Protein AF-A0A1I6U3W3-F1 (afdb_monomer_lite)

Radius of gyration: 56.44 Å; chains: 1; bounding box: 91×89×188 Å

Foldseek 3Di:
DKWKAKDADFADDPLDPHPDTHDQVVVFVSVVVVLVVCVVPVDKGKMKMFMADPPVRDGQDIDMDINRHDDPTPLCVQLPDPSHDPVVNVVSVCVVVVVDDDDDDDPVVLVVLVVVLVVLVVVLVVLVVVVVVLVVVLVVVVVVLVVVLVVLVVVLVVLVVVLVPDDDDDPVVSVVSVVVSVVSVVVSVVSVVVNVVVVVVSVVVVVVSVVVSVVSVVVSVVSVVVSVVSVVVVVVVVVVVVVVVVVVVVVVVVVVVVVVVVVVVVVVVVVVVVVPDDDDDDDDDDDDDDDDDDDDDPVVVVVVVVVVVVVVVVVVVVVVVVVVVVVVVVVVVVVVVVVVVVVVVVVVVVVVVVVVVVVVVVVVVVVVVVVVVVVVVVVVVVVVVVVVVVVVVVVVVVVVPDPVVVVVVVVVVVVVVVVVVCCVVPVDCVVVVVVVVVVVVVVVVVVVVVVVD

Structure (mmCIF, N/CA/C/O backbone):
data_AF-A0A1I6U3W3-F1
#
_entry.id   AF-A0A1I6U3W3-F1
#
loop_
_atom_site.group_PDB
_atom_site.id
_atom_site.type_symbol
_atom_site.label_atom_id
_atom_site.label_alt_id
_atom_site.label_comp_id
_atom_site.label_asym_id
_atom_site.label_entity_id
_atom_site.label_seq_id
_atom_site.pdbx_PDB_ins_code
_atom_site.Cartn_x
_atom_site.Cartn_y
_atom_site.Cartn_z
_atom_site.occupancy
_atom_site.B_iso_or_equiv
_atom_site.auth_seq_id
_atom_site.auth_comp_id
_atom_site.auth_asym_id
_atom_site.auth_atom_id
_atom_site.pdbx_PDB_model_num
ATOM 1 N N . MET A 1 1 ? -29.161 -13.184 13.418 1.00 79.06 1 MET A N 1
ATOM 2 C CA . MET A 1 1 ? -29.526 -12.428 14.650 1.00 79.06 1 MET A CA 1
ATOM 3 C C . MET A 1 1 ? -30.392 -11.239 14.255 1.00 79.06 1 MET A C 1
ATOM 5 O O . MET A 1 1 ? -30.210 -10.722 13.157 1.00 79.06 1 MET A O 1
ATOM 9 N N . TYR A 1 2 ? -31.331 -10.824 15.108 1.00 85.56 2 TYR A N 1
ATOM 10 C CA . TYR A 1 2 ? -32.221 -9.689 14.835 1.00 85.56 2 TYR A CA 1
ATOM 11 C C . TYR A 1 2 ? -31.829 -8.463 15.670 1.00 85.56 2 TYR A C 1
ATOM 13 O O . TYR A 1 2 ? -31.253 -8.591 16.747 1.00 85.56 2 TYR A O 1
ATOM 21 N N . LEU A 1 3 ? -32.153 -7.277 15.167 1.00 87.62 3 LEU A N 1
ATOM 22 C CA . LEU A 1 3 ? -31.914 -5.973 15.782 1.00 87.62 3 LEU A CA 1
ATOM 23 C C . LEU A 1 3 ? -33.202 -5.143 15.737 1.00 87.62 3 LEU A C 1
ATOM 25 O O . LEU A 1 3 ? -34.076 -5.379 14.901 1.00 87.62 3 LEU A O 1
ATOM 29 N N . ILE A 1 4 ? -33.314 -4.144 16.611 1.00 89.50 4 ILE A N 1
ATOM 30 C CA . ILE A 1 4 ? -34.471 -3.245 16.679 1.00 89.50 4 ILE A CA 1
ATOM 31 C C . ILE A 1 4 ? -34.055 -1.778 16.483 1.00 89.50 4 ILE A C 1
ATOM 33 O O . ILE A 1 4 ? -33.074 -1.313 17.058 1.00 89.50 4 ILE A O 1
ATOM 37 N N . GLU A 1 5 ? -34.798 -1.040 15.654 1.00 89.44 5 GLU A N 1
ATOM 38 C CA . GLU A 1 5 ? -34.593 0.393 15.376 1.00 89.44 5 GLU A CA 1
ATOM 39 C C . GLU A 1 5 ? -35.775 1.195 15.927 1.00 89.44 5 GLU A C 1
ATOM 41 O O . GLU A 1 5 ? -36.916 0.948 15.527 1.00 89.44 5 GLU A O 1
ATOM 46 N N . PHE A 1 6 ? -35.533 2.189 16.786 1.00 89.06 6 PHE A N 1
ATOM 47 C CA . PHE A 1 6 ? -36.582 3.127 17.196 1.00 89.06 6 PHE A CA 1
ATOM 48 C C . PHE A 1 6 ? -36.721 4.296 16.214 1.00 89.06 6 PHE A C 1
ATOM 50 O O . PHE A 1 6 ? -35.741 4.875 15.744 1.00 89.06 6 PHE A O 1
ATOM 57 N N . LYS A 1 7 ? -37.967 4.706 15.972 1.00 87.12 7 LYS A N 1
ATOM 58 C CA . LYS A 1 7 ? -38.357 5.852 15.144 1.00 87.12 7 LYS A CA 1
ATOM 59 C C . LYS A 1 7 ? -39.109 6.887 15.967 1.00 87.12 7 LYS A C 1
ATOM 61 O O . LYS A 1 7 ? -40.061 6.544 16.672 1.00 87.12 7 LYS A O 1
ATOM 66 N N . ASN A 1 8 ? -38.751 8.158 15.807 1.00 81.38 8 ASN A N 1
ATOM 67 C CA . ASN A 1 8 ? -39.549 9.233 16.378 1.00 81.38 8 ASN A CA 1
ATOM 68 C C . ASN A 1 8 ? -40.888 9.334 15.620 1.00 81.38 8 ASN A C 1
ATOM 70 O O . ASN A 1 8 ? -40.922 9.239 14.393 1.00 81.38 8 ASN A O 1
ATOM 74 N N . ILE A 1 9 ? -41.988 9.476 16.360 1.00 77.88 9 ILE A N 1
ATOM 75 C CA . ILE A 1 9 ? -43.322 9.752 15.810 1.00 77.88 9 ILE A CA 1
ATOM 76 C C . ILE A 1 9 ? -43.861 11.018 16.466 1.00 77.88 9 ILE A C 1
ATOM 78 O O . ILE A 1 9 ? -44.082 11.992 15.767 1.00 77.88 9 ILE A O 1
ATOM 82 N N . ASN A 1 10 ? -44.045 10.992 17.789 1.00 69.06 10 ASN A N 1
ATOM 83 C CA . ASN A 1 10 ? -44.398 12.142 18.630 1.00 69.06 10 ASN A CA 1
ATOM 84 C C . ASN A 1 10 ? -43.724 11.959 20.006 1.00 69.06 10 ASN A C 1
ATOM 86 O O . ASN A 1 10 ? -44.401 11.906 21.034 1.00 69.06 10 ASN A O 1
ATOM 90 N N . HIS A 1 11 ? -42.409 11.730 20.029 1.00 64.69 11 HIS A N 1
ATOM 91 C CA . HIS A 1 11 ? -41.653 11.547 21.267 1.00 64.69 11 HIS A CA 1
ATOM 92 C C . HIS A 1 11 ? -40.948 12.845 21.668 1.00 64.69 11 HIS A C 1
ATOM 94 O O . HIS A 1 11 ? -40.306 13.477 20.830 1.00 64.69 11 HIS A O 1
ATOM 100 N N . THR A 1 12 ? -41.064 13.228 22.942 1.00 60.44 12 THR A N 1
ATOM 101 C CA . THR A 1 12 ? -40.592 14.529 23.458 1.00 60.44 12 THR A CA 1
ATOM 102 C C . THR A 1 12 ? -39.410 14.453 24.427 1.00 60.44 12 THR A C 1
ATOM 104 O O . THR A 1 12 ? -38.987 15.490 24.925 1.00 60.44 12 THR A O 1
ATOM 107 N N . ASP A 1 13 ? -38.902 13.258 24.735 1.00 63.44 13 ASP A N 1
ATOM 108 C CA . ASP A 1 13 ? -37.745 13.048 25.621 1.00 63.44 13 ASP A CA 1
ATOM 109 C C . ASP A 1 13 ? -36.550 12.426 24.859 1.00 63.44 13 ASP A C 1
ATOM 111 O O . ASP A 1 13 ? -36.731 11.658 23.914 1.00 63.44 13 ASP A O 1
ATOM 115 N N . ASP A 1 14 ? -35.318 12.687 25.302 1.00 65.88 14 ASP A N 1
ATOM 116 C CA . ASP A 1 14 ? -34.085 12.284 24.587 1.00 65.88 14 ASP A CA 1
ATOM 117 C C . ASP A 1 14 ? -33.582 10.856 24.907 1.00 65.88 14 ASP A C 1
ATOM 119 O O . ASP A 1 14 ? -32.434 10.511 24.639 1.00 65.88 14 ASP A O 1
ATOM 123 N N . ILE A 1 15 ? -34.423 10.015 25.517 1.00 76.31 15 ILE A N 1
ATOM 124 C CA . ILE A 1 15 ? -34.043 8.681 26.031 1.00 76.31 15 ILE A CA 1
ATOM 125 C C . ILE A 1 15 ? -33.760 7.690 24.893 1.00 76.31 15 ILE A C 1
ATOM 127 O O . ILE A 1 15 ? -32.866 6.849 24.985 1.00 76.31 15 ILE A O 1
ATOM 131 N N . PHE A 1 16 ? -34.531 7.774 23.807 1.00 76.25 16 PHE A N 1
ATOM 132 C CA . PHE A 1 16 ? -34.422 6.838 22.694 1.00 76.25 16 PHE A CA 1
ATOM 133 C C . PHE A 1 16 ? -33.397 7.305 21.672 1.00 76.25 16 PHE A C 1
ATOM 135 O O . PHE A 1 16 ? -33.510 8.379 21.081 1.00 76.25 16 PHE A O 1
ATOM 142 N N . SER A 1 17 ? -32.447 6.425 21.372 1.00 72.81 17 SER A N 1
ATOM 143 C CA . SER A 1 17 ? -31.539 6.606 20.242 1.00 72.81 17 SER A CA 1
ATOM 144 C C . SER A 1 17 ? -32.235 6.278 18.911 1.00 72.81 17 SER A C 1
ATOM 146 O O . SER A 1 17 ? -32.142 5.172 18.382 1.00 72.81 17 SER A O 1
ATOM 148 N N . PHE A 1 18 ? -32.986 7.246 18.384 1.00 80.06 18 PHE A N 1
ATOM 149 C CA . PHE A 1 18 ? -33.693 7.106 17.110 1.00 80.06 18 PHE A CA 1
ATOM 150 C C . PHE A 1 18 ? -32.732 6.883 15.933 1.00 80.06 18 PHE A C 1
ATOM 152 O O . PHE A 1 18 ? -31.649 7.464 15.888 1.00 80.06 18 PHE A O 1
ATOM 159 N N . GLY A 1 19 ? -33.143 6.051 14.971 1.00 68.62 19 GLY A N 1
ATOM 160 C CA . GLY A 1 19 ? -32.358 5.747 13.767 1.00 68.62 19 GLY A CA 1
ATOM 161 C C . GLY A 1 19 ? -31.120 4.870 13.998 1.00 68.62 19 GLY A C 1
ATOM 162 O O . GLY A 1 19 ? -30.329 4.699 13.075 1.00 68.62 19 GLY A O 1
ATOM 163 N N . LYS A 1 20 ? -30.938 4.311 15.203 1.00 75.06 20 LYS A N 1
ATOM 164 C CA . LYS A 1 20 ? -29.863 3.358 15.519 1.00 75.06 20 LYS A CA 1
ATOM 165 C C . LYS A 1 20 ? -30.408 1.941 15.661 1.00 75.06 20 LYS A C 1
ATOM 167 O O . LYS A 1 20 ? -31.506 1.752 16.180 1.00 75.06 20 LYS A O 1
ATOM 172 N N . TYR A 1 21 ? -29.610 0.956 15.257 1.00 83.06 21 TYR A N 1
ATOM 173 C CA . TYR A 1 21 ? -29.881 -0.454 15.524 1.00 83.06 21 TYR A CA 1
ATOM 174 C C . TYR A 1 21 ? -29.419 -0.825 16.933 1.00 83.06 21 TYR A C 1
ATOM 176 O O . TYR A 1 21 ? -28.292 -0.525 17.329 1.00 83.06 21 TYR A O 1
ATOM 184 N N . LEU A 1 22 ? -30.304 -1.470 17.685 1.00 85.06 22 LEU A N 1
ATOM 185 C CA . LEU A 1 22 ? -30.104 -1.882 19.067 1.00 85.06 22 LEU A CA 1
ATOM 186 C C . LEU A 1 22 ? -30.333 -3.387 19.206 1.00 85.06 22 LEU A C 1
ATOM 188 O O . LEU A 1 22 ? -31.106 -3.983 18.457 1.00 85.06 22 LEU A O 1
ATOM 192 N N . THR A 1 23 ? -29.695 -3.979 20.209 1.00 87.88 23 THR A N 1
ATOM 193 C CA . THR A 1 23 ? -30.054 -5.304 20.723 1.00 87.88 23 THR A CA 1
ATOM 194 C C . THR A 1 23 ? -31.380 -5.215 21.491 1.00 87.88 23 THR A C 1
ATOM 196 O O . THR A 1 23 ? -31.722 -4.145 22.015 1.00 87.88 23 THR A O 1
ATOM 199 N N . PHE A 1 24 ? -32.156 -6.301 21.571 1.00 87.75 24 PHE A N 1
ATOM 200 C CA . PHE A 1 24 ? -33.472 -6.250 22.228 1.00 87.75 24 PHE A CA 1
ATOM 201 C C . PHE A 1 24 ? -33.354 -5.954 23.721 1.00 87.75 24 PHE A C 1
ATOM 203 O O . PHE A 1 24 ? -34.153 -5.184 24.252 1.00 87.75 24 PHE A O 1
ATOM 210 N N . THR A 1 25 ? -32.313 -6.473 24.372 1.00 86.06 25 THR A N 1
ATOM 211 C CA . THR A 1 25 ? -31.987 -6.179 25.773 1.00 86.06 25 THR A CA 1
ATOM 212 C C . THR A 1 25 ? -31.807 -4.674 25.989 1.00 86.06 25 THR A C 1
ATOM 214 O O . THR A 1 25 ? -32.471 -4.076 26.836 1.00 86.06 25 THR A O 1
ATOM 217 N N . ARG A 1 26 ? -30.984 -4.014 25.158 1.00 85.12 26 ARG A N 1
ATOM 218 C CA . ARG A 1 26 ? -30.705 -2.573 25.283 1.00 85.12 26 ARG A CA 1
ATOM 219 C C . ARG A 1 26 ? -31.915 -1.707 24.926 1.00 85.12 26 ARG A C 1
ATOM 221 O O . ARG A 1 26 ? -32.122 -0.653 25.525 1.00 85.12 26 ARG A O 1
ATOM 228 N N . ALA A 1 27 ? -32.727 -2.145 23.969 1.00 88.31 27 ALA A N 1
ATOM 229 C CA . ALA A 1 27 ? -33.972 -1.477 23.615 1.00 88.31 27 ALA A CA 1
ATOM 230 C C . ALA A 1 27 ? -35.054 -1.616 24.703 1.00 88.31 27 ALA A C 1
ATOM 232 O O . ALA A 1 27 ? -35.827 -0.680 24.916 1.00 88.31 27 ALA A O 1
ATOM 233 N N . ASN A 1 28 ? -35.086 -2.746 25.417 1.00 90.25 28 ASN A N 1
ATOM 234 C CA . ASN A 1 28 ? -35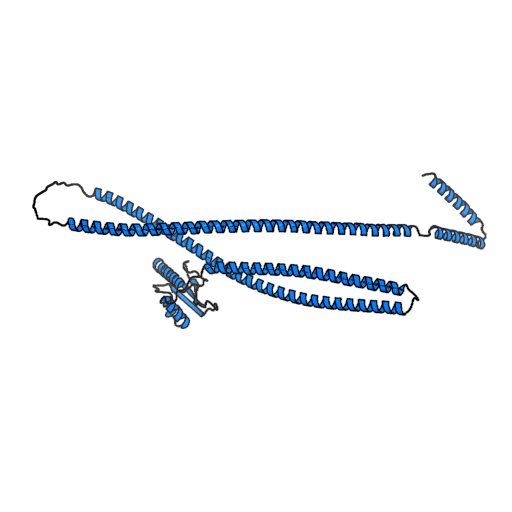.961 -2.961 26.566 1.00 90.25 28 ASN A CA 1
ATOM 235 C C . ASN A 1 28 ? -35.589 -2.027 27.731 1.00 90.25 28 ASN A C 1
ATOM 237 O O . ASN A 1 28 ? -36.466 -1.358 28.268 1.00 90.25 28 ASN A O 1
ATOM 241 N N . GLU A 1 29 ? -34.296 -1.898 28.053 1.00 87.25 29 GLU A N 1
ATOM 242 C CA . GLU A 1 29 ? -33.800 -0.930 29.047 1.00 87.25 29 GLU A CA 1
ATOM 243 C C . GLU A 1 29 ? -34.240 0.511 28.727 1.00 87.25 29 GLU A C 1
ATOM 245 O O . GLU A 1 29 ? -34.787 1.197 29.592 1.00 87.25 29 GLU A O 1
ATOM 250 N N . MET A 1 30 ? -34.060 0.963 27.476 1.00 87.56 30 MET A N 1
ATOM 251 C CA . MET A 1 30 ? -34.480 2.306 27.040 1.00 87.56 30 MET A CA 1
ATOM 252 C C . MET A 1 30 ? -35.996 2.513 27.162 1.00 87.56 30 MET A C 1
ATOM 254 O O . MET A 1 30 ? -36.443 3.589 27.566 1.00 87.56 30 MET A O 1
ATOM 258 N N . LEU A 1 31 ? -36.798 1.489 26.840 1.00 88.19 31 LEU A N 1
ATOM 259 C CA . LEU A 1 31 ? -38.249 1.565 26.998 1.00 88.19 31 LEU A CA 1
ATOM 260 C C . LEU A 1 31 ? -38.651 1.688 28.472 1.00 88.19 31 LEU A C 1
ATOM 262 O O . LEU A 1 31 ? -39.485 2.531 28.797 1.00 88.19 31 LEU A O 1
ATOM 266 N N . LEU A 1 32 ? -38.047 0.894 29.357 1.00 88.38 32 LEU A N 1
ATOM 267 C CA . LEU A 1 32 ? -38.319 0.941 30.795 1.00 88.38 32 LEU A CA 1
ATOM 268 C C . LEU A 1 32 ? -37.935 2.290 31.412 1.00 88.38 32 LEU A C 1
ATOM 270 O O . LEU A 1 32 ? -38.698 2.842 32.206 1.00 88.38 32 LEU A O 1
ATOM 274 N N . GLU A 1 33 ? -36.806 2.877 31.004 1.00 85.50 33 GLU A N 1
ATOM 275 C CA . GLU A 1 33 ? -36.430 4.224 31.442 1.00 85.50 33 GLU A CA 1
ATOM 276 C C . GLU A 1 33 ? -37.475 5.268 31.006 1.00 85.50 33 GLU A C 1
ATOM 278 O O . GLU A 1 33 ? -37.896 6.109 31.805 1.00 85.50 33 GLU A O 1
ATOM 283 N N . ALA A 1 34 ? -37.967 5.184 29.767 1.00 84.31 34 ALA A N 1
ATOM 284 C CA . ALA A 1 34 ? -39.004 6.082 29.265 1.00 84.31 34 ALA A CA 1
ATOM 285 C C . ALA A 1 34 ? -40.362 5.906 29.955 1.00 84.31 34 ALA A C 1
ATOM 287 O O . ALA A 1 34 ? -41.044 6.897 30.222 1.00 84.31 34 ALA A O 1
ATOM 288 N N . VAL A 1 35 ? -40.737 4.675 30.304 1.00 86.00 35 VAL A N 1
ATOM 289 C CA . VAL A 1 35 ? -41.927 4.387 31.120 1.00 86.00 35 VAL A CA 1
ATOM 290 C C . VAL A 1 35 ? -41.773 5.006 32.511 1.00 86.00 35 VAL A C 1
ATOM 292 O O . VAL A 1 35 ? -42.688 5.678 32.983 1.00 86.00 35 VAL A O 1
ATOM 295 N N . ASN A 1 36 ? -40.600 4.897 33.138 1.00 83.75 36 ASN A N 1
ATOM 296 C CA . ASN A 1 36 ? -40.333 5.542 34.426 1.00 83.75 36 ASN A CA 1
ATOM 297 C C . ASN A 1 36 ? -40.395 7.077 34.33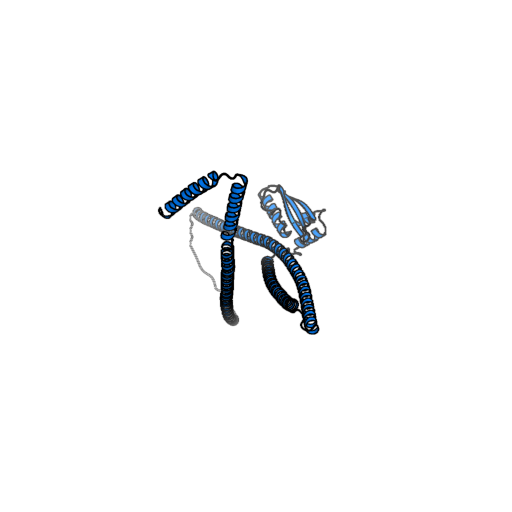2 1.00 83.75 36 ASN A C 1
ATOM 299 O O . ASN A 1 36 ? -41.022 7.717 35.179 1.00 83.75 36 ASN A O 1
ATOM 303 N N . ARG A 1 37 ? -39.848 7.693 33.272 1.00 80.81 37 ARG A N 1
ATOM 304 C CA . ARG A 1 37 ? -40.005 9.145 33.056 1.00 80.81 37 ARG A CA 1
ATOM 305 C C . ARG A 1 37 ? -41.456 9.543 32.765 1.00 80.81 37 ARG A C 1
ATOM 307 O O . ARG A 1 37 ? -41.867 10.619 33.198 1.00 80.81 37 ARG A O 1
ATOM 314 N N . TYR A 1 38 ? -42.250 8.689 32.112 1.00 82.00 38 TYR A N 1
ATOM 315 C CA . TYR A 1 38 ? -43.694 8.900 31.964 1.00 82.00 38 TYR A CA 1
ATOM 316 C C . TYR A 1 38 ? -44.410 8.908 33.320 1.00 82.00 38 TYR A C 1
ATOM 318 O O . TYR A 1 38 ? -45.173 9.839 33.571 1.00 82.00 38 TYR A O 1
ATOM 326 N N . LYS A 1 39 ? -44.122 7.952 34.218 1.00 82.62 39 LYS A N 1
ATOM 327 C CA . LYS A 1 39 ? -44.695 7.929 35.580 1.00 82.62 39 LYS A CA 1
ATOM 328 C C . LYS A 1 39 ? -44.395 9.216 36.362 1.00 82.62 39 LYS A C 1
ATOM 330 O O . LYS A 1 39 ? -45.256 9.694 37.089 1.00 82.62 39 LYS A O 1
ATOM 335 N N . ILE A 1 40 ? -43.206 9.800 36.175 1.00 80.75 40 ILE A N 1
ATOM 336 C CA . ILE A 1 40 ? -42.784 11.045 36.843 1.00 80.75 40 ILE A CA 1
ATOM 337 C C . ILE A 1 40 ? -43.411 12.298 36.198 1.00 80.75 40 ILE A C 1
ATOM 339 O O . ILE A 1 40 ? -43.828 13.210 36.906 1.00 80.75 40 ILE A O 1
ATOM 343 N N . LYS A 1 41 ? -43.460 12.381 34.858 1.00 81.44 41 LYS A N 1
ATOM 344 C CA . LYS A 1 41 ? -43.856 13.605 34.123 1.00 81.44 41 LYS A CA 1
ATOM 345 C C . LYS A 1 41 ? -45.312 13.634 33.634 1.00 81.44 41 LYS A C 1
ATOM 347 O O . LYS A 1 41 ? -45.769 14.685 33.192 1.00 81.44 41 LYS A O 1
ATOM 352 N N . GLY A 1 42 ? -46.004 12.496 33.583 1.00 77.44 42 GLY A N 1
ATOM 353 C CA . GLY A 1 42 ? -47.366 12.348 33.045 1.00 77.44 42 GLY A CA 1
ATOM 354 C C . GLY A 1 42 ? -47.528 12.561 31.526 1.00 77.44 42 GLY A C 1
ATOM 355 O O . GLY A 1 42 ? -48.650 12.549 31.016 1.00 77.44 42 GLY A O 1
ATOM 356 N N . LYS A 1 43 ? -46.440 12.769 30.767 1.00 78.12 43 LYS A N 1
ATOM 357 C CA . LYS A 1 43 ? -46.486 13.134 29.336 1.00 78.12 43 LYS A CA 1
ATOM 358 C C . LYS A 1 43 ? -46.541 11.916 28.409 1.00 78.12 43 LYS A C 1
ATOM 360 O O . LYS A 1 43 ? -45.520 11.283 28.151 1.00 78.12 43 LYS A O 1
ATOM 365 N N . LYS A 1 44 ? -47.730 11.611 27.880 1.00 81.25 44 LYS A N 1
ATOM 366 C CA . LYS A 1 44 ? -47.947 10.485 26.952 1.00 81.25 44 LYS A CA 1
ATOM 367 C C . LYS A 1 44 ? -47.075 10.623 25.702 1.00 81.25 44 LYS A C 1
ATOM 369 O O . LYS A 1 44 ? -47.057 11.683 25.082 1.00 81.25 44 LYS A O 1
ATOM 374 N N . SER A 1 45 ? -46.422 9.534 25.307 1.00 82.00 45 SER A N 1
ATOM 375 C CA . SER A 1 45 ? -45.446 9.507 24.211 1.00 82.00 45 SER A CA 1
ATOM 376 C C . SER A 1 45 ? -45.750 8.405 23.196 1.00 82.00 45 SER A C 1
ATOM 378 O O . SER A 1 45 ? -46.285 7.353 23.548 1.00 82.00 45 SER A O 1
ATOM 380 N N . LYS A 1 46 ? -45.409 8.624 21.918 1.00 86.25 46 LYS A N 1
ATOM 381 C CA . LYS A 1 46 ? -45.624 7.641 20.841 1.00 86.25 46 LYS A CA 1
ATOM 382 C C . LYS A 1 46 ? -44.373 7.457 19.992 1.00 86.25 46 LYS A C 1
ATOM 384 O O . LYS A 1 46 ? -43.820 8.426 19.473 1.00 86.25 46 LYS A O 1
ATOM 389 N N . ILE A 1 47 ? -43.973 6.200 19.831 1.00 88.12 47 ILE A N 1
ATOM 390 C CA . ILE A 1 47 ? -42.698 5.777 19.243 1.00 88.12 47 ILE A CA 1
ATOM 391 C C . ILE A 1 47 ? -42.981 4.720 18.178 1.00 88.12 47 ILE A C 1
ATOM 393 O O . ILE A 1 47 ? -43.864 3.883 18.355 1.00 88.12 47 ILE A O 1
ATOM 397 N N . GLY A 1 48 ? -42.259 4.749 17.063 1.00 88.50 48 GLY A N 1
ATOM 398 C CA . GLY A 1 48 ? -42.223 3.637 16.115 1.00 88.50 48 GLY A CA 1
ATOM 399 C C . GLY A 1 48 ? -41.072 2.693 16.445 1.00 88.50 48 GLY A C 1
ATOM 400 O O . GLY A 1 48 ? -40.047 3.140 16.949 1.00 88.50 48 GLY A O 1
ATOM 401 N N . TYR A 1 49 ? -41.201 1.412 16.125 1.00 91.56 49 TYR A N 1
ATOM 402 C CA . TYR A 1 49 ? -40.061 0.500 16.108 1.00 91.56 49 TYR A CA 1
ATOM 403 C C . TYR A 1 49 ? -40.101 -0.394 14.876 1.00 91.56 49 TYR A C 1
ATOM 405 O O . TYR A 1 49 ? -41.176 -0.743 14.389 1.00 91.56 49 TYR A O 1
ATOM 413 N N . LYS A 1 50 ? -38.925 -0.778 14.391 1.00 92.31 50 LYS A N 1
ATOM 414 C CA . LYS A 1 50 ? -38.746 -1.815 13.374 1.00 92.31 50 LYS A CA 1
ATOM 415 C C . LYS A 1 50 ? -37.928 -2.959 13.939 1.00 92.31 50 LYS A C 1
ATOM 417 O O . LYS A 1 50 ? -37.042 -2.701 14.745 1.00 92.31 50 LYS A O 1
ATOM 422 N N . ILE A 1 51 ? -38.157 -4.167 13.440 1.00 90.56 51 ILE A N 1
ATOM 423 C CA . ILE A 1 51 ? -37.243 -5.299 13.620 1.00 90.56 51 ILE A CA 1
ATOM 424 C C . ILE A 1 51 ? -36.562 -5.570 12.280 1.00 90.56 51 ILE A C 1
ATOM 426 O O . ILE A 1 51 ? -37.218 -5.543 11.237 1.00 90.56 51 ILE A O 1
ATOM 430 N N . ILE A 1 52 ? -35.247 -5.763 12.328 1.00 87.62 52 ILE A N 1
ATOM 431 C CA . ILE A 1 52 ? -34.349 -5.877 11.180 1.00 87.62 52 ILE A CA 1
ATOM 432 C C . ILE A 1 52 ? -33.439 -7.086 11.391 1.00 87.62 52 ILE A C 1
ATOM 434 O O . ILE A 1 52 ? -33.012 -7.359 12.512 1.00 87.62 52 ILE A O 1
ATOM 438 N N . GLU A 1 53 ? -33.126 -7.818 10.330 1.00 83.56 53 GLU A N 1
ATOM 439 C CA . GLU A 1 53 ? -32.142 -8.901 10.379 1.00 83.56 53 GLU A CA 1
ATOM 440 C C . GLU A 1 53 ? -30.716 -8.372 10.178 1.00 83.56 53 GLU A C 1
ATOM 442 O O . GLU A 1 53 ? -30.462 -7.533 9.320 1.00 83.56 53 GLU A O 1
ATOM 447 N N . GLN A 1 54 ? -29.766 -8.844 10.989 1.00 77.31 54 GLN A N 1
ATOM 448 C CA . GLN A 1 54 ? -28.399 -8.312 11.007 1.00 77.31 54 GLN A CA 1
ATOM 449 C C . GLN A 1 54 ? -27.619 -8.575 9.707 1.00 77.31 54 GLN A C 1
ATOM 451 O O . GLN A 1 54 ? -26.785 -7.753 9.329 1.00 77.31 54 GLN A O 1
ATOM 456 N N . GLU A 1 55 ? -27.863 -9.712 9.053 1.00 71.00 55 GLU A N 1
ATOM 457 C CA . GLU A 1 55 ? -27.093 -10.168 7.887 1.00 71.00 55 GLU A CA 1
ATOM 458 C C . GLU A 1 55 ? -27.606 -9.538 6.585 1.00 71.00 55 GLU A C 1
ATOM 460 O O . GLU A 1 55 ? -26.829 -8.932 5.849 1.00 71.00 55 GLU A O 1
ATOM 465 N N . SER A 1 56 ? -28.917 -9.610 6.337 1.00 71.19 56 SER A N 1
ATOM 466 C CA . SER A 1 56 ? -29.580 -9.023 5.161 1.00 71.19 56 SER A CA 1
ATOM 467 C C . SER A 1 56 ? -29.804 -7.509 5.271 1.00 71.19 56 SER A C 1
ATOM 469 O O . SER A 1 56 ? -29.843 -6.817 4.257 1.00 71.19 56 SER A O 1
ATOM 471 N N . LYS A 1 57 ? -29.930 -6.979 6.499 1.00 72.00 57 LYS A N 1
ATOM 472 C CA . LYS A 1 57 ? -30.439 -5.627 6.818 1.00 72.00 57 LYS A CA 1
ATOM 473 C C . LYS A 1 57 ? -31.896 -5.392 6.391 1.00 72.00 57 LYS A C 1
ATOM 475 O O . LYS A 1 57 ? -32.353 -4.245 6.400 1.00 72.00 57 LYS A O 1
ATOM 480 N N . ASP A 1 58 ? -32.644 -6.453 6.089 1.00 74.69 58 ASP A N 1
ATOM 481 C CA . ASP A 1 58 ? -34.046 -6.356 5.685 1.00 74.69 58 ASP A CA 1
ATOM 482 C C . ASP A 1 58 ? -34.973 -6.006 6.856 1.00 74.69 58 ASP A C 1
ATOM 484 O O . ASP A 1 58 ? -34.802 -6.452 7.994 1.00 74.69 58 ASP A O 1
ATOM 488 N N . ILE A 1 59 ? -35.987 -5.183 6.569 1.00 84.31 59 ILE A N 1
ATOM 489 C CA . ILE A 1 59 ? -36.973 -4.715 7.550 1.00 84.31 59 ILE A CA 1
ATOM 490 C C . ILE A 1 59 ? -38.096 -5.750 7.647 1.00 84.31 59 ILE A C 1
ATOM 492 O O . ILE A 1 59 ? -39.085 -5.676 6.919 1.00 84.31 59 ILE A O 1
ATOM 496 N N . LEU A 1 60 ? -37.955 -6.692 8.578 1.00 86.31 60 LEU A N 1
ATOM 497 C CA . LEU A 1 60 ? -38.907 -7.788 8.773 1.00 86.31 60 LEU A CA 1
ATOM 498 C C . LEU A 1 60 ? -40.215 -7.347 9.445 1.00 86.31 60 LEU A C 1
ATOM 500 O O . LEU A 1 60 ? -41.267 -7.941 9.220 1.00 86.31 60 LEU A O 1
ATOM 504 N N . PHE A 1 61 ? -40.178 -6.305 10.282 1.00 88.69 61 PHE A N 1
ATOM 505 C CA . PHE A 1 61 ? -41.376 -5.810 10.966 1.00 88.69 61 PHE A CA 1
ATOM 506 C C . PHE A 1 61 ? -41.313 -4.308 11.254 1.00 88.69 61 PHE A C 1
ATOM 508 O O . PHE A 1 61 ? -40.233 -3.741 11.412 1.00 88.69 61 PHE A O 1
ATOM 515 N N . ASN A 1 62 ? -42.473 -3.653 11.361 1.00 89.94 62 ASN A N 1
ATOM 516 C CA . ASN A 1 62 ? -42.601 -2.230 11.688 1.00 89.94 62 ASN A CA 1
ATOM 517 C C . ASN A 1 62 ? -43.916 -1.972 12.441 1.00 89.94 62 ASN A C 1
ATOM 519 O O . ASN A 1 62 ? -44.995 -2.299 11.951 1.00 89.94 62 ASN A O 1
ATOM 523 N N . SER A 1 63 ? -43.838 -1.372 13.627 1.00 89.19 63 SER A N 1
ATOM 524 C CA . SER A 1 63 ? -44.979 -1.155 14.520 1.00 89.19 63 SER A CA 1
ATOM 525 C C . SER A 1 63 ? -44.782 0.086 15.396 1.00 89.19 63 SER A C 1
ATOM 527 O O . SER A 1 63 ? -43.871 0.889 15.184 1.00 89.19 63 SER A O 1
ATOM 529 N N . ARG A 1 64 ? -45.700 0.324 16.336 1.00 89.31 64 ARG A N 1
ATOM 530 C CA . ARG A 1 64 ? -45.755 1.529 17.169 1.00 89.31 64 ARG A CA 1
ATOM 531 C C . ARG A 1 64 ? -46.052 1.174 18.623 1.00 89.31 64 ARG A C 1
ATOM 533 O O . ARG A 1 64 ? -46.951 0.386 18.892 1.00 89.31 64 ARG A O 1
ATOM 540 N N . ILE A 1 65 ? -45.335 1.813 19.540 1.00 87.62 65 ILE A N 1
ATOM 541 C CA . ILE A 1 65 ? -45.539 1.748 20.990 1.00 87.62 65 ILE A CA 1
ATOM 542 C C . ILE A 1 65 ? -46.173 3.067 21.434 1.00 87.62 65 ILE A C 1
ATOM 544 O O . ILE A 1 65 ? -45.800 4.145 20.960 1.00 87.62 65 ILE A O 1
ATOM 548 N N . ILE A 1 66 ? -47.151 2.979 22.331 1.00 86.50 66 ILE A N 1
ATOM 549 C CA . ILE A 1 66 ? -47.792 4.127 22.972 1.00 86.50 66 ILE A CA 1
ATOM 550 C C . ILE A 1 66 ? -47.484 4.023 24.463 1.00 86.50 66 ILE A C 1
ATOM 552 O O . ILE A 1 66 ? -47.950 3.100 25.119 1.00 86.50 66 ILE A O 1
ATOM 556 N N . ILE A 1 67 ? -46.699 4.963 24.984 1.00 84.12 67 ILE A N 1
ATOM 557 C CA . ILE A 1 67 ? -46.383 5.077 26.408 1.00 84.12 67 ILE A CA 1
ATOM 558 C C . ILE A 1 67 ? -47.461 5.964 27.036 1.00 84.12 67 ILE A C 1
ATOM 560 O O . ILE A 1 67 ? -47.454 7.186 26.870 1.00 84.12 67 ILE A O 1
ATOM 564 N N . ASN A 1 68 ? -48.438 5.332 27.685 1.00 80.25 68 ASN A N 1
ATOM 565 C CA . ASN A 1 68 ? -49.598 5.984 28.304 1.00 80.25 68 ASN A CA 1
ATOM 566 C C . ASN A 1 68 ? -50.001 5.390 29.669 1.00 80.25 68 ASN A C 1
ATOM 568 O O . ASN A 1 68 ? -51.007 5.819 30.238 1.00 80.25 68 ASN A O 1
ATOM 572 N N . GLY A 1 69 ? -49.231 4.439 30.191 1.00 78.19 69 GLY A N 1
ATOM 573 C CA . GLY A 1 69 ? -49.496 3.704 31.423 1.00 78.19 69 GLY A CA 1
ATOM 574 C C . GLY A 1 69 ? -48.303 2.823 31.785 1.00 78.19 69 GLY A C 1
ATOM 575 O O . GLY A 1 69 ? -47.205 3.011 31.255 1.00 78.19 69 GLY A O 1
ATOM 576 N N . ASP A 1 70 ? -48.541 1.852 32.658 1.00 75.62 70 ASP A N 1
ATOM 577 C CA . ASP A 1 70 ? -47.540 0.860 33.033 1.00 75.62 70 ASP A CA 1
ATOM 578 C C . ASP A 1 70 ? -47.326 -0.142 31.892 1.00 75.62 70 ASP A C 1
ATOM 580 O O . ASP A 1 70 ? -48.255 -0.808 31.438 1.00 75.62 70 ASP A O 1
ATOM 584 N N . ILE A 1 71 ? -46.083 -0.220 31.417 1.00 81.75 71 ILE A N 1
ATOM 585 C CA . ILE A 1 71 ? -45.618 -1.180 30.416 1.00 81.75 71 ILE A CA 1
ATOM 586 C C . ILE A 1 71 ? -44.543 -2.030 31.088 1.00 81.75 71 ILE A C 1
ATOM 588 O O . ILE A 1 71 ? -43.540 -1.493 31.553 1.00 81.75 71 ILE A O 1
ATOM 592 N N . GLU A 1 72 ? -44.756 -3.344 31.129 1.00 77.50 72 GLU A N 1
ATOM 593 C CA . GLU A 1 72 ? -43.872 -4.292 31.822 1.00 77.50 72 GLU A CA 1
ATOM 594 C C . GLU A 1 72 ? -42.544 -4.523 31.096 1.00 77.50 72 GLU A C 1
ATOM 596 O O . GLU A 1 72 ? -41.501 -4.584 31.737 1.00 77.50 72 GLU A O 1
ATOM 601 N N . SER A 1 73 ? -42.571 -4.686 29.768 1.00 88.69 73 SER A N 1
ATOM 602 C CA . SER A 1 73 ? -41.370 -4.886 28.951 1.00 88.69 73 SER A CA 1
ATOM 603 C C . SER A 1 73 ? -41.643 -4.701 27.453 1.00 88.69 73 SER A C 1
ATOM 605 O O . SER A 1 73 ? -42.766 -4.859 26.962 1.00 88.69 73 SER A O 1
ATOM 607 N N . LEU A 1 74 ? -40.581 -4.412 26.701 1.00 88.12 74 LEU A N 1
ATOM 608 C CA . LEU A 1 74 ? -40.561 -4.467 25.238 1.00 88.12 74 LEU A CA 1
ATOM 609 C C . LEU A 1 74 ? -40.763 -5.906 24.736 1.00 88.12 74 LEU A C 1
ATOM 611 O O . LEU A 1 74 ? -41.434 -6.115 23.724 1.00 88.12 74 LEU A O 1
ATOM 615 N N . PHE A 1 75 ? -40.228 -6.893 25.462 1.00 90.12 75 PHE A N 1
ATOM 616 C CA . PHE A 1 75 ? -40.386 -8.315 25.156 1.00 90.12 75 PHE A CA 1
ATOM 617 C C . PHE A 1 75 ? -41.872 -8.713 25.113 1.00 90.12 75 PHE A C 1
ATOM 619 O O . PHE A 1 75 ? -42.332 -9.255 24.108 1.00 90.12 75 PHE A O 1
ATOM 626 N N . ASN A 1 76 ? -42.659 -8.329 26.125 1.00 87.50 76 ASN A N 1
ATOM 627 C CA . ASN A 1 76 ? -44.096 -8.621 26.198 1.00 87.50 76 ASN A CA 1
ATOM 628 C C . ASN A 1 76 ? -44.876 -7.935 25.062 1.00 87.50 76 ASN A C 1
ATOM 630 O O . ASN A 1 76 ? -45.809 -8.522 24.514 1.00 87.50 76 ASN A O 1
ATOM 634 N N . ILE A 1 77 ? -44.481 -6.723 24.648 1.00 87.12 77 ILE A N 1
ATOM 635 C CA . ILE A 1 77 ? -45.083 -6.024 23.496 1.00 87.12 77 ILE A CA 1
ATOM 636 C C . ILE A 1 77 ? -44.852 -6.787 22.182 1.00 87.12 77 ILE A C 1
ATOM 638 O O . ILE A 1 77 ? -45.746 -6.835 21.334 1.00 87.12 77 ILE A O 1
ATOM 642 N N . ILE A 1 78 ? -43.662 -7.359 21.997 1.00 87.94 78 ILE A N 1
ATOM 643 C CA . ILE A 1 78 ? -43.279 -8.079 20.777 1.00 87.94 78 ILE A CA 1
ATOM 644 C C . ILE A 1 78 ? -43.931 -9.467 20.744 1.00 87.94 78 ILE A C 1
ATOM 646 O O . ILE A 1 78 ? -44.581 -9.819 19.759 1.00 87.94 78 ILE A O 1
ATOM 650 N N . LEU A 1 79 ? -43.837 -10.234 21.834 1.00 88.06 79 LEU A N 1
ATOM 651 C CA . LEU A 1 79 ? -44.389 -11.591 21.920 1.00 88.06 79 LEU A CA 1
ATOM 652 C C . LEU A 1 79 ? -45.914 -11.613 21.722 1.00 88.06 79 LEU A C 1
ATOM 654 O O . LEU A 1 79 ? -46.428 -12.449 20.976 1.00 88.06 79 LEU A O 1
ATOM 658 N N . ASN A 1 80 ? -46.630 -10.641 22.299 1.00 86.38 80 ASN A N 1
ATOM 659 C CA . ASN A 1 80 ? -48.086 -10.525 22.171 1.00 86.38 80 ASN A CA 1
ATOM 660 C C . ASN A 1 80 ? -48.560 -9.979 20.807 1.00 86.38 80 ASN A C 1
ATOM 662 O O . ASN A 1 80 ? -49.763 -9.961 20.531 1.00 86.38 80 ASN A O 1
ATOM 666 N N . ASN A 1 81 ? -47.658 -9.533 19.925 1.00 85.56 81 ASN A N 1
ATOM 667 C CA . ASN A 1 81 ? -48.049 -8.984 18.630 1.00 85.56 81 ASN A CA 1
ATOM 668 C C . ASN A 1 81 ? -48.362 -10.097 17.616 1.00 85.56 81 ASN A C 1
ATOM 670 O O . ASN A 1 81 ? -47.496 -10.885 17.239 1.00 85.56 81 ASN A O 1
ATOM 674 N N . LYS A 1 82 ? -49.603 -10.158 17.120 1.00 81.56 82 LYS A N 1
ATOM 675 C CA . LYS A 1 82 ? -50.034 -11.199 16.167 1.00 81.56 82 LYS A CA 1
ATOM 676 C C . LYS A 1 82 ? -49.362 -11.117 14.788 1.00 81.56 82 LYS A C 1
ATOM 678 O O . LYS A 1 82 ? -49.338 -12.129 14.104 1.00 81.56 82 LYS A O 1
ATOM 683 N N . GLY A 1 83 ? -48.824 -9.959 14.396 1.00 80.94 83 GLY A N 1
ATOM 684 C CA . GLY A 1 83 ? -48.214 -9.735 13.077 1.00 80.94 83 GLY A CA 1
ATOM 685 C C . GLY A 1 83 ? -46.700 -9.958 12.998 1.00 80.94 83 GLY A C 1
ATOM 686 O O . GLY A 1 83 ? -46.118 -9.655 11.964 1.00 80.94 83 GLY A O 1
ATOM 687 N N . ILE A 1 84 ? -46.060 -10.422 14.077 1.00 87.56 84 ILE A N 1
ATOM 688 C CA . ILE A 1 84 ? -44.621 -10.729 14.108 1.00 87.56 84 ILE A CA 1
ATOM 689 C C . ILE A 1 84 ? -44.410 -12.221 13.855 1.00 87.56 84 ILE A C 1
ATOM 691 O O . ILE A 1 84 ? -45.116 -13.048 14.444 1.00 87.56 84 ILE A O 1
ATOM 695 N N . ASP A 1 85 ? -43.421 -12.525 13.015 1.00 88.50 85 ASP A N 1
ATOM 696 C CA . ASP A 1 85 ? -43.028 -13.882 12.643 1.00 88.50 85 ASP A CA 1
ATOM 697 C C . ASP A 1 85 ? -42.617 -14.737 13.857 1.00 88.50 85 ASP A C 1
ATOM 699 O O . ASP A 1 85 ? -42.129 -14.237 14.877 1.00 88.50 85 ASP A O 1
ATOM 703 N N . ILE A 1 86 ? -42.829 -16.045 13.741 1.00 85.81 86 ILE A N 1
ATOM 704 C CA . ILE A 1 86 ? -42.583 -17.041 14.783 1.00 85.81 86 ILE A CA 1
ATOM 705 C C . ILE A 1 86 ? -41.089 -17.097 15.123 1.00 85.81 86 ILE A C 1
ATOM 707 O O . ILE A 1 86 ? -40.744 -17.133 16.303 1.00 85.81 86 ILE A O 1
ATOM 711 N N . ASP A 1 87 ? -40.204 -17.003 14.131 1.00 85.00 87 ASP A N 1
ATOM 712 C CA . ASP A 1 87 ? -38.752 -17.058 14.346 1.00 85.00 87 ASP A CA 1
ATOM 713 C C . ASP A 1 87 ? -38.229 -15.842 15.121 1.00 85.00 87 ASP A C 1
ATOM 715 O O . ASP A 1 87 ? -37.431 -15.980 16.054 1.00 85.00 87 ASP A O 1
ATOM 719 N N . ILE A 1 88 ? -38.769 -14.653 14.834 1.00 86.94 88 ILE A N 1
ATOM 720 C CA . ILE A 1 88 ? -38.483 -13.433 15.599 1.00 86.94 88 ILE A CA 1
ATOM 721 C C . ILE A 1 88 ? -38.996 -13.581 17.037 1.00 86.94 88 ILE A C 1
ATOM 723 O O . ILE A 1 88 ? -38.280 -13.246 17.979 1.00 86.94 88 ILE A O 1
ATOM 727 N N . LYS A 1 89 ? -40.209 -14.113 17.241 1.00 87.88 89 LYS A N 1
ATOM 728 C CA . LYS A 1 89 ? -40.749 -14.354 18.592 1.00 87.88 89 LYS A CA 1
ATOM 729 C C . LYS A 1 89 ? -39.917 -15.358 19.379 1.00 87.88 89 LYS A C 1
ATOM 731 O O . LYS A 1 89 ? -39.657 -15.117 20.553 1.00 87.88 89 LYS A O 1
ATOM 736 N N . 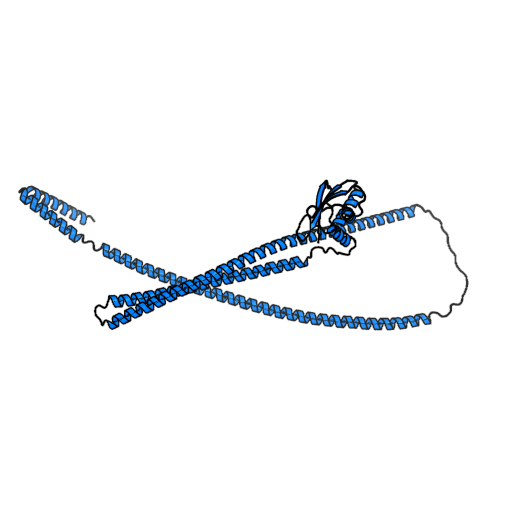ASN A 1 90 ? -39.479 -16.441 18.745 1.00 88.25 90 ASN A N 1
ATOM 737 C CA . ASN A 1 90 ? -38.623 -17.448 19.363 1.00 88.25 90 ASN A CA 1
ATOM 738 C C . ASN A 1 90 ? -37.275 -16.842 19.771 1.00 88.25 90 ASN A C 1
ATOM 740 O O . ASN A 1 90 ? -36.847 -17.025 20.908 1.00 88.25 90 ASN A O 1
ATOM 744 N N . TYR A 1 91 ? -36.642 -16.053 18.895 1.00 86.94 91 TYR A N 1
ATOM 745 C CA . TYR A 1 91 ? -35.412 -15.331 19.228 1.00 86.94 91 TYR A CA 1
ATOM 746 C C . TYR A 1 91 ? -35.609 -14.371 20.409 1.00 86.94 91 TYR A C 1
ATOM 748 O O . TYR A 1 91 ? -34.867 -14.431 21.386 1.00 86.94 91 TYR A O 1
ATOM 756 N N . VAL A 1 92 ? -36.641 -13.525 20.358 1.00 87.94 92 VAL A N 1
ATOM 757 C CA . VAL A 1 92 ? -36.924 -12.520 21.395 1.00 87.94 92 VAL A CA 1
ATOM 758 C C . VAL A 1 92 ? -37.293 -13.170 22.732 1.00 87.94 92 VAL A C 1
ATOM 760 O O . VAL A 1 92 ? -36.885 -12.672 23.779 1.00 87.94 92 VAL A O 1
ATOM 763 N N . LYS A 1 93 ? -37.990 -14.313 22.713 1.00 88.25 93 LYS A N 1
ATOM 764 C CA . LYS A 1 93 ? -38.230 -15.125 23.910 1.00 88.25 93 LYS A CA 1
ATOM 765 C C . LYS A 1 93 ? -36.918 -15.670 24.481 1.00 88.25 93 LYS A C 1
ATOM 767 O O . LYS A 1 93 ? -36.660 -15.485 25.660 1.00 88.25 93 LYS A O 1
ATOM 772 N N . ASN A 1 94 ? -36.062 -16.262 23.650 1.00 86.25 94 ASN A N 1
ATOM 773 C CA . ASN A 1 94 ? -34.781 -16.818 24.094 1.00 86.25 94 ASN A CA 1
ATOM 774 C C . ASN A 1 94 ? -33.808 -15.743 24.626 1.00 86.25 94 ASN A C 1
ATOM 776 O O . ASN A 1 94 ? -32.986 -16.047 25.484 1.00 86.25 94 ASN A O 1
ATOM 780 N N . VAL A 1 95 ? -33.899 -14.496 24.150 1.00 85.50 95 VAL A N 1
ATOM 781 C CA . VAL A 1 95 ? -33.191 -13.344 24.744 1.00 85.50 95 VAL A CA 1
ATOM 782 C C . VAL A 1 95 ? -33.814 -12.950 26.091 1.00 85.50 95 VAL A C 1
ATOM 784 O O . VAL A 1 95 ? -33.086 -12.717 27.051 1.00 85.50 95 VAL A O 1
ATOM 787 N N . SER A 1 96 ? -35.148 -12.917 26.193 1.00 85.00 96 SER A N 1
ATOM 788 C CA . SER A 1 96 ? -35.863 -12.612 27.445 1.00 85.00 96 SER A CA 1
ATOM 789 C C . SER A 1 96 ? -35.654 -13.665 28.543 1.00 85.00 96 SER A C 1
ATOM 791 O O . SER A 1 96 ? -35.663 -13.313 29.718 1.00 85.00 96 SER A O 1
ATOM 793 N N . ASP A 1 97 ? -35.471 -14.932 28.167 1.00 86.19 97 ASP A N 1
ATOM 794 C CA . ASP A 1 97 ? -35.204 -16.066 29.064 1.00 86.19 97 ASP A CA 1
ATOM 795 C C . ASP A 1 97 ? -33.687 -16.221 29.373 1.00 86.19 97 ASP A C 1
ATOM 797 O O . ASP A 1 97 ? -33.258 -17.261 29.868 1.00 86.19 97 ASP A O 1
ATOM 801 N N . GLU A 1 98 ? -32.856 -15.223 29.024 1.00 75.81 98 GLU A N 1
ATOM 802 C CA . GLU A 1 98 ? -31.378 -15.193 29.131 1.00 75.81 98 GLU A CA 1
ATOM 803 C C . GLU A 1 98 ? -30.622 -16.342 28.418 1.00 75.81 98 GLU A C 1
ATOM 805 O O . GLU A 1 98 ? -29.396 -16.451 28.508 1.00 75.81 98 GLU A O 1
ATOM 810 N N . ALA A 1 99 ? -31.315 -17.172 27.633 1.00 70.38 99 ALA A N 1
ATOM 811 C CA . ALA A 1 99 ? -30.727 -18.271 26.865 1.00 70.38 99 ALA A CA 1
ATOM 812 C C . ALA A 1 99 ? -29.834 -17.792 25.700 1.00 70.38 99 ALA A C 1
ATOM 814 O O . ALA A 1 99 ? -28.979 -18.545 25.226 1.00 70.38 99 ALA A O 1
ATOM 815 N N . ILE A 1 100 ? -30.010 -16.547 25.239 1.00 70.81 100 ILE A N 1
ATOM 816 C CA . ILE A 1 100 ? -29.151 -15.879 24.251 1.00 70.81 100 ILE A CA 1
ATOM 817 C C . ILE A 1 100 ? -28.608 -14.580 24.852 1.00 70.81 100 ILE A C 1
ATOM 819 O O . ILE A 1 100 ? -29.338 -13.604 25.009 1.00 70.81 100 ILE A O 1
ATOM 823 N N . ILE A 1 101 ? -27.300 -14.542 25.119 1.00 70.75 101 ILE A N 1
ATOM 824 C CA . ILE A 1 101 ? -26.604 -13.329 25.565 1.00 70.75 101 ILE A CA 1
ATOM 825 C C . ILE A 1 101 ? -26.222 -12.494 24.336 1.00 70.75 101 ILE A C 1
ATOM 827 O O . ILE A 1 101 ? -25.297 -12.836 23.599 1.00 70.75 101 ILE A O 1
ATOM 831 N N . GLU A 1 102 ? -26.918 -11.377 24.124 1.00 65.94 102 GLU A N 1
ATOM 832 C CA . GLU A 1 102 ? -26.618 -10.420 23.053 1.00 65.94 102 GLU A CA 1
ATOM 833 C C . GLU A 1 102 ? -25.316 -9.647 23.358 1.00 65.94 102 GLU A C 1
ATOM 835 O O . GLU A 1 102 ? -25.320 -8.624 24.048 1.00 65.94 102 GLU A O 1
ATOM 840 N N . THR A 1 103 ? -24.171 -10.120 22.854 1.00 57.84 103 THR A N 1
ATOM 841 C CA . THR A 1 103 ? -22.881 -9.434 23.041 1.00 57.84 103 THR A CA 1
ATOM 842 C C . THR A 1 103 ? -22.831 -8.095 22.308 1.00 57.84 103 THR A C 1
ATOM 844 O O . THR A 1 103 ? -22.987 -8.035 21.089 1.00 57.84 103 THR A O 1
ATOM 847 N N . SER A 1 104 ? -22.529 -7.023 23.044 1.00 53.88 104 SER A N 1
ATOM 848 C CA . SER A 1 104 ? -22.228 -5.709 22.471 1.00 53.88 104 SER A CA 1
ATOM 849 C C . SER A 1 104 ? -20.942 -5.732 21.630 1.00 53.88 104 SER A C 1
ATOM 851 O O . SER A 1 104 ? -19.998 -6.461 21.934 1.00 53.88 104 SER A O 1
ATOM 853 N N . ILE A 1 105 ? -20.932 -4.936 20.553 1.00 46.94 105 ILE A N 1
ATOM 854 C CA . ILE A 1 105 ? -19.925 -4.972 19.476 1.00 46.94 105 ILE A CA 1
ATOM 855 C C . ILE A 1 105 ? -18.492 -4.817 20.023 1.00 46.94 105 ILE A C 1
ATOM 857 O O . ILE A 1 105 ? -18.222 -4.043 20.947 1.00 46.94 105 ILE A O 1
ATOM 861 N N . ASN A 1 106 ? -17.567 -5.606 19.472 1.00 46.66 106 ASN A N 1
ATOM 862 C CA . ASN A 1 106 ? -16.369 -6.040 20.176 1.00 46.66 106 ASN A CA 1
ATOM 863 C C . ASN A 1 106 ? -15.140 -5.175 19.823 1.00 46.66 106 ASN A C 1
ATOM 865 O O . ASN A 1 106 ? -14.559 -5.278 18.746 1.00 46.66 106 ASN A O 1
ATOM 869 N N . ILE A 1 107 ? -14.658 -4.374 20.781 1.00 47.84 107 ILE A N 1
ATOM 870 C CA . ILE A 1 107 ? -13.467 -3.497 20.657 1.00 47.84 107 ILE A CA 1
ATOM 871 C C . ILE A 1 107 ? -12.200 -4.170 20.042 1.00 47.84 107 ILE A C 1
ATOM 873 O O . ILE A 1 107 ? -11.421 -3.469 19.387 1.00 47.84 107 ILE A O 1
ATOM 877 N N . PRO A 1 108 ? -11.928 -5.487 20.197 1.00 57.25 108 PRO A N 1
ATOM 878 C CA . PRO A 1 108 ? -10.836 -6.173 19.500 1.00 57.25 108 PRO A CA 1
ATOM 879 C C . PRO A 1 108 ? -10.917 -6.161 17.964 1.00 57.25 108 PRO A C 1
ATOM 881 O O . PRO A 1 108 ? -9.871 -6.284 17.327 1.00 57.25 108 PRO A O 1
ATOM 884 N N . GLU A 1 109 ? -12.100 -6.006 17.360 1.00 56.81 109 GLU A N 1
ATOM 885 C CA . GLU A 1 109 ? -12.258 -5.978 15.896 1.00 56.81 109 GLU A CA 1
ATOM 886 C C . GLU A 1 109 ? -11.672 -4.699 15.287 1.00 56.81 109 GLU A C 1
ATOM 888 O O . GLU A 1 109 ? -10.931 -4.792 14.312 1.00 56.81 109 GLU A O 1
ATOM 893 N N . ALA A 1 110 ? -11.825 -3.537 15.941 1.00 56.00 110 ALA A N 1
ATOM 894 C CA . ALA A 1 110 ? -11.213 -2.267 15.510 1.00 56.00 110 ALA A CA 1
ATOM 895 C C . ALA A 1 110 ? -9.704 -2.396 15.234 1.00 56.00 110 ALA A C 1
ATOM 897 O O . ALA A 1 110 ? -9.170 -1.838 14.275 1.00 56.00 110 ALA A O 1
ATOM 898 N N . LYS A 1 111 ? -8.996 -3.146 16.091 1.00 65.81 111 LYS A N 1
ATOM 899 C CA . LYS A 1 111 ? -7.551 -3.365 15.947 1.00 65.81 111 LYS A CA 1
ATOM 900 C C . LYS A 1 111 ? -7.224 -4.309 14.795 1.00 65.81 111 LYS A C 1
ATOM 902 O O . LYS A 1 111 ? -6.274 -4.027 14.076 1.00 65.81 111 LYS A O 1
ATOM 907 N N . LYS A 1 112 ? -8.020 -5.364 14.593 1.00 71.25 112 LYS A N 1
ATOM 908 C CA . LYS A 1 112 ? -7.847 -6.310 13.481 1.00 71.25 112 LYS A CA 1
ATOM 909 C C . LYS A 1 112 ? -8.135 -5.665 12.124 1.00 71.25 112 LYS A C 1
ATOM 911 O O . LYS A 1 112 ? -7.331 -5.831 11.213 1.00 71.25 112 LYS A O 1
ATOM 916 N N . GLN A 1 113 ? -9.211 -4.880 11.998 1.00 69.44 113 GLN A N 1
ATOM 917 C CA . GLN A 1 113 ? -9.485 -4.095 10.786 1.00 69.44 113 GLN A CA 1
ATOM 918 C C . GLN A 1 113 ? -8.316 -3.147 10.476 1.00 69.44 113 GLN A C 1
ATOM 920 O O . GLN A 1 113 ? -7.874 -3.061 9.335 1.00 69.44 113 GLN A O 1
ATOM 925 N N . LYS A 1 114 ? -7.761 -2.479 11.497 1.00 73.81 114 LYS A N 1
ATOM 926 C CA . LYS A 1 114 ? -6.631 -1.553 11.330 1.00 73.81 114 LYS A CA 1
ATOM 927 C C . LYS A 1 114 ? -5.327 -2.232 10.916 1.00 73.81 114 LYS A C 1
ATOM 929 O O . LYS A 1 114 ? -4.557 -1.641 10.167 1.00 73.81 114 LYS A O 1
ATOM 934 N N . GLU A 1 115 ? -5.084 -3.444 11.400 1.00 78.62 115 GLU A N 1
ATOM 935 C CA . GLU A 1 115 ? -3.957 -4.283 10.983 1.00 78.62 115 GLU A CA 1
ATOM 936 C C . GLU A 1 115 ? -4.136 -4.691 9.508 1.00 78.62 115 GLU A C 1
ATOM 938 O O . GLU A 1 115 ? -3.305 -4.330 8.681 1.00 78.62 115 GLU A O 1
ATOM 943 N N . LYS A 1 116 ? -5.312 -5.222 9.138 1.00 80.62 116 LYS A N 1
ATOM 944 C CA . LYS A 1 116 ? -5.679 -5.577 7.752 1.00 80.62 116 LYS A CA 1
ATOM 945 C C . LYS A 1 116 ? -5.553 -4.410 6.754 1.00 80.62 116 LYS A C 1
ATOM 947 O O . LYS A 1 116 ? -5.081 -4.610 5.638 1.00 80.62 116 LYS A O 1
ATOM 952 N N . VAL A 1 117 ? -5.958 -3.190 7.128 1.00 76.81 117 VAL A N 1
ATOM 953 C CA . VAL A 1 117 ? -5.808 -1.987 6.276 1.00 76.81 117 VAL A CA 1
ATOM 954 C C . VAL A 1 117 ? -4.334 -1.622 6.057 1.00 76.81 117 VAL A C 1
ATOM 956 O O . VAL A 1 117 ? -3.978 -1.163 4.971 1.00 76.81 117 VAL A O 1
ATOM 959 N N . ASN A 1 118 ? -3.470 -1.830 7.057 1.00 78.56 118 ASN A N 1
ATOM 960 C CA . ASN A 1 118 ? -2.031 -1.622 6.898 1.00 78.56 118 ASN A CA 1
ATOM 961 C C . ASN A 1 118 ? -1.406 -2.713 6.017 1.00 78.56 118 ASN A C 1
ATOM 963 O O . ASN A 1 118 ? -0.659 -2.369 5.106 1.00 78.56 118 ASN A O 1
ATOM 967 N N . ASP A 1 119 ? -1.763 -3.984 6.220 1.00 84.56 119 ASP A N 1
ATOM 968 C CA . ASP A 1 119 ? -1.255 -5.109 5.421 1.00 84.56 119 ASP A CA 1
ATOM 969 C C . ASP A 1 119 ? -1.565 -4.911 3.922 1.00 84.56 119 ASP A C 1
ATOM 971 O O . ASP A 1 119 ? -0.662 -4.936 3.084 1.00 84.56 119 ASP A O 1
ATOM 975 N N . LEU A 1 120 ? -2.823 -4.587 3.585 1.00 78.81 120 LEU A N 1
ATOM 976 C CA . LEU A 1 120 ? -3.256 -4.273 2.212 1.00 78.81 120 LEU A CA 1
ATOM 977 C C . LEU A 1 120 ? -2.526 -3.055 1.618 1.00 78.81 120 LEU A C 1
ATOM 979 O O . LEU A 1 120 ? -2.326 -2.960 0.405 1.00 78.81 120 LEU A O 1
ATOM 983 N N . ARG A 1 121 ? -2.132 -2.095 2.461 1.00 79.69 121 ARG A N 1
ATOM 984 C CA . ARG A 1 121 ? -1.371 -0.916 2.037 1.00 79.69 121 ARG A CA 1
ATOM 985 C C . ARG A 1 121 ? 0.088 -1.261 1.746 1.00 79.69 121 ARG A C 1
ATOM 987 O O . ARG A 1 121 ? 0.611 -0.786 0.739 1.00 79.69 121 ARG A O 1
ATOM 994 N N . GLU A 1 122 ? 0.724 -2.083 2.577 1.00 84.88 122 GLU A N 1
ATOM 995 C CA . GLU A 1 122 ? 2.087 -2.566 2.338 1.00 84.88 122 GLU A CA 1
ATOM 996 C C . GLU A 1 122 ? 2.151 -3.447 1.080 1.00 84.88 122 GLU A C 1
ATOM 998 O O . GLU A 1 122 ? 3.038 -3.253 0.248 1.00 84.88 122 GLU A O 1
ATOM 1003 N N . GLU A 1 123 ? 1.175 -4.338 0.871 1.00 81.50 123 GLU A N 1
ATOM 1004 C CA . GLU A 1 123 ? 1.070 -5.165 -0.341 1.00 81.50 123 GLU A CA 1
ATOM 1005 C C . GLU A 1 123 ? 0.896 -4.309 -1.611 1.00 81.50 123 GLU A C 1
ATOM 1007 O O . GLU A 1 123 ? 1.589 -4.516 -2.614 1.00 81.50 123 GLU A O 1
ATOM 1012 N N . LYS A 1 124 ? 0.049 -3.269 -1.553 1.00 78.88 124 LYS A N 1
ATOM 1013 C CA . LYS A 1 124 ? -0.095 -2.287 -2.640 1.00 78.88 124 LYS A CA 1
ATOM 1014 C C . LYS A 1 124 ? 1.217 -1.551 -2.931 1.00 78.88 124 LYS A C 1
ATOM 1016 O O . LYS A 1 124 ? 1.581 -1.393 -4.098 1.00 78.88 124 LYS A O 1
ATOM 1021 N N . GLU A 1 125 ? 1.926 -1.082 -1.903 1.00 83.75 125 GLU A N 1
ATOM 1022 C CA . GLU A 1 125 ? 3.201 -0.373 -2.079 1.00 83.75 125 GLU A CA 1
ATOM 1023 C C . GLU A 1 125 ? 4.271 -1.290 -2.707 1.00 83.75 125 GLU A C 1
ATOM 1025 O O . GLU A 1 125 ? 4.950 -0.861 -3.645 1.00 83.75 125 GLU A O 1
ATOM 1030 N N . GLN A 1 126 ? 4.341 -2.565 -2.302 1.00 86.44 126 GLN A N 1
ATOM 1031 C CA . GLN A 1 126 ? 5.230 -3.578 -2.894 1.00 86.44 126 GLN A CA 1
ATOM 1032 C C . GLN A 1 126 ? 4.917 -3.859 -4.377 1.00 86.44 126 GLN A C 1
ATOM 1034 O O . GLN A 1 126 ? 5.829 -3.886 -5.212 1.00 86.44 126 GLN A O 1
ATOM 1039 N N . LEU A 1 127 ? 3.637 -4.014 -4.738 1.00 75.75 127 LEU A N 1
ATOM 1040 C CA . LEU A 1 127 ? 3.209 -4.190 -6.134 1.00 75.75 127 LEU A CA 1
ATOM 1041 C C . LEU A 1 127 ? 3.555 -2.974 -7.007 1.00 75.75 127 LEU A C 1
ATOM 1043 O O . LEU A 1 127 ? 4.024 -3.135 -8.135 1.00 75.75 127 LEU A O 1
ATOM 1047 N N . VAL A 1 128 ? 3.390 -1.756 -6.482 1.00 78.69 128 VAL A N 1
ATOM 1048 C CA . VAL A 1 128 ? 3.762 -0.520 -7.192 1.00 78.69 128 VAL A CA 1
ATOM 1049 C C . VAL A 1 128 ? 5.279 -0.409 -7.386 1.00 78.69 128 VAL A C 1
ATOM 1051 O O . VAL A 1 128 ? 5.722 0.058 -8.439 1.00 78.69 128 VAL A O 1
ATOM 1054 N N . THR A 1 129 ? 6.100 -0.845 -6.423 1.00 82.25 129 THR A N 1
ATOM 1055 C CA . THR A 1 129 ? 7.560 -0.894 -6.622 1.00 82.25 129 THR A CA 1
ATOM 1056 C C . THR A 1 129 ? 7.964 -1.940 -7.658 1.00 82.25 129 THR A C 1
ATOM 1058 O O . THR A 1 129 ? 8.731 -1.605 -8.560 1.00 82.25 129 THR A O 1
ATOM 1061 N N . LEU A 1 130 ? 7.376 -3.142 -7.616 1.00 82.25 130 LEU A N 1
ATOM 1062 C CA . LEU A 1 130 ? 7.623 -4.206 -8.598 1.00 82.25 130 LEU A CA 1
ATOM 1063 C C . LEU A 1 130 ? 7.275 -3.768 -10.027 1.00 82.25 130 LEU A C 1
ATOM 1065 O O . LEU A 1 130 ? 8.061 -3.994 -10.946 1.00 82.25 130 LEU A O 1
ATOM 1069 N N . LEU A 1 131 ? 6.140 -3.090 -10.223 1.00 75.19 131 LEU A N 1
ATOM 1070 C CA . LEU A 1 131 ? 5.765 -2.540 -11.529 1.00 75.19 131 LEU A CA 1
ATOM 1071 C C . LEU A 1 131 ? 6.779 -1.509 -12.037 1.00 75.19 131 LEU A C 1
ATOM 1073 O O . LEU A 1 131 ? 7.222 -1.603 -13.178 1.00 75.19 131 LEU A O 1
ATOM 1077 N N . ARG A 1 132 ? 7.213 -0.569 -11.189 1.00 80.31 132 ARG A N 1
ATOM 1078 C CA . ARG A 1 132 ? 8.222 0.441 -11.563 1.00 80.31 132 ARG A CA 1
ATOM 1079 C C . ARG A 1 132 ? 9.590 -0.162 -11.880 1.00 80.31 132 ARG A C 1
ATOM 1081 O O . ARG A 1 132 ? 10.347 0.414 -12.662 1.00 80.31 132 ARG A O 1
ATOM 1088 N N . GLU A 1 133 ? 9.942 -1.280 -11.255 1.00 85.38 133 GLU A N 1
ATOM 1089 C CA . GLU A 1 133 ? 11.167 -2.023 -11.557 1.00 85.38 133 GLU A CA 1
ATOM 1090 C C . GLU A 1 133 ? 11.048 -2.769 -12.890 1.00 85.38 133 GLU A C 1
ATOM 1092 O O . GLU A 1 133 ? 11.924 -2.606 -13.740 1.00 85.38 133 GLU A O 1
ATOM 1097 N N . GLN A 1 134 ? 9.931 -3.465 -13.134 1.00 76.31 134 GLN A N 1
ATOM 1098 C CA . GLN A 1 134 ? 9.635 -4.087 -14.431 1.00 76.31 134 GLN A CA 1
ATOM 1099 C C . GLN A 1 134 ? 9.598 -3.060 -15.575 1.00 76.31 134 GLN A C 1
ATOM 1101 O O . GLN A 1 134 ? 10.125 -3.326 -16.652 1.00 76.31 134 GLN A O 1
ATOM 1106 N N . GLU A 1 135 ? 9.031 -1.869 -15.361 1.00 77.94 135 GLU A N 1
ATOM 1107 C CA . GLU A 1 135 ? 9.027 -0.791 -16.357 1.00 77.94 135 GLU A CA 1
ATOM 1108 C C . GLU A 1 135 ? 10.444 -0.338 -16.721 1.00 77.94 135 GLU A C 1
ATOM 1110 O O . GLU A 1 135 ? 10.785 -0.287 -17.905 1.00 77.94 135 GLU A O 1
ATOM 1115 N N . LYS A 1 136 ? 11.302 -0.076 -15.727 1.00 82.38 136 LYS A N 1
ATOM 1116 C CA . LYS A 1 136 ? 12.712 0.278 -15.968 1.00 82.38 136 LYS A CA 1
ATOM 1117 C C . LYS A 1 136 ? 13.465 -0.834 -16.687 1.00 82.38 136 LYS A C 1
ATOM 1119 O O . LYS A 1 136 ? 14.218 -0.554 -17.613 1.00 82.38 136 LYS A O 1
ATOM 1124 N N . GLU A 1 137 ? 13.267 -2.081 -16.271 1.00 81.12 137 GLU A N 1
ATOM 1125 C CA . GLU A 1 137 ? 13.942 -3.224 -16.878 1.00 81.12 137 GLU A CA 1
ATOM 1126 C C . GLU A 1 137 ? 13.481 -3.445 -18.329 1.00 81.12 137 GLU A C 1
ATOM 1128 O O . GLU A 1 137 ? 14.319 -3.661 -19.200 1.00 81.12 137 GLU A O 1
ATOM 1133 N N . SER A 1 138 ? 12.180 -3.309 -18.619 1.00 74.88 138 SER A N 1
ATOM 1134 C CA . SER A 1 138 ? 11.654 -3.366 -19.993 1.00 74.88 138 SER A CA 1
ATOM 1135 C C . SER A 1 138 ? 12.204 -2.239 -20.875 1.00 74.88 138 SER A C 1
ATOM 1137 O O . SER A 1 138 ? 12.646 -2.504 -21.989 1.00 74.88 138 SER A O 1
ATOM 1139 N N . SER A 1 139 ? 12.286 -1.007 -20.355 1.00 78.00 139 SER A N 1
ATOM 1140 C CA . SER A 1 139 ? 12.864 0.143 -21.066 1.00 78.00 139 SER A CA 1
ATOM 1141 C C . SER A 1 139 ? 14.354 -0.053 -21.375 1.00 78.00 139 SER A C 1
ATOM 1143 O O . SER A 1 139 ? 14.794 0.181 -22.500 1.00 78.00 139 SER A O 1
ATOM 1145 N N . ASN A 1 140 ? 15.132 -0.577 -20.421 1.00 81.62 140 ASN A N 1
ATOM 1146 C CA . ASN A 1 140 ? 16.538 -0.919 -20.648 1.00 81.62 140 ASN A CA 1
ATOM 1147 C C . ASN A 1 140 ? 16.692 -2.029 -21.703 1.00 81.62 140 ASN A C 1
ATOM 1149 O O . ASN A 1 140 ? 17.500 -1.891 -22.619 1.00 81.62 140 ASN A O 1
ATOM 1153 N N . ARG A 1 141 ? 15.882 -3.095 -21.625 1.00 74.88 141 ARG A N 1
ATOM 1154 C CA . ARG A 1 141 ? 15.881 -4.192 -22.611 1.00 74.88 141 ARG A CA 1
ATOM 1155 C C . ARG A 1 141 ? 15.487 -3.715 -24.014 1.00 74.88 141 ARG A C 1
ATOM 1157 O O . ARG A 1 141 ? 16.026 -4.207 -25.003 1.00 74.88 141 ARG A O 1
ATOM 1164 N N . GLU A 1 142 ? 14.584 -2.743 -24.115 1.00 76.75 142 GLU A N 1
ATOM 1165 C CA . GLU A 1 142 ? 14.180 -2.134 -25.385 1.00 76.75 142 GLU A CA 1
ATOM 1166 C C . GLU A 1 142 ? 15.278 -1.234 -25.981 1.00 76.75 142 GLU A C 1
ATOM 1168 O O . GLU A 1 142 ? 15.512 -1.281 -27.190 1.00 76.75 142 GLU A O 1
ATOM 1173 N N . LEU A 1 143 ? 16.018 -0.489 -25.149 1.00 81.19 143 LEU A N 1
ATOM 1174 C CA . LEU A 1 143 ? 17.207 0.264 -25.573 1.00 81.19 143 LEU A CA 1
ATOM 1175 C C . LEU A 1 143 ? 18.334 -0.662 -26.059 1.00 81.19 143 LEU A C 1
ATOM 1177 O O . LEU A 1 143 ? 18.881 -0.442 -27.140 1.00 81.19 143 LEU A O 1
ATOM 1181 N N . GLU A 1 144 ? 18.643 -1.731 -25.317 1.00 83.50 144 GLU A N 1
ATOM 1182 C CA . GLU A 1 144 ? 19.637 -2.738 -25.719 1.00 83.50 144 GLU A CA 1
ATOM 1183 C C . GLU A 1 144 ? 19.276 -3.402 -27.058 1.00 83.50 144 GLU A C 1
ATOM 1185 O O . GLU A 1 144 ? 20.144 -3.609 -27.912 1.00 83.50 144 GLU A O 1
ATOM 1190 N N . HIS A 1 145 ? 17.992 -3.699 -27.281 1.00 79.12 145 HIS A N 1
ATOM 1191 C CA . HIS A 1 145 ? 17.510 -4.262 -28.544 1.00 79.12 145 HIS A CA 1
ATOM 1192 C C . HIS A 1 145 ? 17.625 -3.267 -29.707 1.00 79.12 145 HIS A C 1
ATOM 1194 O O . HIS A 1 145 ? 18.118 -3.630 -30.778 1.00 79.12 145 HIS A O 1
ATOM 1200 N N . GLN A 1 146 ? 17.272 -1.994 -29.494 1.00 77.44 146 GLN A N 1
ATOM 1201 C CA . GLN A 1 146 ? 17.480 -0.941 -30.496 1.00 77.44 146 GLN A CA 1
ATOM 1202 C C . GLN A 1 146 ? 18.964 -0.750 -30.837 1.00 77.44 146 GLN A C 1
ATOM 1204 O O . GLN A 1 146 ? 19.300 -0.572 -32.009 1.00 77.44 146 GLN A O 1
ATOM 1209 N N . GLU A 1 147 ? 19.872 -0.823 -29.859 1.00 87.38 147 GLU A N 1
ATOM 1210 C CA . GLU A 1 147 ? 21.312 -0.813 -30.130 1.00 87.38 147 GLU A CA 1
ATOM 1211 C C . GLU A 1 147 ? 21.746 -1.998 -31.001 1.00 87.38 147 GLU A C 1
ATOM 1213 O O . GLU A 1 147 ? 22.495 -1.800 -31.959 1.00 87.38 147 GLU A O 1
ATOM 1218 N N . GLN A 1 148 ? 21.270 -3.214 -30.717 1.00 82.06 148 GLN A N 1
ATOM 1219 C CA . GLN A 1 148 ? 21.582 -4.402 -31.521 1.00 82.06 148 GLN A CA 1
ATOM 1220 C C . GLN A 1 148 ? 21.067 -4.271 -32.961 1.00 82.06 148 GLN A C 1
ATOM 1222 O O . GLN A 1 148 ? 21.821 -4.520 -33.904 1.00 82.06 148 GLN A O 1
ATOM 1227 N N . LEU A 1 149 ? 19.826 -3.808 -33.150 1.00 80.56 149 LEU A N 1
ATOM 1228 C CA . LEU A 1 149 ? 19.259 -3.540 -34.477 1.00 80.56 149 LEU A CA 1
ATOM 1229 C C . LEU A 1 149 ? 20.057 -2.472 -35.241 1.00 80.56 149 LEU A C 1
ATOM 1231 O O . LEU A 1 149 ? 20.304 -2.628 -36.437 1.00 80.56 149 LEU A O 1
ATOM 1235 N N . ASN A 1 150 ? 20.498 -1.410 -34.561 1.00 86.81 150 ASN A N 1
ATOM 1236 C CA . ASN A 1 150 ? 21.313 -0.357 -35.168 1.00 86.81 150 ASN A CA 1
ATOM 1237 C C . ASN A 1 150 ? 22.715 -0.852 -35.560 1.00 86.81 150 ASN A C 1
ATOM 1239 O O . ASN A 1 150 ? 23.199 -0.477 -36.627 1.00 86.81 150 ASN A O 1
ATOM 1243 N N . ARG A 1 151 ? 23.350 -1.715 -34.753 1.00 87.56 151 ARG A N 1
ATOM 1244 C CA . ARG A 1 151 ? 24.640 -2.350 -35.091 1.00 87.56 151 ARG A CA 1
ATOM 1245 C C . ARG A 1 151 ? 24.506 -3.265 -36.310 1.00 87.56 151 ARG A C 1
ATOM 1247 O O . ARG A 1 151 ? 25.236 -3.074 -37.275 1.00 87.56 151 ARG A O 1
ATOM 1254 N N . LEU A 1 152 ? 23.513 -4.160 -36.321 1.00 81.69 152 LEU A N 1
ATOM 1255 C CA . LEU A 1 152 ? 23.228 -5.027 -37.474 1.00 81.69 152 LEU A CA 1
ATOM 1256 C C . LEU A 1 152 ? 22.943 -4.217 -38.744 1.00 81.69 152 LEU A C 1
ATOM 1258 O O . LEU A 1 152 ? 23.420 -4.565 -39.820 1.00 81.69 152 LEU A O 1
ATOM 1262 N N . LYS A 1 153 ? 22.204 -3.107 -38.631 1.00 85.00 153 LYS A N 1
ATOM 1263 C CA . LYS A 1 153 ? 21.963 -2.209 -39.765 1.00 85.00 153 LYS A CA 1
ATOM 1264 C C . LYS A 1 153 ? 23.257 -1.560 -40.269 1.00 85.00 153 LYS A C 1
ATOM 1266 O O . LYS A 1 153 ? 23.475 -1.536 -41.472 1.00 85.00 153 LYS A O 1
ATOM 1271 N N . GLN A 1 154 ? 24.127 -1.085 -39.375 1.00 88.31 154 GLN A N 1
ATOM 1272 C CA . GLN A 1 154 ? 25.430 -0.525 -39.754 1.00 88.31 154 GLN A CA 1
ATOM 1273 C C . GLN A 1 154 ? 26.344 -1.564 -40.417 1.00 88.31 154 GLN A C 1
ATOM 1275 O O . GLN A 1 154 ? 27.012 -1.229 -41.389 1.00 88.31 154 GLN A O 1
ATOM 1280 N N . GLU A 1 155 ? 26.356 -2.811 -39.941 1.00 83.94 155 GLU A N 1
ATOM 1281 C CA . GLU A 1 155 ? 27.089 -3.917 -40.576 1.00 83.94 155 GLU A CA 1
ATOM 1282 C C . GLU A 1 155 ? 26.542 -4.216 -41.981 1.00 83.94 155 GLU A C 1
ATOM 1284 O O . GLU A 1 155 ? 27.310 -4.290 -42.939 1.00 83.94 155 GLU A O 1
ATOM 1289 N N . ILE A 1 156 ? 25.216 -4.304 -42.137 1.00 81.62 156 ILE A N 1
ATOM 1290 C CA . ILE A 1 156 ? 24.558 -4.490 -43.440 1.00 81.62 156 ILE A CA 1
ATOM 1291 C C . ILE A 1 156 ? 24.886 -3.334 -44.399 1.00 81.62 156 ILE A C 1
ATOM 1293 O O . ILE A 1 156 ? 25.242 -3.587 -45.550 1.00 81.62 156 ILE A O 1
ATOM 1297 N N . ASP A 1 157 ? 24.802 -2.082 -43.941 1.00 85.19 157 ASP A N 1
ATOM 1298 C CA . ASP A 1 157 ? 25.080 -0.894 -44.758 1.00 85.19 157 ASP A CA 1
ATOM 1299 C C . ASP A 1 157 ? 26.573 -0.820 -45.155 1.00 85.19 157 ASP A C 1
ATOM 1301 O O . ASP A 1 157 ? 26.888 -0.483 -46.297 1.00 85.19 157 ASP A O 1
ATOM 1305 N N . GLN A 1 158 ? 27.499 -1.211 -44.267 1.00 85.19 158 GLN A N 1
ATOM 1306 C CA . GLN A 1 158 ? 28.933 -1.321 -44.576 1.00 85.19 158 GLN A CA 1
ATOM 1307 C C . GLN A 1 158 ? 29.221 -2.405 -45.622 1.00 85.19 158 GLN A C 1
ATOM 1309 O O . GLN A 1 158 ? 29.959 -2.152 -46.575 1.00 85.19 158 GLN A O 1
ATOM 1314 N N . ILE A 1 159 ? 28.634 -3.600 -45.483 1.00 78.56 159 ILE A N 1
ATOM 1315 C CA . ILE A 1 159 ? 28.834 -4.691 -46.450 1.00 78.56 159 ILE A CA 1
ATOM 1316 C C . ILE A 1 159 ? 28.233 -4.304 -47.810 1.00 78.56 159 ILE A C 1
ATOM 1318 O O . ILE A 1 159 ? 28.893 -4.500 -48.829 1.00 78.56 159 ILE A O 1
ATOM 1322 N N . LYS A 1 160 ? 27.043 -3.681 -47.838 1.00 80.25 160 LYS A N 1
ATOM 1323 C CA . LYS A 1 160 ? 26.428 -3.147 -49.070 1.00 80.25 160 LYS A CA 1
ATOM 1324 C C . LYS A 1 160 ? 27.334 -2.115 -49.745 1.00 80.25 160 LYS A C 1
ATOM 1326 O O . LYS A 1 160 ? 27.654 -2.276 -50.916 1.00 80.25 160 LYS A O 1
ATOM 1331 N N . GLN A 1 161 ? 27.876 -1.153 -48.997 1.00 81.50 161 GLN A N 1
ATOM 1332 C CA . GLN A 1 161 ? 28.802 -0.155 -49.546 1.00 81.50 161 GLN A CA 1
ATOM 1333 C C . GLN A 1 161 ? 30.103 -0.772 -50.107 1.00 81.50 161 GLN A C 1
ATOM 1335 O O . GLN A 1 161 ? 30.656 -0.261 -51.082 1.00 81.50 161 GLN A O 1
ATOM 1340 N N . VAL A 1 162 ? 30.597 -1.876 -49.532 1.00 76.44 162 VAL A N 1
ATOM 1341 C CA . VAL A 1 162 ? 31.764 -2.632 -50.041 1.00 76.44 162 VAL A CA 1
ATOM 1342 C C . VAL A 1 162 ? 31.430 -3.468 -51.286 1.00 76.44 162 VAL A C 1
ATOM 1344 O O . VAL A 1 162 ? 32.310 -3.681 -52.120 1.00 76.44 162 VAL A O 1
ATOM 1347 N N . VAL A 1 163 ? 30.185 -3.929 -51.436 1.00 71.62 163 VAL A N 1
ATOM 1348 C CA . VAL A 1 163 ? 29.692 -4.564 -52.671 1.00 71.62 163 VAL A CA 1
ATOM 1349 C C . VAL A 1 163 ? 29.554 -3.511 -53.776 1.00 71.62 163 VAL A C 1
ATOM 1351 O O . VAL A 1 163 ? 30.210 -3.631 -54.806 1.00 71.62 163 VAL A O 1
ATOM 1354 N N . ASP A 1 164 ? 28.831 -2.417 -53.520 1.00 69.69 164 ASP A N 1
ATOM 1355 C CA . ASP A 1 164 ? 28.559 -1.351 -54.499 1.00 69.69 164 ASP A CA 1
ATOM 1356 C C . ASP A 1 164 ? 29.830 -0.645 -55.017 1.00 69.69 164 ASP A C 1
ATOM 1358 O O . ASP A 1 164 ? 29.840 -0.095 -56.119 1.00 69.69 164 ASP A O 1
ATOM 1362 N N . SER A 1 165 ? 30.915 -0.632 -54.231 1.00 68.44 165 SER A N 1
ATOM 1363 C CA . SER A 1 165 ? 32.179 0.033 -54.591 1.00 68.44 165 SER A CA 1
ATOM 1364 C C . SER A 1 165 ? 33.220 -0.869 -55.269 1.00 68.44 165 SER A C 1
ATOM 1366 O O . SER A 1 165 ? 34.233 -0.352 -55.744 1.00 68.44 165 SER A O 1
ATOM 1368 N N . LYS A 1 166 ? 32.993 -2.189 -55.361 1.00 62.06 166 LYS A N 1
ATOM 1369 C CA . LYS A 1 166 ? 33.912 -3.140 -56.012 1.00 62.06 166 LYS A CA 1
ATOM 1370 C C . LYS A 1 166 ? 33.328 -3.726 -57.297 1.00 62.06 166 LYS A C 1
ATOM 1372 O O . LYS A 1 166 ? 32.909 -4.878 -57.342 1.00 62.06 166 LYS A O 1
ATOM 1377 N N . GLY A 1 167 ? 33.397 -2.954 -58.380 1.00 53.03 167 GLY A N 1
ATOM 1378 C CA . GLY A 1 167 ? 33.172 -3.489 -59.723 1.00 53.03 167 GLY A CA 1
ATOM 1379 C C . GLY A 1 167 ? 34.292 -4.450 -60.146 1.00 53.03 167 GLY A C 1
ATOM 1380 O O . GLY A 1 167 ? 35.424 -4.012 -60.342 1.00 53.03 167 GLY A O 1
ATOM 1381 N N . ASN A 1 168 ? 33.945 -5.723 -60.364 1.00 54.12 168 ASN A N 1
ATOM 1382 C CA . ASN A 1 168 ? 34.763 -6.773 -60.997 1.00 54.12 168 ASN A CA 1
ATOM 1383 C C . ASN A 1 168 ? 35.931 -7.379 -60.176 1.00 54.12 168 ASN A C 1
ATOM 1385 O O . ASN A 1 168 ? 37.037 -7.527 -60.693 1.00 54.12 168 ASN A O 1
ATOM 1389 N N . GLU A 1 169 ? 35.674 -7.850 -58.951 1.00 54.34 169 GLU A N 1
ATOM 1390 C CA . GLU A 1 169 ? 36.520 -8.865 -58.289 1.00 54.34 169 GLU A CA 1
ATOM 1391 C C . GLU A 1 169 ? 35.696 -10.127 -57.965 1.00 54.34 169 GLU A C 1
ATOM 1393 O O . GLU A 1 169 ? 34.785 -10.069 -57.148 1.00 54.34 169 GLU A O 1
ATOM 1398 N N . GLU A 1 170 ? 36.036 -11.249 -58.614 1.00 60.53 170 GLU A N 1
ATOM 1399 C CA . GLU A 1 170 ? 35.554 -12.632 -58.403 1.00 60.53 170 GLU A CA 1
ATOM 1400 C C . GLU A 1 170 ? 34.118 -12.840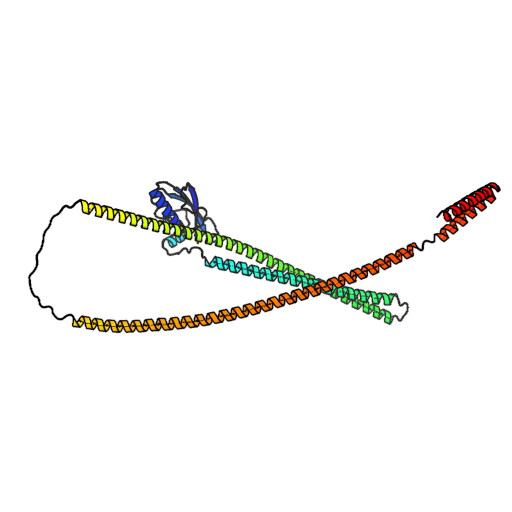 -57.862 1.00 60.53 170 GLU A C 1
ATOM 1402 O O . GLU A 1 170 ? 33.862 -12.799 -56.659 1.00 60.53 170 GLU A O 1
ATOM 1407 N N . GLN A 1 171 ? 33.207 -13.275 -58.746 1.00 63.47 171 GLN A N 1
ATOM 1408 C CA . GLN A 1 171 ? 31.790 -13.584 -58.458 1.00 63.47 171 GLN A CA 1
ATOM 1409 C C . GLN A 1 171 ? 31.532 -14.458 -57.209 1.00 63.47 171 GLN A C 1
ATOM 1411 O O . GLN A 1 171 ? 30.473 -14.349 -56.595 1.00 63.47 171 GLN A O 1
ATOM 1416 N N . LYS A 1 172 ? 32.477 -15.322 -56.808 1.00 62.41 172 LYS A N 1
ATOM 1417 C CA . LYS A 1 172 ? 32.373 -16.125 -55.573 1.00 62.41 172 LYS A CA 1
ATOM 1418 C C . LYS A 1 172 ? 32.442 -15.261 -54.310 1.00 62.41 172 LYS A C 1
ATOM 1420 O O . LYS A 1 172 ? 31.632 -15.427 -53.406 1.00 62.41 172 LYS A O 1
ATOM 1425 N N . LEU A 1 173 ? 33.367 -14.305 -54.280 1.00 67.38 173 LEU A N 1
ATOM 1426 C CA . LEU A 1 173 ? 33.575 -13.369 -53.172 1.00 67.38 173 LEU A CA 1
ATOM 1427 C C . LEU A 1 173 ? 32.395 -12.393 -53.035 1.00 67.38 173 LEU A C 1
ATOM 1429 O O . LEU A 1 173 ? 32.060 -11.955 -51.934 1.00 67.38 173 LEU A O 1
ATOM 1433 N N . GLU A 1 174 ? 31.736 -12.088 -54.152 1.00 67.38 174 GLU A N 1
ATOM 1434 C CA . GLU A 1 174 ? 30.489 -11.326 -54.203 1.00 67.38 174 GLU A CA 1
ATOM 1435 C C . GLU A 1 174 ? 29.290 -12.150 -53.690 1.00 67.38 174 GLU A C 1
ATOM 1437 O O . GLU A 1 174 ? 28.540 -11.675 -52.833 1.00 67.38 174 GLU A O 1
ATOM 1442 N N . GLN A 1 175 ? 29.154 -13.416 -54.114 1.00 75.12 175 GLN A N 1
ATOM 1443 C CA . GLN A 1 175 ? 28.136 -14.342 -53.593 1.00 75.12 175 GLN A CA 1
ATOM 1444 C C . GLN A 1 175 ? 28.270 -14.584 -52.082 1.00 75.12 175 GLN A C 1
ATOM 1446 O O . GLN A 1 175 ? 27.258 -14.564 -51.379 1.00 75.12 175 GLN A O 1
ATOM 1451 N N . ASP A 1 176 ? 29.487 -14.749 -51.560 1.00 78.25 176 ASP A N 1
ATOM 1452 C CA . ASP A 1 176 ? 29.722 -14.941 -50.123 1.00 78.25 176 ASP A CA 1
ATOM 1453 C C . ASP A 1 176 ? 29.281 -13.721 -49.298 1.00 78.25 176 ASP A C 1
ATOM 1455 O O . ASP A 1 176 ? 28.621 -13.878 -48.267 1.00 78.25 176 ASP A O 1
ATOM 1459 N N . ARG A 1 177 ? 29.547 -12.494 -49.773 1.00 74.38 177 ARG A N 1
ATOM 1460 C CA . ARG A 1 177 ? 29.041 -11.258 -49.138 1.00 74.38 177 ARG A CA 1
ATOM 1461 C C . ARG A 1 177 ? 27.515 -11.169 -49.187 1.00 74.38 177 ARG A C 1
ATOM 1463 O O . ARG A 1 177 ? 26.890 -10.760 -48.211 1.00 74.38 177 ARG A O 1
ATOM 1470 N N . LEU A 1 178 ? 26.902 -11.578 -50.296 1.00 80.00 178 LEU A N 1
ATOM 1471 C CA . LEU A 1 178 ? 25.447 -11.547 -50.472 1.00 80.00 178 LEU A CA 1
ATOM 1472 C C . LEU A 1 178 ? 24.747 -12.585 -49.570 1.00 80.00 178 LEU A C 1
ATOM 1474 O O . LEU A 1 178 ? 23.702 -12.301 -48.982 1.00 80.00 178 LEU A O 1
ATOM 1478 N N . ASN A 1 179 ? 25.368 -13.750 -49.368 1.00 84.06 179 ASN A N 1
ATOM 1479 C CA . ASN A 1 179 ? 24.938 -14.750 -48.389 1.00 84.06 179 ASN A CA 1
ATOM 1480 C C . ASN A 1 179 ? 25.112 -14.255 -46.939 1.00 84.06 179 ASN A C 1
ATOM 1482 O O . ASN A 1 179 ? 24.232 -14.488 -46.110 1.00 84.06 179 ASN A O 1
ATOM 1486 N N . GLN A 1 180 ? 26.186 -13.515 -46.633 1.00 84.81 180 GLN A N 1
ATOM 1487 C CA . GLN A 1 180 ? 26.359 -12.862 -45.327 1.00 84.81 180 GLN A CA 1
ATOM 1488 C C . GLN A 1 180 ? 25.274 -11.809 -45.053 1.00 84.81 180 GLN A C 1
ATOM 1490 O O . GLN A 1 180 ? 24.712 -11.809 -43.959 1.00 84.81 180 GLN A O 1
ATOM 1495 N N . ILE A 1 181 ? 24.916 -10.967 -46.035 1.00 79.88 181 ILE A N 1
ATOM 1496 C CA . ILE A 1 181 ? 23.804 -10.007 -45.898 1.00 79.88 181 ILE A CA 1
ATOM 1497 C C . ILE A 1 181 ? 22.499 -10.741 -45.565 1.00 79.88 181 ILE A C 1
ATOM 1499 O O . ILE A 1 181 ? 21.841 -10.376 -44.593 1.00 79.88 181 ILE A O 1
ATOM 1503 N N . LYS A 1 182 ? 22.152 -11.805 -46.303 1.00 87.25 182 LYS A N 1
ATOM 1504 C CA . LYS A 1 182 ? 20.939 -12.602 -46.036 1.00 87.25 182 LYS A CA 1
ATOM 1505 C C . LYS A 1 182 ? 20.928 -13.184 -44.621 1.00 87.25 182 LYS A C 1
ATOM 1507 O O . LYS A 1 182 ? 19.942 -13.025 -43.909 1.00 87.25 182 LYS A O 1
ATOM 1512 N N . ALA A 1 183 ? 22.038 -13.772 -44.174 1.00 87.75 183 ALA A N 1
ATOM 1513 C CA . ALA A 1 183 ? 22.151 -14.326 -42.824 1.00 87.75 183 ALA A CA 1
ATOM 1514 C C . ALA A 1 183 ? 22.052 -13.254 -41.714 1.00 87.75 183 ALA A C 1
ATOM 1516 O O . ALA A 1 183 ? 21.586 -13.549 -40.611 1.00 87.75 183 ALA A O 1
ATOM 1517 N N . LEU A 1 184 ? 22.479 -12.012 -41.976 1.00 79.56 184 LEU A N 1
ATOM 1518 C CA . LEU A 1 184 ? 22.300 -10.882 -41.055 1.00 79.56 184 LEU A CA 1
ATOM 1519 C C . LEU A 1 184 ? 20.861 -10.341 -41.072 1.00 79.56 184 LEU A C 1
ATOM 1521 O O . LEU A 1 184 ? 20.323 -10.019 -40.012 1.00 79.56 184 LEU A O 1
ATOM 1525 N N . GLU A 1 185 ? 20.213 -10.286 -42.238 1.00 80.88 185 GLU A N 1
ATOM 1526 C CA . GLU A 1 185 ? 18.809 -9.878 -42.381 1.00 80.88 185 GLU A CA 1
ATOM 1527 C C . GLU A 1 185 ? 17.853 -10.898 -41.724 1.00 80.88 185 GLU A C 1
ATOM 1529 O O . GLU A 1 185 ? 16.948 -10.496 -40.989 1.00 80.88 185 GLU A O 1
ATOM 1534 N N . GLU A 1 186 ? 18.109 -12.205 -41.855 1.00 88.31 186 GLU A N 1
ATOM 1535 C CA . GLU A 1 186 ? 17.377 -13.268 -41.142 1.00 88.31 186 GLU A CA 1
ATOM 1536 C C . GLU A 1 186 ? 17.543 -13.172 -39.617 1.00 88.31 186 GLU A C 1
ATOM 1538 O O . GLU A 1 186 ? 16.553 -13.211 -38.883 1.00 88.31 186 GLU A O 1
ATOM 1543 N N . LYS A 1 187 ? 18.775 -12.974 -39.119 1.00 83.44 187 LYS A N 1
ATOM 1544 C CA . LYS A 1 187 ? 19.030 -12.751 -37.682 1.00 83.44 187 LYS A CA 1
ATOM 1545 C C . LYS A 1 187 ? 18.318 -11.507 -37.159 1.00 83.44 187 LYS A C 1
ATOM 1547 O O . LYS A 1 187 ? 17.752 -11.542 -36.067 1.00 83.44 187 LYS A O 1
ATOM 1552 N N . ARG A 1 188 ? 18.318 -10.417 -37.934 1.00 83.81 188 ARG A N 1
ATOM 1553 C CA . ARG A 1 188 ? 17.593 -9.190 -37.587 1.00 83.81 188 ARG A CA 1
ATOM 1554 C C . ARG A 1 188 ? 16.093 -9.471 -37.456 1.00 83.81 188 ARG A C 1
ATOM 1556 O O . ARG A 1 188 ? 15.504 -9.081 -36.454 1.00 83.81 188 ARG A O 1
ATOM 1563 N N . TYR A 1 189 ? 15.500 -10.178 -38.418 1.00 84.06 189 TYR A N 1
ATOM 1564 C CA . TYR A 1 189 ? 14.076 -10.525 -38.406 1.00 84.06 189 TYR A CA 1
ATOM 1565 C C . TYR A 1 189 ? 13.695 -11.421 -37.213 1.00 84.06 189 TYR A C 1
ATOM 1567 O O . TYR A 1 189 ? 12.709 -11.149 -36.528 1.00 84.06 189 TYR A O 1
ATOM 1575 N N . GLN A 1 190 ? 14.511 -12.433 -36.894 1.00 87.06 190 GLN A N 1
ATOM 1576 C CA . GLN A 1 190 ? 14.310 -13.288 -35.714 1.00 87.06 190 GLN A CA 1
ATOM 1577 C C . GLN A 1 190 ? 14.367 -12.492 -34.399 1.00 87.06 190 GLN A C 1
ATOM 1579 O O . GLN A 1 190 ? 13.522 -12.685 -33.522 1.00 87.06 190 GLN A O 1
ATOM 1584 N N . LEU A 1 191 ? 15.318 -11.561 -34.261 1.00 79.00 191 LEU A N 1
ATOM 1585 C CA . LEU A 1 191 ? 15.397 -10.668 -33.098 1.00 79.00 191 LEU A CA 1
ATOM 1586 C C . LEU A 1 191 ? 14.181 -9.734 -32.999 1.00 79.00 191 LEU A C 1
ATOM 1588 O O . LEU A 1 191 ? 13.728 -9.442 -31.892 1.00 79.00 191 LEU A O 1
ATOM 1592 N N . GLU A 1 192 ? 13.653 -9.260 -34.128 1.00 80.38 192 GLU A N 1
ATOM 1593 C CA . GLU A 1 192 ? 12.471 -8.390 -34.201 1.00 80.38 192 GLU A CA 1
ATOM 1594 C C . GLU A 1 192 ? 11.198 -9.153 -33.771 1.00 80.38 192 GLU A C 1
ATOM 1596 O O . GLU A 1 192 ? 10.422 -8.640 -32.961 1.00 80.38 192 GLU A O 1
ATOM 1601 N N . GLN A 1 193 ? 11.040 -10.417 -34.194 1.00 84.81 193 GLN A N 1
ATOM 1602 C CA . GLN A 1 193 ? 9.971 -11.310 -33.720 1.00 84.81 193 GLN A CA 1
ATOM 1603 C C . GLN A 1 193 ? 10.063 -11.589 -32.209 1.00 84.81 193 GLN A C 1
ATOM 1605 O O . GLN A 1 193 ? 9.086 -11.375 -31.490 1.00 84.81 193 GLN A O 1
ATOM 1610 N N . GLN A 1 194 ? 11.238 -11.982 -31.700 1.00 80.06 194 GLN A N 1
ATOM 1611 C CA . GLN A 1 194 ? 11.432 -12.270 -30.269 1.00 80.06 194 GLN A CA 1
ATOM 1612 C C . GLN A 1 194 ? 11.168 -11.052 -29.368 1.00 80.06 194 GLN A C 1
ATOM 1614 O O . GLN A 1 194 ? 10.665 -11.197 -28.251 1.00 80.06 194 GLN A O 1
ATOM 1619 N N . ALA A 1 195 ? 11.493 -9.838 -29.827 1.00 78.19 195 ALA A N 1
ATOM 1620 C CA . ALA A 1 195 ? 11.148 -8.615 -29.103 1.00 78.19 195 ALA A CA 1
ATOM 1621 C C . ALA A 1 195 ? 9.633 -8.371 -29.083 1.00 78.19 195 ALA A C 1
ATOM 1623 O O . ALA A 1 195 ? 9.085 -7.987 -28.049 1.00 78.19 195 ALA A O 1
ATOM 1624 N N . GLN A 1 196 ? 8.939 -8.638 -30.191 1.00 81.06 196 GLN A N 1
ATOM 1625 C CA . GLN A 1 196 ? 7.490 -8.483 -30.276 1.00 81.06 196 GLN A CA 1
ATOM 1626 C C . GLN A 1 196 ? 6.742 -9.485 -29.378 1.00 81.06 196 GLN A C 1
ATOM 1628 O O . GLN A 1 196 ? 5.772 -9.113 -28.715 1.00 81.06 196 GLN A O 1
ATOM 1633 N N . GLU A 1 197 ? 7.218 -10.729 -29.283 1.00 83.12 197 GLU A N 1
ATOM 1634 C CA . GLU A 1 197 ? 6.701 -11.727 -28.337 1.00 83.12 197 GLU A CA 1
ATOM 1635 C C . GLU A 1 197 ? 6.895 -11.281 -26.881 1.00 83.12 197 GLU A C 1
ATOM 1637 O O . GLU A 1 197 ? 5.928 -11.250 -26.115 1.00 83.12 197 GLU A O 1
ATOM 1642 N N . LYS A 1 198 ? 8.103 -10.829 -26.512 1.00 81.38 198 LYS A N 1
ATOM 1643 C CA . LYS A 1 198 ? 8.395 -10.315 -25.161 1.00 81.38 198 LYS A CA 1
ATOM 1644 C C . LYS A 1 198 ? 7.536 -9.102 -24.791 1.00 81.38 198 LYS A C 1
ATOM 1646 O O . LYS A 1 198 ? 6.971 -9.084 -23.700 1.00 81.38 198 LYS A O 1
ATOM 1651 N N . ARG A 1 199 ? 7.348 -8.137 -25.703 1.00 75.75 199 ARG A N 1
ATOM 1652 C CA . ARG A 1 199 ? 6.424 -6.999 -25.503 1.00 75.75 199 ARG A CA 1
ATOM 1653 C C . ARG A 1 199 ? 4.990 -7.464 -25.227 1.00 75.75 199 ARG A C 1
ATOM 1655 O O . ARG A 1 199 ? 4.324 -6.920 -24.347 1.00 75.75 199 ARG A O 1
ATOM 1662 N N . ASN A 1 200 ? 4.512 -8.482 -25.945 1.00 84.25 200 ASN A N 1
ATOM 1663 C CA . ASN A 1 200 ? 3.172 -9.040 -25.744 1.00 84.25 200 ASN A CA 1
ATOM 1664 C C . ASN A 1 200 ? 3.035 -9.768 -24.394 1.00 84.25 200 ASN A C 1
ATOM 1666 O O . ASN A 1 200 ? 2.001 -9.645 -23.734 1.00 84.25 200 ASN A O 1
ATOM 1670 N N . GLU A 1 201 ? 4.062 -10.499 -23.950 1.00 81.19 201 GLU A N 1
ATOM 1671 C CA . GLU A 1 201 ? 4.085 -11.098 -22.610 1.00 81.19 201 GLU A CA 1
ATOM 1672 C C . GLU A 1 201 ? 4.118 -10.051 -21.495 1.00 81.19 201 GLU A C 1
ATOM 1674 O O . GLU A 1 201 ? 3.392 -10.179 -20.509 1.00 81.19 201 GLU A O 1
ATOM 1679 N N . GLU A 1 202 ? 4.939 -9.012 -21.639 1.00 75.25 202 GLU A N 1
ATOM 1680 C CA . GLU A 1 202 ? 5.030 -7.919 -20.672 1.00 75.25 202 GLU A CA 1
ATOM 1681 C C . GLU A 1 202 ? 3.718 -7.154 -20.567 1.00 75.25 202 GLU A C 1
ATOM 1683 O O . GLU A 1 202 ? 3.249 -6.915 -19.455 1.00 75.25 202 GLU A O 1
ATOM 1688 N N . LYS A 1 203 ? 3.060 -6.862 -21.695 1.00 83.62 203 LYS A N 1
ATOM 1689 C CA . LYS A 1 203 ? 1.722 -6.261 -21.695 1.00 83.62 203 LYS A CA 1
ATOM 1690 C C . LYS A 1 203 ? 0.716 -7.128 -20.927 1.00 83.62 203 LYS A C 1
ATOM 1692 O O . LYS A 1 203 ? 0.033 -6.622 -20.042 1.00 83.62 203 LYS A O 1
ATOM 1697 N N . ARG A 1 204 ? 0.691 -8.445 -21.172 1.00 83.94 204 ARG A N 1
ATOM 1698 C CA . ARG A 1 204 ? -0.163 -9.395 -20.428 1.00 83.94 204 ARG A CA 1
ATOM 1699 C C . ARG A 1 204 ? 0.169 -9.463 -18.931 1.00 83.94 204 ARG A C 1
ATOM 1701 O O . ARG A 1 204 ? -0.731 -9.701 -18.130 1.00 83.94 204 ARG A O 1
ATOM 1708 N N . LYS A 1 205 ? 1.437 -9.289 -18.537 1.00 80.75 205 LYS A N 1
ATOM 1709 C CA . LYS A 1 205 ? 1.850 -9.218 -17.121 1.00 80.75 205 LYS A CA 1
ATOM 1710 C C . LYS A 1 205 ? 1.382 -7.911 -16.474 1.00 80.75 205 LYS A C 1
ATOM 1712 O O . LYS A 1 205 ? 0.773 -7.972 -15.410 1.00 80.75 205 LYS A O 1
ATOM 1717 N N . ARG A 1 206 ? 1.563 -6.763 -17.139 1.00 75.00 206 ARG A N 1
ATOM 1718 C CA . ARG A 1 206 ? 1.059 -5.455 -16.676 1.00 75.00 206 ARG A CA 1
ATOM 1719 C C . ARG A 1 206 ? -0.461 -5.466 -16.494 1.00 75.00 206 ARG A C 1
ATOM 1721 O O . ARG A 1 206 ? -0.923 -5.183 -15.398 1.00 75.00 206 ARG A O 1
ATOM 1728 N N . GLU A 1 207 ? -1.220 -5.931 -17.489 1.00 82.75 207 GLU A N 1
ATOM 1729 C CA . GLU A 1 207 ? -2.690 -6.049 -17.411 1.00 82.75 207 GLU A CA 1
ATOM 1730 C C . GLU A 1 207 ? -3.174 -6.947 -16.252 1.00 82.75 207 GLU A C 1
ATOM 1732 O O . GLU A 1 207 ? -4.263 -6.740 -15.717 1.00 82.75 207 GLU A O 1
ATOM 1737 N N . ARG A 1 208 ? -2.393 -7.961 -15.848 1.00 82.06 208 ARG A N 1
ATOM 1738 C CA . ARG A 1 208 ? -2.691 -8.775 -14.653 1.00 82.06 208 ARG A CA 1
ATOM 1739 C C . ARG A 1 208 ? -2.411 -8.002 -13.367 1.00 82.06 208 ARG A C 1
ATOM 1741 O O . ARG A 1 208 ? -3.260 -7.999 -12.482 1.00 82.06 208 ARG A O 1
ATOM 1748 N N . HIS A 1 209 ? -1.258 -7.341 -13.282 1.00 76.81 209 HIS A N 1
ATOM 1749 C CA . HIS A 1 209 ? -0.867 -6.554 -12.112 1.00 76.81 209 HIS A CA 1
ATOM 1750 C C . HIS A 1 209 ? -1.792 -5.343 -11.875 1.00 76.81 209 HIS A C 1
ATOM 1752 O O . HIS A 1 209 ? -2.148 -5.064 -10.731 1.00 76.81 209 HIS A O 1
ATOM 1758 N N . GLU A 1 210 ? -2.253 -4.676 -12.936 1.00 77.50 210 GLU A N 1
ATOM 1759 C CA . GLU A 1 210 ? -3.259 -3.605 -12.868 1.00 77.50 210 GLU A CA 1
ATOM 1760 C C . GLU A 1 210 ? -4.599 -4.111 -12.317 1.00 77.50 210 GLU A C 1
ATOM 1762 O O . GLU A 1 210 ? -5.183 -3.473 -11.442 1.00 77.50 210 GLU A O 1
ATOM 1767 N N . LYS A 1 211 ? -5.066 -5.291 -12.754 1.00 86.31 211 LYS A N 1
ATOM 1768 C CA . LYS A 1 211 ? -6.289 -5.909 -12.211 1.00 86.31 211 LYS A CA 1
ATOM 1769 C C . LYS A 1 211 ? -6.152 -6.240 -10.727 1.00 86.31 211 LYS A C 1
ATOM 1771 O O . LYS A 1 211 ? -7.037 -5.881 -9.957 1.00 86.31 211 LYS A O 1
ATOM 1776 N N . THR A 1 212 ? -5.033 -6.839 -10.310 1.00 78.00 212 THR A N 1
ATOM 1777 C CA . THR A 1 212 ? -4.791 -7.123 -8.885 1.00 78.00 212 THR A CA 1
ATOM 1778 C C . THR A 1 212 ? -4.693 -5.848 -8.046 1.00 78.00 212 THR A C 1
ATOM 1780 O O . THR A 1 212 ? -5.186 -5.825 -6.924 1.00 78.00 212 THR A O 1
ATOM 1783 N N . LEU A 1 213 ? -4.129 -4.758 -8.586 1.00 75.94 213 LEU A N 1
ATOM 1784 C CA . LEU A 1 213 ? -4.114 -3.463 -7.899 1.00 75.94 213 LEU A CA 1
ATOM 1785 C C . LEU A 1 213 ? -5.525 -2.888 -7.727 1.00 75.94 213 LEU A C 1
ATOM 1787 O O . LEU A 1 213 ? -5.854 -2.449 -6.631 1.00 75.94 213 LEU A O 1
ATOM 1791 N N . ALA A 1 214 ? -6.368 -2.939 -8.761 1.00 83.44 214 ALA A N 1
ATOM 1792 C CA . ALA A 1 214 ? -7.751 -2.465 -8.682 1.00 83.44 214 ALA A CA 1
ATOM 1793 C C . ALA A 1 214 ? -8.615 -3.299 -7.711 1.00 83.44 214 ALA A C 1
ATOM 1795 O O . ALA A 1 214 ? -9.519 -2.770 -7.063 1.00 83.44 214 ALA A O 1
ATOM 1796 N N . GLU A 1 215 ? -8.347 -4.602 -7.584 1.00 84.50 215 GLU A N 1
ATOM 1797 C CA . GLU A 1 215 ? -8.992 -5.469 -6.589 1.00 84.50 215 GLU A CA 1
ATOM 1798 C C . GLU A 1 215 ? -8.522 -5.149 -5.160 1.00 84.50 215 GLU A C 1
ATOM 1800 O O . GLU A 1 215 ? -9.360 -5.006 -4.268 1.00 84.50 215 GLU A O 1
ATOM 1805 N N . LEU A 1 216 ? -7.215 -4.958 -4.946 1.00 79.56 216 LEU A N 1
ATOM 1806 C CA . LEU A 1 216 ? -6.657 -4.542 -3.652 1.00 79.56 216 LEU A CA 1
ATOM 1807 C C . LEU A 1 216 ? -7.125 -3.142 -3.231 1.00 79.56 216 LEU A C 1
ATOM 1809 O O . LEU A 1 216 ? -7.399 -2.921 -2.054 1.00 79.56 216 LEU A O 1
ATOM 1813 N N . GLU A 1 217 ? -7.263 -2.200 -4.170 1.00 76.19 217 GLU A N 1
ATOM 1814 C CA . GLU A 1 217 ? -7.820 -0.869 -3.900 1.00 76.19 217 GLU A CA 1
ATOM 1815 C C . GLU A 1 217 ? -9.258 -0.957 -3.383 1.00 76.19 217 GLU A C 1
ATOM 1817 O O . GLU A 1 217 ? -9.538 -0.424 -2.312 1.00 76.19 217 GLU A O 1
ATOM 1822 N N . LYS A 1 218 ? -10.132 -1.720 -4.052 1.00 85.00 218 LYS A N 1
ATOM 1823 C CA . LYS A 1 218 ? -11.511 -1.947 -3.584 1.00 85.00 218 LYS A CA 1
ATOM 1824 C C . LYS A 1 218 ? -11.570 -2.628 -2.217 1.00 85.00 218 LYS A C 1
ATOM 1826 O O . LYS A 1 218 ? -12.377 -2.248 -1.375 1.00 85.00 218 LYS A O 1
ATOM 1831 N N . GLN A 1 219 ? -10.722 -3.631 -1.974 1.00 78.00 219 GLN A N 1
ATOM 1832 C CA . GLN A 1 219 ? -10.659 -4.296 -0.667 1.00 78.00 219 GLN A CA 1
ATOM 1833 C C . GLN A 1 219 ? -10.173 -3.353 0.440 1.00 78.00 219 GLN A C 1
ATOM 1835 O O . GLN A 1 219 ? -10.662 -3.434 1.568 1.00 78.00 219 GLN A O 1
ATOM 1840 N N . LYS A 1 220 ? -9.239 -2.448 0.123 1.00 79.62 220 LYS A N 1
ATOM 1841 C CA . LYS A 1 220 ? -8.757 -1.419 1.044 1.00 79.62 220 LYS A CA 1
ATOM 1842 C C . LYS A 1 220 ? -9.840 -0.384 1.350 1.00 79.62 220 LYS A C 1
ATOM 1844 O O . LYS A 1 220 ? -10.019 -0.071 2.520 1.00 79.62 220 LYS A O 1
ATOM 1849 N N . GLU A 1 221 ? -10.559 0.112 0.343 1.00 78.25 221 GLU A N 1
ATOM 1850 C CA . GLU A 1 221 ? -11.664 1.070 0.523 1.00 78.25 221 GLU A CA 1
ATOM 1851 C C . GLU A 1 221 ? -12.754 0.492 1.436 1.00 78.25 221 GLU A C 1
ATOM 1853 O O . GLU A 1 221 ? -13.084 1.102 2.450 1.00 78.25 221 GLU A O 1
ATOM 1858 N N . LEU A 1 222 ? -13.214 -0.737 1.165 1.00 81.75 222 LEU A N 1
ATOM 1859 C CA . LEU A 1 222 ? -14.182 -1.438 2.020 1.00 81.75 222 LEU A CA 1
ATOM 1860 C C . LEU A 1 222 ? -13.677 -1.601 3.465 1.00 81.75 222 LEU A C 1
ATOM 1862 O O . LEU A 1 222 ? -14.421 -1.375 4.417 1.00 81.75 222 LEU A O 1
ATOM 1866 N N . ALA A 1 223 ? -12.402 -1.959 3.651 1.00 73.69 223 ALA A N 1
ATOM 1867 C CA . ALA A 1 223 ? -11.816 -2.111 4.982 1.00 73.69 223 ALA A CA 1
ATOM 1868 C C . ALA A 1 223 ? -11.610 -0.764 5.712 1.00 73.69 223 ALA A C 1
ATOM 1870 O O . ALA A 1 223 ? -11.657 -0.726 6.943 1.00 73.69 223 ALA A O 1
ATOM 1871 N N . GLU A 1 224 ? -11.399 0.340 4.987 1.00 72.75 224 GLU A N 1
ATOM 1872 C CA . GLU A 1 224 ? -11.343 1.696 5.546 1.00 72.75 224 GLU A CA 1
ATOM 1873 C C . GLU A 1 224 ? -12.735 2.210 5.949 1.00 72.75 224 GLU A C 1
ATOM 1875 O O . GLU A 1 224 ? -12.861 2.805 7.021 1.00 72.75 224 GLU A O 1
ATOM 1880 N N . GLU A 1 225 ? -13.786 1.918 5.172 1.00 74.31 225 GLU A N 1
ATOM 1881 C CA . GLU A 1 225 ? -15.181 2.194 5.552 1.00 74.31 225 GLU A CA 1
ATOM 1882 C C . GLU A 1 225 ? -15.589 1.412 6.811 1.00 74.31 225 GLU A C 1
ATOM 1884 O O . GLU A 1 225 ? -16.060 2.006 7.787 1.00 74.31 225 GLU A O 1
ATOM 1889 N N . GLU A 1 226 ? -15.340 0.096 6.842 1.00 73.81 226 GLU A N 1
ATOM 1890 C CA . GLU A 1 226 ? -15.564 -0.747 8.025 1.00 73.81 226 GLU A CA 1
ATOM 1891 C C . GLU A 1 226 ? -14.861 -0.159 9.258 1.00 73.81 226 GLU A C 1
ATOM 1893 O O . GLU A 1 226 ? -15.481 0.016 10.309 1.00 73.81 226 GLU A O 1
ATOM 1898 N N . LEU A 1 227 ? -13.587 0.218 9.121 1.00 70.00 227 LEU A N 1
ATOM 1899 C CA . LEU A 1 227 ? -12.790 0.811 10.193 1.00 70.00 227 LEU A CA 1
ATOM 1900 C C . LEU A 1 227 ? -13.335 2.171 10.657 1.00 70.00 227 LEU A C 1
ATOM 1902 O O . LEU A 1 227 ? -13.322 2.432 11.863 1.00 70.00 227 LEU A O 1
ATOM 1906 N N . SER A 1 228 ? -13.829 3.021 9.748 1.00 70.25 228 SER A N 1
ATOM 1907 C CA . SER A 1 228 ? -14.461 4.300 10.108 1.00 70.25 228 SER A CA 1
ATOM 1908 C C . SER A 1 228 ? -15.697 4.069 10.974 1.00 70.25 228 SER A C 1
ATOM 1910 O O . SER A 1 228 ? -15.774 4.597 12.084 1.00 70.25 228 SER A O 1
ATOM 1912 N N . THR A 1 229 ? -16.609 3.191 10.536 1.00 72.81 229 THR A N 1
ATOM 1913 C CA . THR A 1 229 ? -17.838 2.901 11.299 1.00 72.81 229 THR A CA 1
ATOM 1914 C C . THR A 1 229 ? -17.541 2.292 12.674 1.00 72.81 229 THR A C 1
ATOM 1916 O O . THR A 1 229 ? -18.240 2.582 13.646 1.00 72.81 229 THR A O 1
ATOM 1919 N N . LEU A 1 230 ? -16.479 1.487 12.794 1.00 67.56 230 LEU A N 1
ATOM 1920 C CA . LEU A 1 230 ? -16.066 0.877 14.061 1.00 67.56 230 LEU A CA 1
ATOM 1921 C C . LEU A 1 230 ? -15.371 1.889 14.991 1.00 67.56 230 LEU A C 1
ATOM 1923 O O . LEU A 1 230 ? -15.590 1.850 16.202 1.00 67.56 230 LEU A O 1
ATOM 1927 N N . ASN A 1 231 ? -14.602 2.844 14.455 1.00 64.31 231 ASN A N 1
ATOM 1928 C CA . ASN A 1 231 ? -14.068 3.963 15.240 1.00 64.31 231 ASN A CA 1
ATOM 1929 C C . ASN A 1 231 ? -15.185 4.874 15.763 1.00 64.31 231 ASN A C 1
ATOM 1931 O O . ASN A 1 231 ? -15.176 5.200 16.946 1.00 64.31 231 ASN A O 1
ATOM 1935 N N . GLU A 1 232 ? -16.169 5.232 14.933 1.00 67.00 232 GLU A N 1
ATOM 1936 C CA . GLU A 1 232 ? -17.331 6.034 15.350 1.00 67.00 232 GLU A CA 1
ATOM 1937 C C . GLU A 1 232 ? -18.101 5.356 16.496 1.00 67.00 232 GLU A C 1
ATOM 1939 O O . GLU A 1 232 ? -18.456 5.995 17.489 1.00 67.00 232 GLU A O 1
ATOM 1944 N N . GLN A 1 233 ? -18.297 4.034 16.419 1.00 65.00 233 GLN A N 1
ATOM 1945 C CA . GLN A 1 233 ? -18.889 3.249 17.507 1.00 65.00 233 GLN A CA 1
ATOM 1946 C C . GLN A 1 233 ? -18.037 3.285 18.788 1.00 65.00 233 GLN A C 1
ATOM 1948 O O . GLN A 1 233 ? -18.582 3.438 19.886 1.00 65.00 233 GLN A O 1
ATOM 1953 N N . VAL A 1 234 ? -16.708 3.178 18.671 1.00 66.19 234 VAL A N 1
ATOM 1954 C CA . VAL A 1 234 ? -15.789 3.272 19.817 1.00 66.19 234 VAL A CA 1
ATOM 1955 C C . VAL A 1 234 ? -15.830 4.666 20.445 1.00 66.19 234 VAL A C 1
ATOM 1957 O O . VAL A 1 234 ? -16.019 4.751 21.660 1.00 66.19 234 VAL A O 1
ATOM 1960 N N . GLU A 1 235 ? -15.734 5.743 19.663 1.00 62.84 235 GLU A N 1
ATOM 1961 C CA . GLU A 1 235 ? -15.800 7.125 20.160 1.00 62.84 235 GLU A CA 1
ATOM 1962 C C . GLU A 1 235 ? -17.124 7.404 20.876 1.00 62.84 235 GLU A C 1
ATOM 1964 O O . GLU A 1 235 ? -17.125 7.914 22.001 1.00 62.84 235 GLU A O 1
ATOM 1969 N N . MET A 1 236 ? -18.252 6.979 20.298 1.00 57.72 236 MET A N 1
ATOM 1970 C CA . MET A 1 236 ? -19.558 7.080 20.951 1.00 57.72 236 MET A CA 1
ATOM 1971 C C . MET A 1 236 ? -19.603 6.291 22.268 1.00 57.72 236 MET A C 1
ATOM 1973 O O . MET A 1 236 ? -20.093 6.812 23.273 1.00 57.72 236 MET A O 1
ATOM 1977 N N . SER A 1 237 ? -19.023 5.085 22.317 1.00 62.44 237 SER A N 1
ATOM 1978 C CA . SER A 1 237 ? -18.926 4.304 23.560 1.00 62.44 237 SER A CA 1
ATOM 1979 C C . SER A 1 237 ? -18.051 4.986 24.627 1.00 62.44 237 SER A C 1
ATOM 1981 O O . SER A 1 237 ? -18.337 4.891 25.823 1.00 62.44 237 SER A O 1
ATOM 1983 N N . GLU A 1 238 ? -17.001 5.709 24.226 1.00 59.38 238 GLU A N 1
ATOM 1984 C CA . GLU A 1 238 ? -16.159 6.482 25.141 1.00 59.38 238 GLU A CA 1
ATOM 1985 C C . GLU A 1 238 ? -16.862 7.741 25.655 1.00 59.38 238 GLU A C 1
ATOM 1987 O O . GLU A 1 238 ? -16.734 8.065 26.837 1.00 59.38 238 GLU A O 1
ATOM 1992 N N . VAL A 1 239 ? -17.634 8.428 24.809 1.00 64.38 239 VAL A N 1
ATOM 1993 C CA . VAL A 1 239 ? -18.481 9.559 25.215 1.00 64.38 239 VAL A CA 1
ATOM 1994 C C . VAL A 1 239 ? -19.557 9.102 26.203 1.00 64.38 239 VAL A C 1
ATOM 1996 O O . VAL A 1 239 ? -19.729 9.739 27.242 1.00 64.38 239 VAL A O 1
ATOM 1999 N N . GLU A 1 240 ? -20.223 7.970 25.960 1.00 62.78 240 GLU A N 1
ATOM 2000 C CA . GLU A 1 240 ? -21.183 7.393 26.913 1.00 62.78 240 GLU A CA 1
ATOM 2001 C C . GLU A 1 240 ? -20.520 7.005 28.243 1.00 62.78 240 GLU A C 1
ATOM 2003 O O . GLU A 1 240 ? -21.046 7.318 29.311 1.00 62.78 240 GLU A O 1
ATOM 2008 N N . ARG A 1 241 ? -19.327 6.393 28.212 1.00 58.28 241 ARG A N 1
ATOM 2009 C CA . ARG A 1 241 ? -18.550 6.091 29.430 1.00 58.28 241 ARG A CA 1
ATOM 2010 C C . ARG A 1 241 ? -18.137 7.353 30.193 1.00 58.28 241 ARG A C 1
ATOM 2012 O O . ARG A 1 241 ? -18.107 7.319 31.421 1.00 58.28 241 ARG A O 1
ATOM 2019 N N . LYS A 1 242 ? -17.822 8.454 29.499 1.00 70.75 242 LYS A N 1
ATOM 2020 C CA . LYS A 1 242 ? -17.531 9.759 30.122 1.00 70.75 242 LYS A CA 1
ATOM 2021 C C . LYS A 1 242 ? -18.783 10.356 30.772 1.00 70.75 242 LYS A C 1
ATOM 2023 O O . LYS A 1 242 ? -18.694 10.768 31.922 1.00 70.75 242 LYS A O 1
ATOM 2028 N N . LYS A 1 243 ? -19.943 10.324 30.101 1.00 75.19 243 LYS A N 1
ATOM 2029 C CA . LYS A 1 243 ? -21.226 10.775 30.677 1.00 75.19 243 LYS A CA 1
ATOM 2030 C C . LYS A 1 243 ? -21.600 9.993 31.938 1.00 75.19 243 LYS A C 1
ATOM 2032 O O . LYS A 1 243 ? -21.756 10.606 32.985 1.00 75.19 243 LYS A O 1
ATOM 2037 N N . ARG A 1 244 ? -21.584 8.654 31.889 1.00 66.44 244 ARG A N 1
ATOM 2038 C CA . ARG A 1 244 ? -21.862 7.809 33.070 1.00 66.44 244 ARG A CA 1
ATOM 2039 C C . ARG A 1 244 ? -20.906 8.064 34.239 1.00 66.44 244 ARG A C 1
ATOM 2041 O O . ARG A 1 244 ? -21.296 7.913 35.389 1.00 66.44 244 ARG A O 1
ATOM 2048 N N . ARG A 1 245 ? -19.645 8.433 33.975 1.00 69.00 245 ARG A N 1
ATOM 2049 C CA . ARG A 1 245 ? -18.701 8.830 35.036 1.00 69.00 245 ARG A CA 1
ATOM 2050 C C . ARG A 1 245 ? -19.080 10.159 35.682 1.00 69.00 245 ARG A C 1
ATOM 2052 O O . ARG A 1 245 ? -19.008 10.243 36.898 1.00 69.00 245 ARG A O 1
ATOM 2059 N N . LEU A 1 246 ? -19.487 11.151 34.889 1.00 76.19 246 LEU A N 1
ATOM 2060 C CA . LEU A 1 246 ? -19.946 12.447 35.398 1.00 76.19 246 LEU A CA 1
ATOM 2061 C C . LEU A 1 246 ? -21.240 12.298 36.211 1.00 76.19 246 LEU A C 1
ATOM 2063 O O . LEU A 1 246 ? -21.316 12.828 37.310 1.00 76.19 246 LEU A O 1
ATOM 2067 N N . GLU A 1 247 ? -22.199 11.501 35.732 1.00 80.38 247 GLU A N 1
ATOM 2068 C CA . GLU A 1 247 ? -23.445 11.187 36.455 1.00 80.38 247 GLU A CA 1
ATOM 2069 C C . GLU A 1 247 ? -23.167 10.517 37.815 1.00 80.38 247 GLU A C 1
ATOM 2071 O O . GLU A 1 247 ? -23.749 10.899 38.829 1.00 80.38 247 GLU A O 1
ATOM 2076 N N . LEU A 1 248 ? -22.236 9.555 37.868 1.00 76.62 248 LEU A N 1
ATOM 2077 C CA . LEU A 1 248 ? -21.811 8.922 39.124 1.00 76.62 248 LEU A CA 1
ATOM 2078 C C . LEU A 1 248 ? -21.075 9.896 40.061 1.00 76.62 248 LEU A C 1
ATOM 2080 O O . LEU A 1 248 ? -21.203 9.782 41.278 1.00 76.62 248 LEU A O 1
ATOM 2084 N N . GLU A 1 249 ? -20.311 10.845 39.516 1.00 80.50 249 GLU A N 1
ATOM 2085 C CA . GLU A 1 249 ? -19.624 11.879 40.296 1.00 80.50 249 GLU A CA 1
ATOM 2086 C C . GLU A 1 249 ? -20.618 12.904 40.873 1.00 80.50 249 GLU A C 1
ATOM 2088 O O . GLU A 1 249 ? -20.494 13.301 42.030 1.00 80.50 249 GLU A O 1
ATOM 2093 N N . GLU A 1 250 ? -21.653 13.287 40.119 1.00 81.38 250 GLU A N 1
ATOM 2094 C CA . GLU A 1 250 ? -22.742 14.136 40.617 1.00 81.38 250 GLU A CA 1
ATOM 2095 C C . GLU A 1 250 ? -23.557 13.432 41.707 1.00 81.38 250 GLU A C 1
ATOM 2097 O O . GLU A 1 250 ? -23.754 14.017 42.771 1.00 81.38 250 GLU A O 1
ATOM 2102 N N . GLN A 1 251 ? -23.922 12.158 41.523 1.00 78.00 251 GLN A N 1
ATOM 2103 C CA . GLN A 1 251 ? -24.590 11.359 42.562 1.00 78.00 251 GLN A CA 1
ATOM 2104 C C . GLN A 1 251 ? -23.758 11.245 43.850 1.00 78.00 251 GLN A C 1
ATOM 2106 O O . GLN A 1 251 ? -24.312 11.274 44.950 1.00 78.00 251 GLN A O 1
ATOM 2111 N N . GLN A 1 252 ? -22.427 11.146 43.742 1.00 83.88 252 GLN A N 1
ATOM 2112 C CA . GLN A 1 252 ? -21.538 11.168 44.908 1.00 83.88 252 GLN A CA 1
ATOM 2113 C C . GLN A 1 252 ? -21.578 12.523 45.626 1.00 83.88 252 GLN A C 1
ATOM 2115 O O . GLN A 1 252 ? -21.772 12.545 46.841 1.00 83.88 252 GLN A O 1
ATOM 2120 N N . ARG A 1 253 ? -21.497 13.643 44.895 1.00 81.94 253 ARG A N 1
ATOM 2121 C CA . ARG A 1 253 ? -21.611 14.993 45.482 1.00 81.94 253 ARG A CA 1
ATOM 2122 C C . ARG A 1 253 ? -22.988 15.256 46.100 1.00 81.94 253 ARG A C 1
ATOM 2124 O O . ARG A 1 253 ? -23.080 15.947 47.109 1.00 81.94 253 ARG A O 1
ATOM 2131 N N . GLU A 1 254 ? -24.067 14.736 45.518 1.00 80.94 254 GLU A N 1
ATOM 2132 C CA . GLU A 1 254 ? -25.416 14.849 46.088 1.00 80.94 254 GLU A CA 1
ATOM 2133 C C . GLU A 1 254 ? -25.557 14.045 47.386 1.00 80.94 254 GLU A C 1
ATOM 2135 O O . GLU A 1 254 ? -26.102 14.564 48.361 1.00 80.94 254 GLU A O 1
ATOM 2140 N N . LEU A 1 255 ? -24.987 12.836 47.445 1.00 78.06 255 LEU A N 1
ATOM 2141 C CA . LEU A 1 255 ? -24.893 12.045 48.678 1.00 78.06 255 LEU A CA 1
ATOM 2142 C C . LEU A 1 255 ? -24.016 12.709 49.751 1.00 78.06 255 LEU A C 1
ATOM 2144 O O . LEU A 1 255 ? -24.297 12.581 50.942 1.00 78.06 255 LEU A O 1
ATOM 2148 N N . GLU A 1 256 ? -22.947 13.405 49.365 1.00 77.25 256 GLU A N 1
ATOM 2149 C CA . GLU A 1 256 ? -22.126 14.195 50.292 1.00 77.25 256 GLU A CA 1
ATOM 2150 C C . GLU A 1 256 ? -22.921 15.379 50.859 1.00 77.25 256 GLU A C 1
ATOM 2152 O O . GLU A 1 256 ? -23.031 15.500 52.080 1.00 77.25 256 GLU A O 1
ATOM 2157 N N . ARG A 1 257 ? -23.596 16.163 50.008 1.00 78.19 257 ARG A N 1
ATOM 2158 C CA . ARG A 1 257 ? -24.492 17.250 50.449 1.00 78.19 257 ARG A CA 1
ATOM 2159 C C . ARG A 1 257 ? -25.621 16.750 51.349 1.00 78.19 257 ARG A C 1
ATOM 2161 O O . ARG A 1 257 ? -25.945 17.406 52.335 1.00 78.19 257 ARG A O 1
ATOM 2168 N N . SER A 1 258 ? -26.231 15.598 51.047 1.00 77.19 258 SER A N 1
ATOM 2169 C CA . SER A 1 258 ? -27.290 15.048 51.901 1.00 77.19 258 SER A CA 1
ATOM 2170 C C . SER A 1 258 ? -26.755 14.645 53.276 1.00 77.19 258 SER A C 1
ATOM 2172 O O . SER A 1 258 ? -27.435 14.870 54.273 1.00 77.19 258 SER A O 1
ATOM 2174 N N . LYS A 1 259 ? -25.526 14.108 53.350 1.00 77.56 259 LYS A N 1
ATOM 2175 C CA . LYS A 1 259 ? -24.860 13.793 54.624 1.00 77.56 259 LYS A CA 1
ATOM 2176 C C . LYS A 1 259 ? -24.568 15.051 55.438 1.00 77.56 259 LYS A C 1
ATOM 2178 O O . LYS A 1 259 ? -24.868 15.064 56.629 1.00 77.56 259 LYS A O 1
ATOM 2183 N N . GLU A 1 260 ? -24.049 16.108 54.810 1.00 75.44 260 GLU A N 1
ATOM 2184 C CA . GLU A 1 260 ? -23.840 17.410 55.462 1.00 75.44 260 GLU A CA 1
ATOM 2185 C C . GLU A 1 260 ? -25.155 17.997 55.997 1.00 75.44 260 GLU A C 1
ATOM 2187 O O . GLU A 1 260 ? -25.205 18.462 57.133 1.00 75.44 260 GLU A O 1
ATOM 2192 N N . LEU A 1 261 ? -26.245 17.916 55.225 1.00 73.25 261 LEU A N 1
ATOM 2193 C CA . LEU A 1 261 ? -27.570 18.354 55.674 1.00 73.25 261 LEU A CA 1
ATOM 2194 C C . LEU A 1 261 ? -28.074 17.542 56.875 1.00 73.25 261 LEU A C 1
ATOM 2196 O O . LEU A 1 261 ? -28.540 18.143 57.840 1.00 73.25 261 LEU A O 1
ATOM 2200 N N . THR A 1 262 ? -27.937 16.211 56.868 1.00 72.31 262 THR A N 1
ATOM 2201 C CA . THR A 1 262 ? -28.320 15.382 58.027 1.00 72.31 262 THR A CA 1
ATOM 2202 C C . THR A 1 262 ? -27.447 15.643 59.254 1.00 72.31 262 THR A C 1
ATOM 2204 O O . THR A 1 262 ? -27.966 15.672 60.365 1.00 72.31 262 THR A O 1
ATOM 2207 N N . LEU A 1 263 ? -26.147 15.904 59.071 1.00 73.69 263 LEU A N 1
ATOM 2208 C CA . LEU A 1 263 ? -25.238 16.258 60.164 1.00 73.69 263 LEU A CA 1
ATOM 2209 C C . LEU A 1 263 ? -25.643 17.598 60.800 1.00 73.69 263 LEU A C 1
ATO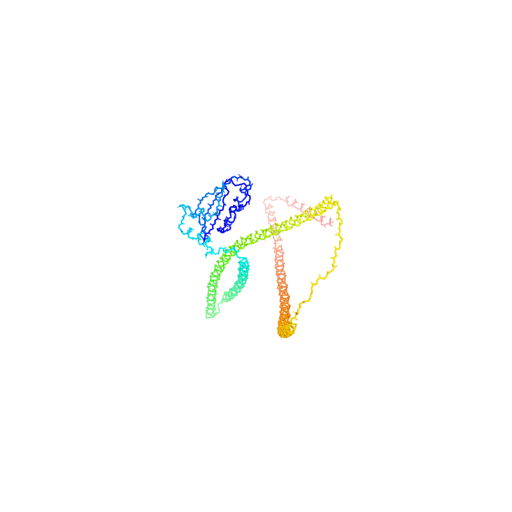M 2211 O O . LEU A 1 263 ? -25.713 17.707 62.019 1.00 73.69 263 LEU A O 1
ATOM 2215 N N . ASN A 1 264 ? -25.980 18.593 59.973 1.00 69.19 264 ASN A N 1
ATOM 2216 C CA . ASN A 1 264 ? -26.458 19.901 60.427 1.00 69.19 264 ASN A CA 1
ATOM 2217 C C . ASN A 1 264 ? -27.858 19.843 61.065 1.00 69.19 264 ASN A C 1
ATOM 2219 O O . ASN A 1 264 ? -28.176 20.665 61.919 1.00 69.19 264 ASN A O 1
ATOM 2223 N N . GLN A 1 265 ? -28.707 18.889 60.669 1.00 69.56 265 GLN A N 1
ATOM 2224 C CA . GLN A 1 265 ? -29.984 18.637 61.344 1.00 69.56 265 GLN A CA 1
ATOM 2225 C C . GLN A 1 265 ? -29.774 17.994 62.717 1.00 69.56 265 GLN A C 1
ATOM 2227 O O . GLN A 1 265 ? -30.378 18.453 63.680 1.00 69.56 265 GLN A O 1
ATOM 2232 N N . MET A 1 266 ? -28.872 17.013 62.832 1.00 63.41 266 MET A N 1
ATOM 2233 C CA . MET A 1 266 ? -28.535 16.390 64.116 1.00 63.41 266 MET A CA 1
ATOM 2234 C C . MET A 1 266 ? -27.956 17.400 65.114 1.00 63.41 266 MET A C 1
ATOM 2236 O O . MET A 1 266 ? -28.419 17.443 66.248 1.00 63.41 266 MET A O 1
ATOM 2240 N N . THR A 1 267 ? -27.043 18.286 64.701 1.00 62.50 267 THR A N 1
ATOM 2241 C CA . THR A 1 267 ? -26.515 19.331 65.603 1.00 62.50 267 THR A CA 1
ATOM 2242 C C . THR A 1 267 ? -27.567 20.379 65.994 1.00 62.50 267 THR A C 1
ATOM 2244 O O . THR A 1 267 ? -27.517 20.920 67.097 1.00 62.50 267 THR A O 1
ATOM 2247 N N . LEU A 1 268 ? -28.559 20.644 65.133 1.00 59.69 268 LEU A N 1
ATOM 2248 C CA . LEU A 1 268 ? -29.725 21.477 65.462 1.00 59.69 268 LEU A CA 1
ATOM 2249 C C . LEU A 1 268 ? -30.738 20.778 66.382 1.00 59.69 268 LEU A C 1
ATOM 2251 O O . LEU A 1 268 ? -31.478 21.466 67.083 1.00 59.69 268 LEU A O 1
ATOM 2255 N N . GLU A 1 269 ? -30.812 19.447 66.369 1.00 58.66 269 GLU A N 1
ATOM 2256 C CA . GLU A 1 269 ? -31.652 18.667 67.283 1.00 58.66 269 GLU A CA 1
ATOM 2257 C C . GLU A 1 269 ? -30.979 18.471 68.643 1.00 58.66 269 GLU A C 1
ATOM 2259 O O . GLU A 1 269 ? -31.638 18.685 69.655 1.00 58.66 269 GLU A O 1
ATOM 2264 N N . GLU A 1 270 ? -29.669 18.210 68.700 1.00 55.84 270 GLU A N 1
ATOM 2265 C CA . GLU A 1 270 ? -28.891 18.233 69.951 1.00 55.84 270 GLU A CA 1
ATOM 2266 C C . GLU A 1 270 ? -29.042 19.592 70.663 1.00 55.84 270 GLU A C 1
ATOM 2268 O O . GLU A 1 270 ? -29.415 19.642 71.835 1.00 55.84 270 GLU A O 1
ATOM 2273 N N . ALA A 1 271 ? -28.926 20.703 69.923 1.00 53.84 271 ALA A N 1
ATOM 2274 C CA . ALA A 1 271 ? -29.152 22.054 70.450 1.00 53.84 271 ALA A CA 1
ATOM 2275 C C . ALA A 1 271 ? -30.604 22.348 70.901 1.00 53.84 271 ALA A C 1
ATOM 2277 O O . ALA A 1 271 ? -30.837 23.349 71.581 1.00 53.84 271 ALA A O 1
ATOM 2278 N N . LYS A 1 272 ? -31.588 21.516 70.528 1.00 53.94 272 LYS A N 1
ATOM 2279 C CA . LYS A 1 272 ? -32.977 21.591 71.025 1.00 53.94 272 LYS A CA 1
ATOM 2280 C C . LYS A 1 272 ? -33.222 20.663 72.210 1.00 53.94 272 LYS A C 1
ATOM 2282 O O . LYS A 1 272 ? -33.961 21.037 73.115 1.00 53.94 272 LYS A O 1
ATOM 2287 N N . VAL A 1 273 ? -32.602 19.484 72.230 1.00 50.78 273 VAL A N 1
ATOM 2288 C CA . VAL A 1 273 ? -32.683 18.542 73.358 1.00 50.78 273 VAL A CA 1
ATOM 2289 C C . VAL A 1 273 ? -32.090 19.172 74.624 1.00 50.78 273 VAL A C 1
ATOM 2291 O O . VAL A 1 273 ? -32.689 19.056 75.694 1.00 50.78 273 VAL A O 1
ATOM 2294 N N . ASP A 1 274 ? -31.014 19.953 74.490 1.00 49.03 274 ASP A N 1
ATOM 2295 C CA . ASP A 1 274 ? -30.442 20.755 75.583 1.00 49.03 274 ASP A CA 1
ATOM 2296 C C . ASP A 1 274 ? -31.343 21.927 76.050 1.00 49.03 274 ASP A C 1
ATOM 2298 O O . ASP A 1 274 ? -31.056 22.557 77.069 1.00 49.03 274 ASP A O 1
ATOM 2302 N N . ALA A 1 275 ? -32.445 22.227 75.347 1.00 50.38 275 ALA A N 1
ATOM 2303 C CA . ALA A 1 275 ? -33.363 23.323 75.674 1.00 50.38 275 ALA A CA 1
ATOM 2304 C C . ALA A 1 275 ? -34.661 22.887 76.391 1.00 50.38 275 ALA A C 1
ATOM 2306 O O . ALA A 1 275 ? -35.343 23.745 76.953 1.00 50.38 275 ALA A O 1
ATOM 2307 N N . GLU A 1 276 ? -35.013 21.592 76.408 1.00 42.03 276 GLU A N 1
ATOM 2308 C CA . GLU A 1 276 ? -36.311 21.107 76.928 1.00 42.03 276 GLU A CA 1
ATOM 2309 C C . GLU A 1 276 ? -36.260 20.361 78.282 1.00 42.03 276 GLU A C 1
ATOM 2311 O O . GLU A 1 276 ? -37.305 19.946 78.783 1.00 42.03 276 GLU A O 1
ATOM 2316 N N . PHE A 1 277 ? -35.099 20.253 78.946 1.00 39.16 277 PHE A N 1
ATOM 2317 C CA . PHE A 1 277 ? -34.994 19.630 80.280 1.00 39.16 277 PHE A CA 1
ATOM 2318 C C . PHE A 1 277 ? -34.294 20.496 81.346 1.00 39.16 277 PHE A C 1
ATOM 2320 O O . PHE A 1 277 ? -33.065 20.506 81.440 1.00 39.16 277 PHE A O 1
ATOM 2327 N N . PRO A 1 278 ? -35.048 21.132 82.264 1.00 41.78 278 PRO A N 1
ATOM 2328 C CA . PRO A 1 278 ? -34.504 21.609 83.527 1.00 41.78 278 PRO A CA 1
ATOM 2329 C C . PRO A 1 278 ? -34.493 20.487 84.586 1.00 41.78 278 PRO A C 1
ATOM 2331 O O . PRO A 1 278 ? -35.540 19.990 84.986 1.00 41.78 278 PRO A O 1
ATOM 2334 N N . LEU A 1 279 ? -33.292 20.149 85.073 1.00 40.94 279 LEU A N 1
ATOM 2335 C CA . LEU A 1 279 ? -32.970 19.615 86.414 1.00 40.94 279 LEU A CA 1
ATOM 2336 C C . LEU A 1 279 ? -33.972 18.660 87.116 1.00 40.94 279 LEU A C 1
ATOM 2338 O O . LEU A 1 279 ? -34.968 19.119 87.672 1.00 40.94 279 LEU A O 1
ATOM 2342 N N . ASN A 1 280 ? -33.521 17.435 87.447 1.00 31.19 280 ASN A N 1
ATOM 2343 C CA . ASN A 1 280 ? -33.182 17.189 88.862 1.00 31.19 280 ASN A CA 1
ATOM 2344 C C . ASN A 1 280 ? -32.254 15.999 89.180 1.00 31.19 280 ASN A C 1
ATOM 2346 O O . ASN A 1 280 ? -32.048 15.080 88.397 1.00 31.19 280 ASN A O 1
ATOM 2350 N N . ASN A 1 281 ? -31.695 16.071 90.390 1.00 35.84 281 ASN A N 1
ATOM 2351 C CA . ASN A 1 281 ? -30.651 15.227 90.970 1.00 35.84 281 ASN A CA 1
ATOM 2352 C C . ASN A 1 281 ? -31.171 13.940 91.646 1.00 35.84 281 ASN A C 1
ATOM 2354 O O . ASN A 1 281 ? -32.214 13.970 92.294 1.00 35.84 281 ASN A O 1
ATOM 2358 N N . SER A 1 282 ? -30.345 12.884 91.687 1.00 30.69 282 SER A N 1
ATOM 2359 C CA . SER A 1 282 ? -29.919 12.150 92.916 1.00 30.69 282 SER A CA 1
ATOM 2360 C C . SER A 1 282 ? -29.066 10.919 92.532 1.00 30.69 282 SER A C 1
ATOM 2362 O O . SER A 1 282 ? -29.419 10.177 91.629 1.00 30.69 282 SER A O 1
ATOM 2364 N N . LYS A 1 283 ? -27.797 10.791 92.953 1.00 31.86 283 LYS A N 1
ATOM 2365 C CA . LYS A 1 283 ? -27.233 10.403 94.274 1.00 31.86 283 LYS A CA 1
ATOM 2366 C C . LYS A 1 283 ? -27.452 8.932 94.698 1.00 31.86 283 LYS A C 1
ATOM 2368 O O . LYS A 1 283 ? -28.425 8.660 95.383 1.00 31.86 283 LYS A O 1
ATOM 2373 N N . LYS A 1 284 ? -26.391 8.123 94.485 1.00 37.00 284 LYS A N 1
ATOM 2374 C CA . LYS A 1 284 ? -25.928 6.945 95.274 1.00 37.00 284 LYS A CA 1
ATOM 2375 C C . LYS A 1 284 ? -26.942 5.764 95.423 1.00 37.00 284 LYS A C 1
ATOM 2377 O O . LYS A 1 284 ? -28.084 5.912 95.035 1.00 37.00 284 LYS A O 1
ATOM 2382 N N . GLU A 1 285 ? -26.640 4.537 95.877 1.00 28.52 285 GLU A N 1
ATOM 2383 C CA . GLU A 1 285 ? -25.535 3.914 96.645 1.00 28.52 285 GLU A CA 1
ATOM 2384 C C . GLU A 1 285 ? -25.195 2.487 96.123 1.00 28.52 285 GLU A C 1
ATOM 2386 O O . GLU A 1 285 ? -25.841 1.966 95.220 1.00 28.52 285 GLU A O 1
ATOM 2391 N N . ALA A 1 286 ? -24.179 1.851 96.715 1.00 37.81 286 ALA A N 1
ATOM 2392 C CA . ALA A 1 286 ? -23.854 0.411 96.655 1.00 37.81 286 ALA A CA 1
ATOM 2393 C C . ALA A 1 286 ? -23.581 -0.063 98.114 1.00 37.81 286 ALA A C 1
ATOM 2395 O O . ALA A 1 286 ? -23.608 0.814 98.984 1.00 37.81 286 ALA A O 1
ATOM 2396 N N . PRO A 1 287 ? -23.191 -1.321 98.459 1.00 62.06 287 PRO A N 1
ATOM 2397 C CA . PRO A 1 287 ? -23.121 -2.605 97.728 1.00 62.06 287 PRO A CA 1
ATOM 2398 C C . PRO A 1 287 ? -23.768 -3.798 98.530 1.00 62.06 287 PRO A C 1
ATOM 2400 O O . PRO A 1 287 ? -24.765 -3.591 99.208 1.00 62.06 287 PRO A O 1
ATOM 2403 N N . LEU A 1 288 ? -23.144 -5.005 98.514 1.00 29.77 288 LEU A N 1
ATOM 2404 C CA . LEU A 1 288 ? -23.535 -6.324 99.103 1.00 29.77 288 LEU A CA 1
ATOM 2405 C C . LEU A 1 288 ? -24.673 -7.044 98.332 1.00 29.77 288 LEU A C 1
ATOM 2407 O O . LEU A 1 288 ? -25.608 -6.399 97.888 1.00 29.77 288 LEU A O 1
ATOM 2411 N N . THR A 1 289 ? -24.704 -8.364 98.080 1.00 31.27 289 THR A N 1
ATOM 2412 C CA . THR A 1 289 ? -23.859 -9.549 98.415 1.00 31.27 289 THR A CA 1
ATOM 2413 C C . THR A 1 289 ? -24.078 -10.617 97.294 1.00 31.27 289 THR A C 1
ATOM 2415 O O . THR A 1 289 ? -24.877 -10.354 96.403 1.00 31.27 289 THR A O 1
ATOM 2418 N N . GLN A 1 290 ? -23.475 -11.816 97.180 1.00 31.16 290 GLN A N 1
ATOM 2419 C CA . GLN A 1 290 ? -22.624 -12.667 98.042 1.00 31.16 290 GLN A CA 1
ATOM 2420 C C . GLN A 1 290 ? -21.639 -13.513 97.173 1.00 31.16 290 GLN A C 1
ATOM 2422 O O . GLN A 1 290 ? -21.318 -13.104 96.062 1.00 31.16 290 GLN A O 1
ATOM 2427 N N . ALA A 1 291 ? -21.136 -14.665 97.652 1.00 42.53 291 ALA A N 1
ATOM 2428 C CA . ALA A 1 291 ? -20.216 -15.556 96.922 1.00 42.53 291 ALA A CA 1
ATOM 2429 C C . ALA A 1 291 ? -20.917 -16.756 96.246 1.00 42.53 291 ALA A C 1
ATOM 2431 O O . ALA A 1 291 ? -21.786 -17.379 96.851 1.00 42.53 291 ALA A O 1
ATOM 2432 N N . VAL A 1 292 ? -20.455 -17.147 95.050 1.00 33.06 292 VAL A N 1
ATOM 2433 C CA . VAL A 1 292 ? -20.679 -18.477 94.446 1.00 33.06 292 VAL A CA 1
ATOM 2434 C C . VAL A 1 292 ? -19.359 -18.972 93.848 1.00 33.06 292 VAL A C 1
ATOM 2436 O O . VAL A 1 292 ? -18.606 -18.201 93.257 1.00 33.06 292 VAL A O 1
ATOM 2439 N N . SER A 1 293 ? -19.063 -20.257 94.032 1.00 47.38 293 SER A N 1
ATOM 2440 C CA . SER A 1 293 ? -17.844 -20.922 93.564 1.00 47.38 293 SER A CA 1
ATOM 2441 C C . SER A 1 293 ? -17.730 -20.949 92.036 1.00 47.38 293 SER A C 1
ATOM 2443 O O . SER A 1 293 ? -18.607 -21.498 91.368 1.00 47.38 293 SER A O 1
ATOM 2445 N N . VAL A 1 294 ? -16.613 -20.455 91.497 1.00 41.44 294 VAL A N 1
ATOM 2446 C CA . VAL A 1 294 ? -16.244 -20.614 90.082 1.00 41.44 294 VAL A CA 1
ATOM 2447 C C . VAL A 1 294 ? -15.340 -21.848 89.933 1.00 41.44 294 VAL A C 1
ATOM 2449 O O . VAL A 1 294 ? -14.286 -21.888 90.571 1.00 41.44 294 VAL A O 1
ATOM 2452 N N . PRO A 1 295 ? -15.711 -22.864 89.130 1.00 44.25 295 PRO A N 1
ATOM 2453 C CA . PRO A 1 295 ? -14.815 -23.967 88.799 1.00 44.25 295 PRO A CA 1
ATOM 2454 C C . PRO A 1 295 ? -13.762 -23.544 87.760 1.00 44.25 295 PRO A C 1
ATOM 2456 O O . PRO A 1 295 ? -13.995 -22.669 86.929 1.00 44.25 295 PRO A O 1
ATOM 2459 N N . ASN A 1 296 ? -12.600 -24.195 87.816 1.00 50.47 296 ASN A N 1
ATOM 2460 C CA . ASN A 1 296 ? -11.411 -23.925 87.004 1.00 50.47 296 ASN A CA 1
ATOM 2461 C C . ASN A 1 296 ? -11.683 -24.061 85.484 1.00 50.47 296 ASN A C 1
ATOM 2463 O O . ASN A 1 296 ? -11.875 -25.175 84.998 1.00 50.47 296 ASN A O 1
ATOM 2467 N N . ILE A 1 297 ? -11.697 -22.945 84.740 1.00 50.81 297 ILE A N 1
ATOM 2468 C CA . ILE A 1 297 ? -11.925 -22.903 83.273 1.00 50.81 297 ILE A CA 1
ATOM 2469 C C . ILE A 1 297 ? -10.684 -22.399 82.498 1.00 50.81 297 ILE A C 1
ATOM 2471 O O . ILE A 1 297 ? -10.522 -22.706 81.316 1.00 50.81 297 ILE A O 1
ATOM 2475 N N . GLU A 1 298 ? -9.764 -21.673 83.144 1.00 54.66 298 GLU A N 1
ATOM 2476 C CA . GLU A 1 298 ? -8.699 -20.925 82.450 1.00 54.66 298 GLU A CA 1
ATOM 2477 C C . GLU A 1 298 ? -7.615 -21.812 81.796 1.00 54.66 298 GLU A C 1
ATOM 2479 O O . GLU A 1 298 ? -7.033 -21.428 80.777 1.00 54.66 298 GLU A O 1
ATOM 2484 N N . GLU A 1 299 ? -7.358 -23.021 82.309 1.00 52.34 299 GLU A N 1
ATOM 2485 C CA . GLU A 1 299 ? -6.288 -23.900 81.794 1.00 52.34 299 GLU A CA 1
ATOM 2486 C C . GLU A 1 299 ? -6.620 -24.582 80.449 1.00 52.34 299 GLU A C 1
ATOM 2488 O O . GLU A 1 299 ? -5.716 -24.887 79.658 1.00 52.34 299 GLU A O 1
ATOM 2493 N N . GLU A 1 300 ? -7.902 -24.803 80.134 1.00 54.88 300 GLU A N 1
ATOM 2494 C CA . GLU A 1 300 ? -8.298 -25.390 78.846 1.00 54.88 300 GLU A CA 1
ATOM 2495 C C . GLU A 1 300 ? -8.196 -24.392 77.685 1.00 54.88 300 GLU A C 1
ATOM 2497 O O . GLU A 1 300 ? -7.812 -24.764 76.568 1.00 54.88 300 GLU A O 1
ATOM 2502 N N . GLU A 1 301 ? -8.546 -23.126 77.922 1.00 55.50 301 GLU A N 1
ATOM 2503 C CA . GLU A 1 301 ? -8.534 -22.100 76.878 1.00 55.50 301 GLU A CA 1
ATOM 2504 C C . GLU A 1 301 ? -7.106 -21.695 76.497 1.00 55.50 301 GLU A C 1
ATOM 2506 O O . GLU A 1 301 ? -6.793 -21.602 75.304 1.00 55.50 301 GLU A O 1
ATOM 2511 N N . GLN A 1 302 ? -6.201 -21.571 77.476 1.00 57.94 302 GLN A N 1
ATOM 2512 C CA . GLN A 1 302 ? -4.785 -21.295 77.212 1.00 57.94 302 GLN A CA 1
ATOM 2513 C C . GLN A 1 302 ? -4.139 -22.385 76.340 1.00 57.94 302 GLN A C 1
ATOM 2515 O O . GLN A 1 302 ? -3.457 -22.077 75.355 1.00 57.94 302 GLN A O 1
ATOM 2520 N N . ASN A 1 303 ? -4.407 -23.665 76.623 1.00 61.41 303 ASN A N 1
ATOM 2521 C CA . ASN A 1 303 ? -3.883 -24.772 75.819 1.00 61.41 303 ASN A CA 1
ATOM 2522 C C . ASN A 1 303 ? -4.425 -24.769 74.376 1.00 61.41 303 ASN A C 1
ATOM 2524 O O . ASN A 1 303 ? -3.659 -24.975 73.425 1.00 61.41 303 ASN A O 1
ATOM 2528 N N . LYS A 1 304 ? -5.714 -24.455 74.173 1.00 61.34 304 LYS A N 1
ATOM 2529 C CA . LYS A 1 304 ? -6.302 -24.277 72.829 1.00 61.34 304 LYS A CA 1
ATOM 2530 C C . LYS A 1 304 ? -5.614 -23.129 72.065 1.00 61.34 304 LYS A C 1
ATOM 2532 O O . LYS A 1 304 ? -5.282 -23.291 70.884 1.00 61.34 304 LYS A O 1
ATOM 2537 N N . TRP A 1 305 ? -5.300 -22.017 72.735 1.00 66.31 305 TRP A N 1
ATOM 2538 C CA . TRP A 1 305 ? -4.615 -20.853 72.145 1.00 66.31 305 TRP A CA 1
ATOM 2539 C C . TRP A 1 305 ? -3.161 -21.144 71.718 1.00 66.31 305 TRP A C 1
ATOM 2541 O O . TRP A 1 305 ? -2.714 -20.737 70.636 1.00 66.31 305 TRP A O 1
ATOM 2551 N N . ILE A 1 306 ? -2.419 -21.914 72.519 1.00 66.38 306 ILE A N 1
ATOM 2552 C CA . ILE A 1 306 ? -1.038 -22.339 72.213 1.00 66.38 306 ILE A CA 1
ATOM 2553 C C . ILE A 1 306 ? -0.999 -23.277 70.989 1.00 66.38 306 ILE A C 1
ATOM 2555 O O . ILE A 1 306 ? -0.104 -23.183 70.140 1.00 66.38 306 ILE A O 1
ATOM 2559 N N . ILE A 1 307 ? -1.995 -24.156 70.838 1.00 67.19 307 ILE A N 1
ATOM 2560 C CA . ILE A 1 307 ? -2.111 -25.048 69.672 1.00 67.19 307 ILE A CA 1
ATOM 2561 C C . ILE A 1 307 ? -2.481 -24.255 68.406 1.00 67.19 307 ILE A C 1
ATOM 2563 O O . ILE A 1 307 ? -1.899 -24.486 67.337 1.00 67.19 307 ILE A O 1
ATOM 2567 N N . PHE A 1 308 ? -3.407 -23.297 68.514 1.00 69.25 308 PHE A N 1
ATOM 2568 C CA . PHE A 1 308 ? -3.824 -22.449 67.394 1.00 69.25 308 PHE A CA 1
ATOM 2569 C C . PHE A 1 308 ? -2.670 -21.580 66.869 1.00 69.25 308 PHE A C 1
ATOM 2571 O O . PHE A 1 308 ? -2.378 -21.594 65.670 1.00 69.25 308 PHE A O 1
ATOM 2578 N N . SER A 1 309 ? -1.947 -20.898 67.761 1.00 67.81 309 SER A N 1
ATOM 2579 C CA . SER A 1 309 ? -0.807 -20.040 67.403 1.00 67.81 309 SER A CA 1
ATOM 2580 C C . SER A 1 309 ? 0.337 -20.811 66.723 1.00 67.81 309 SER A C 1
ATOM 2582 O O . SER A 1 309 ? 0.878 -20.343 65.715 1.00 67.81 309 SER A O 1
ATOM 2584 N N . ARG A 1 310 ? 0.652 -22.043 67.162 1.00 68.69 310 ARG A N 1
ATOM 2585 C CA . ARG A 1 310 ? 1.614 -22.924 66.461 1.00 68.69 310 ARG A CA 1
ATOM 2586 C C . ARG A 1 310 ? 1.163 -23.292 65.041 1.00 68.69 310 ARG A C 1
ATOM 2588 O O . ARG A 1 310 ? 1.983 -23.247 64.118 1.00 68.69 310 ARG A O 1
ATOM 2595 N N . LYS A 1 311 ? -0.121 -23.616 64.830 1.00 70.31 311 LYS A N 1
ATOM 2596 C CA . LYS A 1 311 ? -0.676 -23.872 63.483 1.00 70.31 311 LYS A CA 1
ATOM 2597 C C . LYS A 1 311 ? -0.620 -22.618 62.601 1.00 70.31 311 LYS A C 1
ATOM 2599 O O . LYS A 1 311 ? -0.149 -22.703 61.464 1.00 70.31 311 LYS A O 1
ATOM 2604 N N . ALA A 1 312 ? -1.016 -21.460 63.131 1.00 69.31 312 ALA A N 1
ATOM 2605 C CA . ALA A 1 312 ? -0.972 -20.178 62.427 1.00 69.31 312 ALA A CA 1
ATOM 2606 C C . ALA A 1 312 ? 0.457 -19.807 61.982 1.00 69.31 312 ALA A C 1
ATOM 2608 O O . ALA A 1 312 ? 0.671 -19.456 60.818 1.00 69.31 312 ALA A O 1
ATOM 2609 N N . TRP A 1 313 ? 1.463 -19.991 62.847 1.00 73.06 313 TRP A N 1
ATOM 2610 C CA . TRP A 1 313 ? 2.873 -19.759 62.497 1.00 73.06 313 TRP A CA 1
ATOM 2611 C C . TRP A 1 313 ? 3.346 -20.674 61.355 1.00 73.06 313 TRP A C 1
ATOM 2613 O O . TRP A 1 313 ? 4.051 -20.235 60.438 1.00 73.06 313 TRP A O 1
ATOM 2623 N N . GLY A 1 314 ? 2.940 -21.949 61.367 1.00 75.69 314 GLY A N 1
ATOM 2624 C CA . GLY A 1 314 ? 3.236 -22.900 60.291 1.00 75.69 314 GLY A CA 1
ATOM 2625 C C . GLY A 1 314 ? 2.674 -22.462 58.932 1.00 75.69 314 GLY A C 1
ATOM 2626 O O . GLY A 1 314 ? 3.357 -22.582 57.910 1.00 75.69 314 GLY A O 1
ATOM 2627 N N . ILE A 1 315 ? 1.464 -21.899 58.922 1.00 74.38 315 ILE A N 1
ATOM 2628 C CA . ILE A 1 315 ? 0.815 -21.345 57.724 1.00 74.38 315 ILE A CA 1
ATOM 2629 C C . ILE A 1 315 ? 1.543 -20.072 57.260 1.00 74.38 315 ILE A C 1
ATOM 2631 O O . ILE A 1 315 ? 1.930 -19.982 56.092 1.00 74.38 315 ILE A O 1
ATOM 2635 N N . ALA A 1 316 ? 1.847 -19.142 58.171 1.00 73.38 316 ALA A N 1
ATOM 2636 C CA . ALA A 1 316 ? 2.589 -17.917 57.863 1.00 73.38 316 ALA A CA 1
ATOM 2637 C C . ALA A 1 316 ? 3.981 -18.199 57.254 1.00 73.38 316 ALA A C 1
ATOM 2639 O O . ALA A 1 316 ? 4.368 -17.573 56.260 1.00 73.38 316 ALA A O 1
ATOM 2640 N N . LYS A 1 317 ? 4.718 -19.199 57.767 1.00 78.88 317 LYS A N 1
ATOM 2641 C CA . LYS A 1 317 ? 6.000 -19.662 57.185 1.00 78.88 317 LYS A CA 1
ATOM 2642 C C . LYS A 1 317 ? 5.857 -20.239 55.768 1.00 78.88 317 LYS A C 1
ATOM 2644 O O . LYS A 1 317 ? 6.774 -20.086 54.959 1.00 78.88 317 LYS A O 1
ATOM 2649 N N . LYS A 1 318 ? 4.737 -20.897 55.439 1.00 77.94 318 LYS A N 1
ATOM 2650 C CA . LYS A 1 318 ? 4.469 -21.391 54.073 1.00 77.94 318 LYS A CA 1
ATOM 2651 C C . LYS A 1 318 ? 4.148 -20.239 53.113 1.00 77.94 318 LYS A C 1
ATOM 2653 O O . LYS A 1 318 ? 4.740 -20.177 52.036 1.00 77.94 318 LYS A O 1
ATOM 2658 N N . ILE A 1 319 ? 3.289 -19.304 53.524 1.00 74.19 319 ILE A N 1
ATOM 2659 C CA . ILE A 1 319 ? 2.894 -18.132 52.721 1.00 74.19 319 ILE A CA 1
ATOM 2660 C C . ILE A 1 319 ? 4.111 -17.245 52.409 1.00 74.19 319 ILE A C 1
ATOM 2662 O O . ILE A 1 319 ? 4.361 -16.920 51.248 1.00 74.19 319 ILE A O 1
ATOM 2666 N N . THR A 1 320 ? 4.932 -16.925 53.411 1.00 71.88 320 THR A N 1
ATOM 2667 C CA . THR A 1 320 ? 6.155 -16.119 53.224 1.00 71.88 320 THR A CA 1
ATOM 2668 C C . THR A 1 320 ? 7.173 -16.785 52.291 1.00 71.88 320 THR A C 1
ATOM 2670 O O . THR A 1 320 ? 7.704 -16.118 51.398 1.00 71.88 320 THR A O 1
ATOM 2673 N N . ARG A 1 321 ? 7.396 -18.107 52.398 1.00 80.06 321 ARG A N 1
ATOM 2674 C CA . ARG A 1 321 ? 8.219 -18.857 51.424 1.00 80.06 321 ARG A CA 1
ATOM 2675 C C . ARG A 1 321 ? 7.655 -18.777 50.005 1.00 80.06 321 ARG A C 1
ATOM 2677 O O . ARG A 1 321 ? 8.424 -18.565 49.068 1.00 80.06 321 ARG A O 1
ATOM 2684 N N . TYR A 1 322 ? 6.341 -18.927 49.839 1.00 81.31 322 TYR A N 1
ATOM 2685 C CA . TYR A 1 322 ? 5.691 -18.852 48.529 1.00 81.31 322 TYR A CA 1
ATOM 2686 C C . TYR A 1 322 ? 5.872 -17.469 47.883 1.00 81.31 322 TYR A C 1
ATOM 2688 O O . TYR A 1 322 ? 6.336 -17.380 46.744 1.00 81.31 322 TYR A O 1
ATOM 2696 N N . ILE A 1 323 ? 5.616 -16.390 48.633 1.00 78.19 323 ILE A N 1
ATOM 2697 C CA . ILE A 1 323 ? 5.812 -15.002 48.180 1.00 78.19 323 ILE A CA 1
ATOM 2698 C C . ILE A 1 323 ? 7.273 -14.759 47.767 1.00 78.19 323 ILE A C 1
ATOM 2700 O O . ILE A 1 323 ? 7.524 -14.218 46.688 1.00 78.19 323 ILE A O 1
ATOM 2704 N N . PHE A 1 324 ? 8.243 -15.213 48.569 1.00 84.00 324 PHE A N 1
ATOM 2705 C CA . PHE A 1 324 ? 9.672 -15.062 48.272 1.00 84.00 324 PHE A CA 1
ATOM 2706 C C . PHE A 1 324 ? 10.106 -15.810 47.000 1.00 84.00 324 PHE A C 1
ATOM 2708 O O . PHE A 1 324 ? 10.838 -15.265 46.171 1.00 84.00 324 PHE A O 1
ATOM 2715 N N . ILE A 1 325 ? 9.636 -17.045 46.796 1.00 84.06 325 ILE A N 1
ATOM 2716 C CA . ILE A 1 325 ? 9.923 -17.815 45.574 1.00 84.06 325 ILE A CA 1
ATOM 2717 C C . ILE A 1 325 ? 9.325 -17.110 44.350 1.00 84.06 325 ILE A C 1
ATOM 2719 O O . ILE A 1 325 ? 9.997 -16.972 43.321 1.00 84.06 325 ILE A O 1
ATOM 2723 N N . ASN A 1 326 ? 8.089 -16.616 44.462 1.00 77.75 326 ASN A N 1
ATOM 2724 C CA . ASN A 1 326 ? 7.392 -15.975 43.351 1.00 77.75 326 ASN A CA 1
ATOM 2725 C C . ASN A 1 326 ? 8.019 -14.613 42.986 1.00 77.75 326 ASN A C 1
ATOM 2727 O O . ASN A 1 326 ? 8.215 -14.326 41.802 1.00 77.75 326 ASN A O 1
ATOM 2731 N N . SER A 1 327 ? 8.444 -13.809 43.971 1.00 74.25 327 SER A N 1
ATOM 2732 C CA . SER A 1 327 ? 9.168 -12.552 43.715 1.00 74.25 327 SER A CA 1
ATOM 2733 C C . SER A 1 327 ? 10.526 -12.805 43.046 1.00 74.25 327 SER A C 1
ATOM 2735 O O . SER A 1 327 ? 10.855 -12.160 42.047 1.00 74.25 327 SER A O 1
ATOM 2737 N N . LYS A 1 328 ? 11.276 -13.822 43.499 1.00 81.81 328 LYS A N 1
ATOM 2738 C CA . LYS A 1 328 ? 12.563 -14.222 42.905 1.00 81.81 328 LYS A CA 1
ATOM 2739 C C . LYS A 1 328 ? 12.396 -14.737 41.467 1.00 81.81 328 LYS A C 1
ATOM 2741 O O . LYS A 1 328 ? 13.251 -14.464 40.620 1.00 81.81 328 LYS A O 1
ATOM 2746 N N . ARG A 1 329 ? 11.283 -15.418 41.154 1.00 76.19 329 ARG A N 1
ATOM 2747 C CA . ARG A 1 329 ? 10.922 -15.841 39.786 1.00 76.19 329 ARG A CA 1
ATOM 2748 C C . ARG A 1 329 ? 10.581 -14.638 38.897 1.00 76.19 329 ARG A C 1
ATOM 2750 O O . ARG A 1 329 ? 11.164 -14.516 37.820 1.00 76.19 329 ARG A O 1
ATOM 2757 N N . ARG A 1 330 ? 9.745 -13.701 39.372 1.00 74.06 330 ARG A N 1
ATOM 2758 C CA . ARG A 1 330 ? 9.426 -12.439 38.665 1.00 74.06 330 ARG A CA 1
ATOM 2759 C C . ARG A 1 330 ? 10.682 -11.604 38.375 1.00 74.06 330 ARG A C 1
ATOM 2761 O O . ARG A 1 330 ? 10.861 -11.152 37.248 1.00 74.06 330 ARG A O 1
ATOM 2768 N N . LEU A 1 331 ? 11.601 -11.479 39.337 1.00 76.38 331 LEU A N 1
ATOM 2769 C CA . LEU A 1 331 ? 12.889 -10.789 39.164 1.00 76.38 331 LEU A CA 1
ATOM 2770 C C . LEU A 1 331 ? 13.777 -11.421 38.078 1.00 76.38 331 LEU A C 1
ATOM 2772 O O . LEU A 1 331 ? 14.405 -10.694 37.305 1.00 76.38 331 LEU A O 1
ATOM 2776 N N . ARG A 1 332 ? 13.825 -12.758 37.978 1.00 78.00 332 ARG A N 1
ATOM 2777 C CA . ARG A 1 332 ? 14.561 -13.453 36.901 1.00 78.00 332 ARG A CA 1
ATOM 2778 C C . ARG A 1 332 ? 13.947 -13.183 35.526 1.00 78.00 332 ARG A C 1
ATOM 2780 O O . ARG A 1 332 ? 14.686 -12.822 34.612 1.00 78.00 332 ARG A O 1
ATOM 2787 N N . VAL A 1 333 ? 12.621 -13.287 35.400 1.00 82.19 333 VAL A N 1
ATOM 2788 C CA . VAL A 1 333 ? 11.895 -12.992 34.149 1.00 82.19 333 VAL A CA 1
ATOM 2789 C C . VAL A 1 333 ? 12.101 -11.534 33.734 1.00 82.19 333 VAL A C 1
ATOM 2791 O O . VAL A 1 333 ? 12.444 -11.263 32.587 1.00 82.19 333 VAL A O 1
ATOM 2794 N N . HIS A 1 334 ? 12.003 -10.585 34.668 1.00 76.44 334 HIS A N 1
ATOM 2795 C CA . HIS A 1 334 ? 12.234 -9.169 34.377 1.00 76.44 334 HIS A CA 1
ATOM 2796 C C . HIS A 1 334 ? 13.677 -8.895 33.908 1.00 76.44 334 HIS A C 1
ATOM 2798 O O . HIS A 1 334 ? 13.884 -8.162 32.941 1.00 76.44 334 HIS A O 1
ATOM 2804 N N . ARG A 1 335 ? 14.686 -9.543 34.516 1.00 80.12 335 ARG A N 1
ATOM 2805 C CA . ARG A 1 335 ? 16.087 -9.467 34.056 1.00 80.12 335 ARG A CA 1
ATOM 2806 C C . ARG A 1 335 ? 16.288 -10.083 32.664 1.00 80.12 335 ARG A C 1
ATOM 2808 O O . ARG A 1 335 ? 17.017 -9.499 31.865 1.00 80.12 335 ARG A O 1
ATOM 2815 N N . GLN A 1 336 ? 15.642 -11.209 32.346 1.00 80.12 336 GLN A N 1
ATOM 2816 C CA . GLN A 1 336 ? 15.671 -11.786 30.993 1.00 80.12 336 GLN A CA 1
ATOM 2817 C C . GLN A 1 336 ? 15.004 -10.863 29.968 1.00 80.12 336 GLN A C 1
ATOM 2819 O O . GLN A 1 336 ? 15.604 -10.582 28.934 1.00 80.12 336 GLN A O 1
ATOM 2824 N N . ASN A 1 337 ? 13.825 -10.316 30.269 1.00 82.69 337 ASN A N 1
ATOM 2825 C CA . ASN A 1 337 ? 13.127 -9.393 29.373 1.00 82.69 337 ASN A CA 1
ATOM 2826 C C . ASN A 1 337 ? 13.929 -8.100 29.147 1.00 82.69 337 ASN A C 1
ATOM 2828 O O . ASN A 1 337 ? 14.004 -7.622 28.019 1.00 82.69 337 ASN A O 1
ATOM 2832 N N . LYS A 1 338 ? 14.615 -7.578 30.176 1.00 82.56 338 LYS A N 1
ATOM 2833 C CA . LYS A 1 338 ? 15.527 -6.428 30.036 1.00 82.56 338 LYS A CA 1
ATOM 2834 C C . LYS A 1 338 ? 16.744 -6.740 29.152 1.00 82.56 338 LYS A C 1
ATOM 2836 O O . LYS A 1 338 ? 17.176 -5.867 28.407 1.00 82.56 338 LYS A O 1
ATOM 2841 N N . ARG A 1 339 ? 17.274 -7.973 29.188 1.00 79.75 339 ARG A N 1
ATOM 2842 C CA . ARG A 1 339 ? 18.331 -8.431 28.260 1.00 79.75 339 ARG A CA 1
ATOM 2843 C C . ARG A 1 339 ? 17.814 -8.581 26.826 1.00 79.75 339 ARG A C 1
ATOM 2845 O O . ARG A 1 339 ? 18.474 -8.101 25.915 1.00 79.75 339 ARG A O 1
ATOM 2852 N N . LYS A 1 340 ? 16.628 -9.176 26.631 1.00 82.94 340 LYS A N 1
ATOM 2853 C CA . LYS A 1 340 ? 15.993 -9.298 25.305 1.00 82.94 340 LYS A CA 1
ATOM 2854 C C . LYS A 1 340 ? 15.727 -7.931 24.667 1.00 82.94 340 LYS A C 1
ATOM 2856 O O . LYS A 1 340 ? 16.064 -7.755 23.506 1.00 82.94 340 LYS A O 1
ATOM 2861 N N . LYS A 1 341 ? 15.209 -6.958 25.433 1.00 79.88 341 LYS A N 1
ATOM 2862 C CA . LYS A 1 341 ? 15.032 -5.574 24.955 1.00 79.88 341 LYS A CA 1
ATOM 2863 C C . LYS A 1 341 ? 16.352 -4.954 24.492 1.00 79.88 341 LYS A C 1
ATOM 2865 O O . LYS A 1 341 ? 16.429 -4.546 23.346 1.00 79.88 341 LYS A O 1
ATOM 2870 N N . LYS A 1 342 ? 17.412 -5.005 25.311 1.00 82.44 342 LYS A N 1
ATOM 2871 C CA . LYS A 1 342 ? 18.737 -4.494 24.908 1.00 82.44 342 LYS A CA 1
ATOM 2872 C C . LYS A 1 342 ? 19.272 -5.138 23.622 1.00 82.44 342 LYS A C 1
ATOM 2874 O O . LYS A 1 342 ? 19.738 -4.423 22.748 1.00 82.44 342 LYS A O 1
ATOM 2879 N N . ALA A 1 343 ? 19.169 -6.461 23.488 1.00 84.88 343 ALA A N 1
ATOM 2880 C CA . ALA A 1 343 ? 19.613 -7.157 22.278 1.00 84.88 343 ALA A CA 1
ATOM 2881 C C . ALA A 1 343 ? 18.808 -6.740 21.030 1.00 84.88 343 ALA A C 1
ATOM 2883 O O . ALA A 1 343 ? 19.380 -6.593 19.952 1.00 84.88 343 ALA A O 1
ATOM 2884 N N . PHE A 1 344 ? 17.501 -6.508 21.182 1.00 84.19 344 PHE A N 1
ATOM 2885 C CA . PHE A 1 344 ? 16.645 -5.982 20.117 1.00 84.19 344 PHE A CA 1
ATOM 2886 C C . PHE A 1 344 ? 16.999 -4.528 19.762 1.00 84.19 344 PHE A C 1
ATOM 2888 O O . PHE A 1 344 ? 17.136 -4.207 18.586 1.00 84.19 344 PHE A O 1
ATOM 2895 N N . ASP A 1 345 ? 17.234 -3.668 20.758 1.00 81.44 345 ASP A N 1
ATOM 2896 C CA . ASP A 1 345 ? 17.660 -2.277 20.553 1.00 81.44 345 ASP A CA 1
ATOM 2897 C C . ASP A 1 345 ? 19.020 -2.207 19.822 1.00 81.44 345 ASP A C 1
ATOM 2899 O O . ASP A 1 345 ? 19.199 -1.401 18.908 1.00 81.44 345 ASP A O 1
ATOM 2903 N N . GLU A 1 346 ? 19.966 -3.091 20.160 1.00 87.31 346 GLU A N 1
ATOM 2904 C CA . GLU A 1 346 ? 21.263 -3.223 19.476 1.00 87.31 346 GLU A CA 1
ATOM 2905 C C . GLU A 1 346 ? 21.120 -3.715 18.024 1.00 87.31 346 GLU A C 1
ATOM 2907 O O . GLU A 1 346 ? 21.820 -3.224 17.133 1.00 87.31 346 GLU A O 1
ATOM 2912 N N . GLN A 1 347 ? 20.207 -4.655 17.751 1.00 85.31 347 GLN A N 1
ATOM 2913 C CA . GLN A 1 347 ? 19.880 -5.083 16.384 1.00 85.31 347 GLN A CA 1
ATOM 2914 C C . GLN A 1 347 ? 19.230 -3.947 15.581 1.00 85.31 347 GLN A C 1
ATOM 2916 O O . GLN A 1 347 ? 19.643 -3.686 14.451 1.00 85.31 347 GLN A O 1
ATOM 2921 N N . LEU A 1 348 ? 18.289 -3.215 16.182 1.00 84.88 348 LEU A N 1
ATOM 2922 C CA . LEU A 1 348 ? 17.625 -2.064 15.571 1.00 84.88 348 LEU A CA 1
ATOM 2923 C C . LEU A 1 348 ? 18.622 -0.939 15.242 1.00 84.88 348 LEU A C 1
ATOM 2925 O O . LEU A 1 348 ? 18.539 -0.332 14.175 1.00 84.88 348 LEU A O 1
ATOM 2929 N N . GLN A 1 349 ? 19.595 -0.673 16.119 1.00 82.69 349 GLN A N 1
ATOM 2930 C CA . GLN A 1 349 ? 20.669 0.288 15.842 1.00 82.69 349 GLN A CA 1
ATOM 2931 C C . GLN A 1 349 ? 21.578 -0.174 14.696 1.00 82.69 349 GLN A C 1
ATOM 2933 O O . GLN A 1 349 ? 21.890 0.628 13.815 1.00 82.69 349 GLN A O 1
ATOM 2938 N N . LYS A 1 350 ? 21.960 -1.458 14.648 1.00 88.56 350 LYS A N 1
ATOM 2939 C CA . LYS A 1 350 ? 22.746 -2.013 13.531 1.00 88.56 350 LYS A CA 1
ATOM 2940 C C . LYS A 1 350 ? 22.000 -1.908 12.198 1.00 88.56 350 LYS A C 1
ATOM 2942 O O . LYS A 1 350 ? 22.599 -1.465 11.221 1.00 88.56 350 LYS A O 1
ATOM 2947 N N . ALA A 1 351 ? 20.704 -2.225 12.174 1.00 84.38 351 ALA A N 1
ATOM 2948 C CA . ALA A 1 351 ? 19.854 -2.077 10.992 1.00 84.38 351 ALA A CA 1
ATOM 2949 C C . ALA A 1 351 ? 19.767 -0.611 10.527 1.00 84.38 351 ALA A C 1
ATOM 2951 O O . ALA A 1 351 ? 20.000 -0.325 9.355 1.00 84.38 351 ALA A O 1
ATOM 2952 N N . LYS A 1 352 ? 19.546 0.341 11.449 1.00 82.56 352 LYS A N 1
ATOM 2953 C CA . LYS A 1 352 ? 19.554 1.784 11.136 1.00 82.56 352 LYS A CA 1
ATOM 2954 C C . LYS A 1 352 ? 20.889 2.255 10.549 1.00 82.56 352 LYS A C 1
ATOM 2956 O O . LYS A 1 352 ? 20.893 3.029 9.598 1.00 82.56 352 LYS A O 1
ATOM 2961 N N . ILE A 1 353 ? 22.020 1.786 11.081 1.00 85.25 353 ILE A N 1
ATOM 2962 C CA . ILE A 1 353 ? 23.354 2.137 10.563 1.00 85.25 353 ILE A CA 1
ATOM 2963 C C . ILE A 1 353 ? 23.594 1.525 9.174 1.00 85.25 353 ILE A C 1
ATOM 2965 O O . ILE A 1 353 ? 24.184 2.188 8.322 1.00 85.25 353 ILE A O 1
ATOM 2969 N N . ALA A 1 354 ? 23.142 0.291 8.928 1.00 87.88 354 ALA A N 1
ATOM 2970 C CA . ALA A 1 354 ? 23.228 -0.342 7.611 1.00 87.88 354 ALA A CA 1
ATOM 2971 C C . ALA A 1 354 ? 22.407 0.430 6.564 1.00 87.88 354 ALA A C 1
ATOM 2973 O O . ALA A 1 354 ? 22.960 0.856 5.553 1.00 87.88 354 ALA A O 1
ATOM 2974 N N . PHE A 1 355 ? 21.143 0.728 6.872 1.00 87.12 355 PHE A N 1
ATOM 2975 C CA . PHE A 1 355 ? 20.238 1.494 6.012 1.00 87.12 355 PHE A CA 1
ATOM 2976 C C . PHE A 1 355 ? 20.760 2.909 5.698 1.00 87.12 355 PHE A C 1
ATOM 2978 O O . PHE A 1 355 ? 20.721 3.363 4.557 1.00 87.12 355 PHE A O 1
ATOM 2985 N N . LEU A 1 356 ? 21.335 3.610 6.685 1.00 83.69 356 LEU A N 1
ATOM 2986 C CA . LEU A 1 356 ? 21.958 4.919 6.448 1.00 83.69 356 LEU A CA 1
ATOM 2987 C C . LEU A 1 356 ? 23.195 4.836 5.537 1.00 83.69 356 LEU A C 1
ATOM 2989 O O . LEU A 1 356 ? 23.417 5.748 4.739 1.00 83.69 356 LEU A O 1
ATOM 2993 N N . LYS A 1 357 ? 23.988 3.758 5.621 1.00 89.25 357 LYS A N 1
ATOM 2994 C CA . LYS A 1 357 ? 25.116 3.522 4.701 1.00 89.25 357 LYS A CA 1
ATOM 2995 C C . LYS A 1 357 ? 24.637 3.218 3.285 1.00 89.25 357 LYS A C 1
ATOM 2997 O O . LYS A 1 357 ? 25.227 3.732 2.340 1.00 89.25 357 LYS A O 1
ATOM 3002 N N . GLU A 1 358 ? 23.576 2.432 3.147 1.00 86.56 358 GLU A N 1
ATOM 3003 C CA . GLU A 1 358 ? 22.944 2.118 1.865 1.00 86.56 358 GLU A CA 1
ATOM 3004 C C . GLU A 1 358 ? 22.435 3.396 1.182 1.00 86.56 358 GLU A C 1
ATOM 3006 O O . GLU A 1 358 ? 22.883 3.713 0.084 1.00 86.56 358 GLU A O 1
ATOM 3011 N N . ILE A 1 359 ? 21.666 4.238 1.887 1.00 84.94 359 ILE A N 1
ATOM 3012 C CA . ILE A 1 359 ? 21.232 5.560 1.392 1.00 84.94 359 ILE A CA 1
ATOM 3013 C C . ILE A 1 359 ? 22.419 6.442 0.964 1.00 84.94 359 ILE A C 1
ATOM 3015 O O . ILE A 1 359 ? 22.332 7.159 -0.037 1.00 84.94 359 ILE A O 1
ATOM 3019 N N . GLN A 1 360 ? 23.534 6.430 1.704 1.00 88.12 360 GLN A N 1
ATOM 3020 C CA . GLN A 1 360 ? 24.732 7.194 1.332 1.00 88.12 360 GLN A CA 1
ATOM 3021 C C . GLN A 1 360 ? 25.414 6.650 0.068 1.00 88.12 360 GLN A C 1
ATOM 3023 O O . GLN A 1 360 ? 25.873 7.440 -0.761 1.00 88.12 360 GLN A O 1
ATOM 3028 N N . GLN A 1 361 ? 25.477 5.327 -0.102 1.00 89.88 361 GLN A N 1
ATOM 3029 C CA . GLN A 1 361 ? 25.996 4.709 -1.325 1.00 89.88 361 GLN A CA 1
ATOM 3030 C C . GLN A 1 361 ? 25.094 5.019 -2.524 1.00 89.88 361 GLN A C 1
ATOM 3032 O O . GLN A 1 361 ? 25.604 5.399 -3.579 1.00 89.88 361 GLN A O 1
ATOM 3037 N N . ASP A 1 362 ? 23.778 4.966 -2.332 1.00 84.50 362 ASP A N 1
ATOM 3038 C CA . ASP A 1 362 ? 22.775 5.235 -3.361 1.00 84.50 362 ASP A CA 1
ATOM 3039 C C . ASP A 1 362 ? 22.831 6.694 -3.847 1.00 84.50 362 ASP A C 1
ATOM 3041 O O . ASP A 1 362 ? 22.886 6.961 -5.050 1.00 84.50 362 ASP A O 1
ATOM 3045 N N . LYS A 1 363 ? 22.946 7.660 -2.921 1.00 84.88 363 LYS A N 1
ATOM 3046 C CA . LYS A 1 363 ? 23.193 9.077 -3.258 1.00 84.88 363 LYS A CA 1
ATOM 3047 C C . LYS A 1 363 ? 24.476 9.254 -4.072 1.00 84.88 363 LYS A C 1
ATOM 3049 O O . LYS A 1 363 ? 24.438 9.853 -5.146 1.00 84.88 363 LYS A O 1
ATOM 3054 N N . LYS A 1 364 ? 25.584 8.658 -3.622 1.00 87.19 364 LYS A N 1
ATOM 3055 C CA . LYS A 1 364 ? 26.879 8.714 -4.320 1.00 87.19 364 LYS A CA 1
ATOM 3056 C C . LYS A 1 364 ? 26.834 8.049 -5.702 1.00 87.19 364 LYS A C 1
ATOM 3058 O O . LYS A 1 364 ? 27.572 8.448 -6.604 1.00 87.19 364 LYS A O 1
ATOM 3063 N N . HIS A 1 365 ? 25.986 7.038 -5.893 1.00 88.50 365 HIS A N 1
ATOM 3064 C CA . HIS A 1 365 ? 25.757 6.418 -7.195 1.00 88.50 365 HIS A CA 1
ATOM 3065 C C . HIS A 1 365 ? 24.962 7.340 -8.132 1.00 88.50 365 HIS A C 1
ATOM 3067 O O . HIS A 1 365 ? 25.374 7.544 -9.275 1.00 88.50 365 HIS A O 1
ATOM 3073 N N . ARG A 1 366 ? 23.894 7.982 -7.638 1.00 81.00 366 ARG A N 1
ATOM 3074 C CA . ARG A 1 366 ? 23.108 8.970 -8.402 1.00 81.00 366 ARG A CA 1
ATOM 3075 C C . ARG A 1 366 ? 23.948 10.182 -8.812 1.00 81.00 366 ARG A C 1
ATOM 3077 O O . ARG A 1 366 ? 23.924 10.560 -9.978 1.00 81.00 366 ARG A O 1
ATOM 3084 N N . GLU A 1 367 ? 24.768 10.730 -7.916 1.00 85.69 367 GLU A N 1
ATOM 3085 C CA . GLU A 1 367 ? 25.718 11.816 -8.229 1.00 85.69 367 GLU A CA 1
ATOM 3086 C C . GLU A 1 367 ? 26.700 11.423 -9.350 1.00 85.69 367 GLU A C 1
ATOM 3088 O O . GLU A 1 367 ? 26.971 12.207 -10.262 1.00 85.69 367 GLU A O 1
ATOM 3093 N N . ARG A 1 368 ? 27.195 10.177 -9.343 1.00 90.75 368 ARG A N 1
ATOM 3094 C CA . ARG A 1 368 ? 28.047 9.632 -10.417 1.00 90.75 368 ARG A CA 1
ATOM 3095 C C . ARG A 1 368 ? 27.309 9.451 -11.745 1.00 90.75 368 ARG A C 1
ATOM 3097 O O . ARG A 1 368 ? 27.946 9.549 -12.789 1.00 90.75 368 ARG A O 1
ATOM 3104 N N . GLN A 1 369 ? 26.006 9.170 -11.731 1.00 86.62 369 GLN A N 1
ATOM 3105 C CA . GLN A 1 369 ? 25.195 9.099 -12.951 1.00 86.62 369 GLN A CA 1
ATOM 3106 C C . GLN A 1 369 ? 24.911 10.497 -13.514 1.00 86.62 369 GLN A C 1
ATOM 3108 O O . GLN A 1 369 ? 25.131 10.720 -14.702 1.00 86.62 369 GLN A O 1
ATOM 3113 N N . ILE A 1 370 ? 24.524 11.454 -12.664 1.00 85.19 370 ILE A N 1
ATOM 3114 C CA . ILE A 1 370 ? 24.276 12.852 -13.056 1.00 85.19 370 ILE A CA 1
ATOM 3115 C C . ILE A 1 370 ? 25.540 13.463 -13.676 1.00 85.19 370 ILE A C 1
ATOM 3117 O O . ILE A 1 370 ? 25.506 13.926 -14.813 1.00 85.19 370 ILE A O 1
ATOM 3121 N N . THR A 1 371 ? 26.687 13.354 -13.000 1.00 90.12 371 THR A N 1
ATOM 3122 C CA . THR A 1 371 ? 27.964 13.892 -13.508 1.00 90.12 371 THR A CA 1
ATOM 3123 C C . THR A 1 371 ? 28.477 13.199 -14.778 1.00 90.12 371 THR A C 1
ATOM 3125 O O . THR A 1 371 ? 29.233 13.806 -15.539 1.00 90.12 371 THR A O 1
ATOM 3128 N N . LYS A 1 372 ? 28.079 11.947 -15.059 1.00 90.88 372 LYS A N 1
ATOM 3129 C CA . LYS A 1 372 ? 28.322 11.304 -16.366 1.00 90.88 372 LYS A CA 1
ATOM 3130 C C . LYS A 1 372 ? 27.427 11.903 -17.453 1.00 90.88 372 LYS A C 1
ATOM 3132 O O . LYS A 1 372 ? 27.954 12.341 -18.473 1.00 90.88 372 LYS A O 1
ATOM 3137 N N . ALA A 1 373 ? 26.123 12.001 -17.200 1.00 87.31 373 ALA A N 1
ATOM 3138 C CA . ALA A 1 373 ? 25.155 12.561 -18.142 1.00 87.31 373 ALA A CA 1
ATOM 3139 C C . ALA A 1 373 ? 25.443 14.039 -18.478 1.00 87.31 373 ALA A C 1
ATOM 3141 O O . ALA A 1 373 ? 25.312 14.455 -19.626 1.00 87.31 373 ALA A O 1
ATOM 3142 N N . GLU A 1 374 ? 25.900 14.837 -17.509 1.00 87.25 374 GLU A N 1
ATOM 3143 C CA . GLU A 1 374 ? 26.368 16.212 -17.739 1.00 87.25 374 GLU A CA 1
ATOM 3144 C C . GLU A 1 374 ? 27.595 16.260 -18.659 1.00 87.25 374 GLU A C 1
ATOM 3146 O O . GLU A 1 374 ? 27.645 17.069 -19.585 1.00 87.25 374 GLU A O 1
ATOM 3151 N N . ARG A 1 375 ? 28.573 15.365 -18.461 1.00 90.75 375 ARG A N 1
ATOM 3152 C CA . ARG A 1 375 ? 29.760 15.267 -19.330 1.00 90.75 375 ARG A CA 1
ATOM 3153 C C . ARG A 1 375 ? 29.413 14.822 -20.748 1.00 90.75 375 ARG A C 1
ATOM 3155 O O . ARG A 1 375 ? 30.092 15.239 -21.682 1.00 90.75 375 ARG A O 1
ATOM 3162 N N . GLU A 1 376 ? 28.400 13.981 -20.917 1.00 88.25 376 GLU A N 1
ATOM 3163 C CA . GLU A 1 376 ? 27.890 13.575 -22.232 1.00 88.25 376 GLU A CA 1
ATOM 3164 C C . GLU A 1 376 ? 27.168 14.738 -22.918 1.00 88.25 376 GLU A C 1
ATOM 3166 O O . GLU A 1 376 ? 27.575 15.127 -24.010 1.00 88.25 376 GLU A O 1
ATOM 3171 N N . ARG A 1 377 ? 26.246 15.421 -22.226 1.00 87.75 377 ARG A N 1
ATOM 3172 C CA . ARG A 1 377 ? 25.596 16.647 -22.733 1.00 87.75 377 ARG A CA 1
ATOM 3173 C C . ARG A 1 377 ? 26.601 17.724 -23.153 1.00 87.75 377 ARG A C 1
ATOM 3175 O O . ARG A 1 377 ? 26.432 18.326 -24.209 1.00 87.75 377 ARG A O 1
ATOM 3182 N N . LEU A 1 378 ? 27.666 17.941 -22.376 1.00 89.75 378 LEU A N 1
ATOM 3183 C CA . LEU A 1 378 ? 28.739 18.881 -22.727 1.00 89.75 378 LEU A CA 1
ATOM 3184 C C . LEU A 1 378 ? 29.526 18.441 -23.974 1.00 89.75 378 LEU A C 1
ATOM 3186 O O . LEU A 1 378 ? 29.879 19.279 -24.803 1.00 89.75 378 LEU A O 1
ATOM 3190 N N . LYS A 1 379 ? 29.792 17.138 -24.145 1.00 91.81 379 LYS A N 1
ATOM 3191 C CA . LYS A 1 379 ? 30.419 16.613 -25.372 1.00 91.81 379 LYS A CA 1
ATOM 3192 C C . LYS A 1 379 ? 29.514 16.798 -26.587 1.00 91.81 379 LYS A C 1
ATOM 3194 O O . LYS A 1 379 ? 30.017 17.184 -27.640 1.00 91.81 379 LYS A O 1
ATOM 3199 N N . ASP A 1 380 ? 28.213 16.562 -26.440 1.00 88.12 380 ASP A N 1
ATOM 3200 C CA . ASP A 1 380 ? 27.234 16.710 -27.518 1.00 88.12 380 ASP A CA 1
ATOM 3201 C C . ASP A 1 380 ? 27.047 18.176 -27.918 1.00 88.12 380 ASP A C 1
ATOM 3203 O O . ASP A 1 380 ? 27.033 18.483 -29.110 1.00 88.12 380 ASP A O 1
ATOM 3207 N N . GLN A 1 381 ? 27.019 19.097 -26.948 1.00 88.81 381 GLN A N 1
ATOM 3208 C CA . GLN A 1 381 ? 27.052 20.543 -27.198 1.00 88.81 381 GLN A CA 1
ATOM 3209 C C . GLN A 1 381 ? 28.314 20.945 -27.974 1.00 88.81 381 GLN A C 1
ATOM 3211 O O . GLN A 1 381 ? 28.203 21.511 -29.060 1.00 88.81 381 GLN A O 1
ATOM 3216 N N . MET A 1 382 ? 29.511 20.550 -27.519 1.00 90.19 382 MET A N 1
ATOM 3217 C CA . MET A 1 382 ? 30.752 20.812 -28.269 1.00 90.19 382 MET A CA 1
ATOM 3218 C C . MET A 1 382 ? 30.757 20.153 -29.660 1.00 90.19 382 MET A C 1
ATOM 3220 O O . MET A 1 382 ? 31.342 20.685 -30.606 1.00 90.19 382 MET A O 1
ATOM 3224 N N . ALA A 1 383 ? 30.140 18.979 -29.822 1.00 90.25 383 ALA A N 1
ATOM 3225 C CA . ALA A 1 383 ? 30.023 18.311 -31.116 1.00 90.25 383 ALA A CA 1
ATOM 3226 C C . ALA A 1 383 ? 29.062 19.055 -32.058 1.00 90.25 383 ALA A C 1
ATOM 3228 O O . ALA A 1 383 ? 29.347 19.153 -33.256 1.00 90.25 383 ALA A O 1
ATOM 3229 N N . TYR A 1 384 ? 27.969 19.607 -31.525 1.00 85.94 384 TYR A N 1
ATOM 3230 C CA . TYR A 1 384 ? 27.025 20.460 -32.240 1.00 85.94 384 TYR A CA 1
ATOM 3231 C C . TYR A 1 384 ? 27.684 21.776 -32.672 1.00 85.94 384 TYR A C 1
ATOM 3233 O O . TYR A 1 384 ? 27.723 22.062 -33.867 1.00 85.94 384 TYR A O 1
ATOM 3241 N N . GLU A 1 385 ? 28.337 22.498 -31.757 1.00 88.88 385 GLU A N 1
ATOM 3242 C CA . GLU A 1 385 ? 29.107 23.717 -32.056 1.00 88.88 385 GLU A CA 1
ATOM 3243 C C . GLU A 1 385 ? 30.167 23.475 -33.146 1.00 88.88 385 GLU A C 1
ATOM 3245 O O . GLU A 1 385 ? 30.333 24.273 -34.068 1.00 88.88 385 GLU A O 1
ATOM 3250 N N . ARG A 1 386 ? 30.863 22.327 -33.116 1.00 90.31 386 ARG A N 1
ATOM 3251 C CA . ARG A 1 386 ? 31.830 21.930 -34.163 1.00 90.31 386 ARG A CA 1
ATOM 3252 C C . ARG A 1 386 ? 31.184 21.596 -35.512 1.00 90.31 386 ARG A C 1
ATOM 3254 O O . ARG A 1 386 ? 31.884 21.634 -36.531 1.00 90.31 386 ARG A O 1
ATOM 3261 N N . LYS A 1 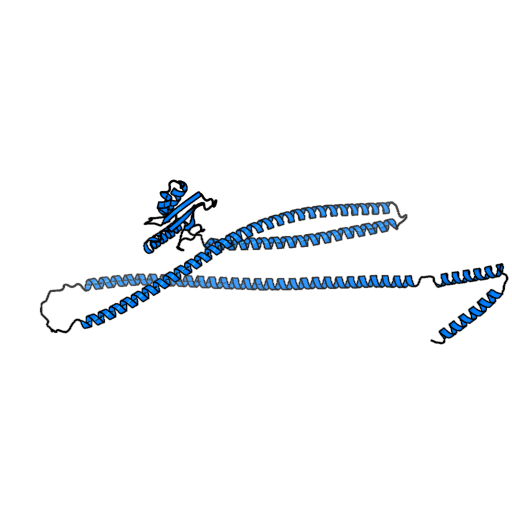387 ? 29.909 21.199 -35.549 1.00 85.00 387 LYS A N 1
ATOM 3262 C CA . LYS A 1 387 ? 29.139 21.008 -36.792 1.00 85.00 387 LYS A CA 1
ATOM 3263 C C . LYS A 1 387 ? 28.656 22.359 -37.318 1.00 85.00 387 LYS A C 1
ATOM 3265 O O . LYS A 1 387 ? 28.907 22.673 -38.478 1.00 85.00 387 LYS A O 1
ATOM 3270 N N . GLU A 1 388 ? 28.087 23.194 -36.456 1.00 86.25 388 GLU A N 1
ATOM 3271 C CA . GLU A 1 388 ? 27.635 24.545 -36.789 1.00 86.25 388 GLU A CA 1
ATOM 3272 C C . GLU A 1 388 ? 28.791 25.430 -37.286 1.00 86.25 388 GLU A C 1
ATOM 3274 O O . GLU A 1 388 ? 28.703 26.034 -38.354 1.00 86.25 388 GLU A O 1
ATOM 3279 N N . ALA A 1 389 ? 29.943 25.415 -36.611 1.00 88.94 389 ALA A N 1
ATOM 3280 C CA . ALA A 1 389 ? 31.135 26.139 -37.050 1.00 88.94 389 ALA A CA 1
ATOM 3281 C C . ALA A 1 389 ? 31.665 25.658 -38.416 1.00 88.94 389 ALA A C 1
ATOM 3283 O O . ALA A 1 389 ? 32.221 26.459 -39.173 1.00 88.94 389 ALA A O 1
ATOM 3284 N N . ARG A 1 390 ? 31.497 24.372 -38.765 1.00 84.00 390 ARG A N 1
ATOM 3285 C CA . ARG A 1 390 ? 31.808 23.852 -40.110 1.00 84.00 390 ARG A CA 1
ATOM 3286 C C . ARG A 1 390 ? 30.807 24.368 -41.143 1.00 84.00 390 ARG A C 1
ATOM 3288 O O . ARG A 1 390 ? 31.229 24.957 -42.137 1.00 84.00 390 ARG A O 1
ATOM 3295 N N . TYR A 1 391 ? 29.513 24.269 -40.854 1.00 84.62 391 TYR A N 1
ATOM 3296 C CA . TYR A 1 391 ? 28.437 24.771 -41.710 1.00 84.62 391 TYR A CA 1
ATOM 3297 C C . TYR A 1 391 ? 28.562 26.282 -41.995 1.00 84.62 391 TYR A C 1
ATOM 3299 O O . TYR A 1 391 ? 28.535 26.719 -43.147 1.00 84.62 391 TYR A O 1
ATOM 3307 N N . LEU A 1 392 ? 28.837 27.094 -40.968 1.00 83.56 392 LEU A N 1
ATOM 3308 C CA . LEU A 1 392 ? 29.076 28.535 -41.105 1.00 83.56 392 LEU A CA 1
ATOM 3309 C C . LEU A 1 392 ? 30.335 28.855 -41.933 1.00 83.56 392 LEU A C 1
ATOM 3311 O O . LEU A 1 392 ? 30.343 29.833 -42.689 1.00 83.56 392 LEU A O 1
ATOM 3315 N N . ARG A 1 393 ? 31.399 28.043 -41.838 1.00 84.00 393 ARG A N 1
ATOM 3316 C CA . ARG A 1 393 ? 32.592 28.173 -42.701 1.00 84.00 393 ARG A CA 1
ATOM 3317 C C . ARG A 1 393 ? 32.269 27.841 -44.159 1.00 84.00 393 ARG A C 1
ATOM 3319 O O . ARG A 1 393 ? 32.755 28.537 -45.049 1.00 84.00 393 ARG A O 1
ATOM 3326 N N . GLU A 1 394 ? 31.439 26.835 -44.418 1.00 81.56 394 GLU A N 1
ATOM 3327 C CA . GLU A 1 394 ? 30.999 26.468 -45.770 1.00 81.56 394 GLU A CA 1
ATOM 3328 C C . GLU A 1 394 ? 30.091 27.529 -46.401 1.00 81.56 394 GLU A C 1
ATOM 3330 O O . GLU A 1 394 ? 30.323 27.916 -47.547 1.00 81.56 394 GLU A O 1
ATOM 3335 N N . ILE A 1 395 ? 29.141 28.098 -45.649 1.00 79.12 395 ILE A N 1
ATOM 3336 C CA . ILE A 1 395 ? 28.337 29.246 -46.105 1.00 79.12 395 ILE A CA 1
ATOM 3337 C C . ILE A 1 395 ? 29.242 30.437 -46.445 1.00 79.12 395 ILE A C 1
ATOM 3339 O O . ILE A 1 395 ? 29.095 31.043 -47.509 1.00 79.12 395 ILE A O 1
ATOM 3343 N N . LYS A 1 396 ? 30.220 30.763 -45.585 1.00 73.75 396 LYS A N 1
ATOM 3344 C CA . LYS A 1 396 ? 31.184 31.848 -45.847 1.00 73.75 396 LYS A CA 1
ATOM 3345 C C . LYS A 1 396 ? 32.058 31.575 -47.081 1.00 73.75 396 LYS A C 1
ATOM 3347 O O . LYS A 1 396 ? 32.390 32.523 -47.789 1.00 73.75 396 LYS A O 1
ATOM 3352 N N . LYS A 1 397 ? 32.387 30.311 -47.385 1.00 68.25 397 LYS A N 1
ATOM 3353 C CA . LYS A 1 397 ? 33.052 29.919 -48.643 1.00 68.25 397 LYS A CA 1
ATOM 3354 C C . LYS A 1 397 ? 32.129 30.094 -49.856 1.00 68.25 397 LYS A C 1
ATOM 3356 O O . LYS A 1 397 ? 32.534 30.760 -50.803 1.00 68.25 397 LYS A O 1
ATOM 3361 N N . LYS A 1 398 ? 30.886 29.595 -49.812 1.00 61.53 398 LYS A N 1
ATOM 3362 C CA . LYS A 1 398 ? 29.903 29.738 -50.910 1.00 61.53 398 LYS A CA 1
ATOM 3363 C C . LYS A 1 398 ? 29.567 31.206 -51.217 1.00 61.53 398 LYS A C 1
ATOM 3365 O O . LYS A 1 398 ? 29.455 31.578 -52.379 1.00 61.53 398 LYS A O 1
ATOM 3370 N N . LYS A 1 399 ? 29.504 32.085 -50.208 1.00 56.19 399 LYS A N 1
ATOM 3371 C CA . LYS A 1 399 ? 29.332 33.538 -50.430 1.00 56.19 399 LYS A CA 1
ATOM 3372 C C . LYS A 1 399 ? 30.522 34.211 -51.136 1.00 56.19 399 LYS A C 1
ATOM 3374 O O . LYS A 1 399 ? 30.337 35.275 -51.714 1.00 56.19 399 LYS A O 1
ATOM 3379 N N . ARG A 1 400 ? 31.721 33.612 -51.130 1.00 55.66 400 ARG A N 1
ATOM 3380 C CA . ARG A 1 400 ? 32.903 34.120 -51.856 1.00 55.66 400 ARG A CA 1
ATOM 3381 C C . ARG A 1 400 ? 33.010 33.619 -53.303 1.00 55.66 400 ARG A C 1
ATOM 3383 O O . ARG A 1 400 ? 33.864 34.117 -54.025 1.00 55.66 400 ARG A O 1
ATOM 3390 N N . SER A 1 401 ? 32.175 32.669 -53.734 1.00 53.56 401 SER A N 1
ATOM 3391 C CA . SER A 1 401 ? 32.251 32.061 -55.073 1.00 53.56 401 SER A CA 1
ATOM 3392 C C . SER A 1 401 ? 31.234 32.604 -56.084 1.00 53.56 401 SER A C 1
ATOM 3394 O O . SER A 1 401 ? 31.045 31.989 -57.129 1.00 53.56 401 SER A O 1
ATOM 3396 N N . PHE A 1 402 ? 30.580 33.741 -55.816 1.00 52.66 402 PHE A N 1
ATOM 3397 C CA . PHE A 1 402 ? 29.798 34.430 -56.848 1.00 52.66 402 PHE A CA 1
ATOM 3398 C C . PHE A 1 402 ? 30.748 35.084 -57.870 1.00 52.66 402 PHE A C 1
ATOM 3400 O O . PHE A 1 402 ? 31.553 35.935 -57.480 1.00 52.66 402 PHE A O 1
ATOM 3407 N N . PRO A 1 403 ? 30.671 34.740 -59.171 1.00 57.09 403 PRO A N 1
ATOM 3408 C CA . PRO A 1 403 ? 31.604 35.210 -60.196 1.00 57.09 403 PRO A CA 1
ATOM 3409 C C . PRO A 1 403 ? 31.242 36.623 -60.689 1.00 57.09 403 PRO A C 1
ATOM 3411 O O . PRO A 1 403 ? 31.093 36.868 -61.886 1.00 57.09 403 PRO A O 1
ATOM 3414 N N . SER A 1 404 ? 31.098 37.577 -59.763 1.00 58.59 404 SER A N 1
ATOM 3415 C CA . SER A 1 404 ? 30.682 38.956 -60.059 1.00 58.59 404 SER A CA 1
ATOM 3416 C C . SER A 1 404 ? 31.604 39.633 -61.076 1.00 58.59 404 SER A C 1
ATOM 3418 O O . SER A 1 404 ? 31.124 40.272 -62.006 1.00 58.59 404 SER A O 1
ATOM 3420 N N . ARG A 1 405 ? 32.922 39.413 -60.974 1.00 61.09 405 ARG A N 1
ATOM 3421 C CA . ARG A 1 405 ? 33.919 39.912 -61.939 1.00 61.09 405 ARG A CA 1
ATOM 3422 C C . ARG A 1 405 ? 33.704 39.383 -63.360 1.00 61.09 405 ARG A C 1
ATOM 3424 O O . ARG A 1 405 ? 33.997 40.099 -64.311 1.00 61.09 405 ARG A O 1
ATOM 3431 N N . THR A 1 406 ? 33.211 38.157 -63.518 1.00 65.62 406 THR A N 1
ATOM 3432 C CA . THR A 1 406 ? 32.988 37.542 -64.835 1.00 65.62 406 THR A CA 1
ATOM 3433 C C . THR A 1 406 ? 31.700 38.066 -65.463 1.00 65.62 406 THR A C 1
ATOM 3435 O O . THR A 1 406 ? 31.709 38.453 -66.626 1.00 65.62 406 THR A O 1
ATOM 3438 N N . ILE A 1 407 ? 30.627 38.190 -64.672 1.00 69.75 407 ILE A N 1
ATOM 3439 C CA . ILE A 1 407 ? 29.354 38.789 -65.110 1.00 69.75 407 ILE A CA 1
ATOM 3440 C C . ILE A 1 407 ? 29.554 40.267 -65.487 1.00 69.75 407 ILE A C 1
ATOM 3442 O O . ILE A 1 407 ? 29.103 40.702 -66.543 1.00 69.75 407 ILE A O 1
ATOM 3446 N N . PHE A 1 408 ? 30.300 41.029 -64.680 1.00 69.88 408 PHE A N 1
ATOM 3447 C CA . PHE A 1 408 ? 30.587 42.441 -64.951 1.00 69.88 408 PHE A CA 1
ATOM 3448 C C . PHE A 1 408 ? 31.432 42.633 -66.223 1.00 69.88 408 PHE A C 1
ATOM 3450 O O . PHE A 1 408 ? 31.151 43.523 -67.021 1.00 69.88 408 PHE A O 1
ATOM 3457 N N . ARG A 1 409 ? 32.417 41.754 -66.475 1.00 73.75 409 ARG A N 1
ATOM 3458 C CA . ARG A 1 409 ? 33.174 41.740 -67.742 1.00 73.75 409 ARG A CA 1
ATOM 3459 C C . ARG A 1 409 ? 32.284 41.433 -68.948 1.00 73.75 409 ARG A C 1
ATOM 3461 O O . ARG A 1 409 ? 32.410 42.117 -69.957 1.00 73.75 409 ARG A O 1
ATOM 3468 N N . MET A 1 410 ? 31.375 40.462 -68.842 1.00 76.00 410 MET A N 1
ATOM 3469 C CA . MET A 1 410 ? 30.429 40.141 -69.922 1.00 76.00 410 MET A CA 1
ATOM 3470 C C . MET A 1 410 ? 29.484 41.312 -70.229 1.00 76.00 410 MET A C 1
ATOM 3472 O O . MET A 1 410 ? 29.247 41.600 -71.398 1.00 76.00 410 MET A O 1
ATOM 3476 N N . LEU A 1 411 ? 29.004 42.031 -69.206 1.00 78.88 411 LEU A N 1
ATOM 3477 C CA . LEU A 1 411 ? 28.187 43.238 -69.387 1.00 78.88 411 LEU A CA 1
ATOM 3478 C C . LEU A 1 411 ? 28.958 44.377 -70.073 1.00 78.88 411 LEU A C 1
ATOM 3480 O O . LEU A 1 411 ? 28.418 45.003 -70.979 1.00 78.88 411 LEU A O 1
ATOM 3484 N N . ILE A 1 412 ? 30.224 44.613 -69.703 1.00 79.69 412 ILE A N 1
ATOM 3485 C CA . ILE A 1 412 ? 31.077 45.610 -70.379 1.00 79.69 412 ILE A CA 1
ATOM 3486 C C . ILE A 1 412 ? 31.292 45.240 -71.854 1.00 79.69 412 ILE A C 1
ATOM 3488 O O . ILE A 1 412 ? 31.199 46.107 -72.717 1.00 79.69 412 ILE A O 1
ATOM 3492 N N . ILE A 1 413 ? 31.545 43.963 -72.156 1.00 80.94 413 ILE A N 1
ATOM 3493 C CA . ILE A 1 413 ? 31.728 43.485 -73.536 1.00 80.94 413 ILE A CA 1
ATOM 3494 C C . ILE A 1 413 ? 30.440 43.669 -74.351 1.00 80.94 413 ILE A C 1
ATOM 3496 O O . ILE A 1 413 ? 30.500 44.196 -75.458 1.00 80.94 413 ILE A O 1
ATOM 3500 N N . LEU A 1 414 ? 29.275 43.315 -73.798 1.00 82.50 414 LEU A N 1
ATOM 3501 C CA . LEU A 1 414 ? 27.974 43.552 -74.439 1.00 82.50 414 LEU A CA 1
ATOM 3502 C C . LEU A 1 414 ? 27.712 45.039 -74.707 1.00 82.50 414 LEU A C 1
ATOM 3504 O O . LEU A 1 414 ? 27.233 45.389 -75.783 1.00 82.50 414 LEU A O 1
ATOM 3508 N N . LEU A 1 415 ? 28.063 45.916 -73.764 1.00 81.62 415 LEU A N 1
ATOM 3509 C CA . LEU A 1 415 ? 27.886 47.360 -73.911 1.00 81.62 415 LEU A CA 1
ATOM 3510 C C . LEU A 1 415 ? 28.840 47.955 -74.964 1.00 81.62 415 LEU A C 1
ATOM 3512 O O . LEU A 1 415 ? 28.425 48.806 -75.745 1.00 81.62 415 LEU A O 1
ATOM 3516 N N . LEU A 1 416 ? 30.080 47.463 -75.054 1.00 78.88 416 LEU A N 1
ATOM 3517 C CA . LEU A 1 416 ? 31.015 47.827 -76.127 1.00 78.88 416 LEU A CA 1
ATOM 3518 C C . LEU A 1 416 ? 30.537 47.348 -77.506 1.00 78.88 416 LEU A C 1
ATOM 3520 O O . LEU A 1 416 ? 30.643 48.098 -78.473 1.00 78.88 416 LEU A O 1
ATOM 3524 N N . ILE A 1 417 ? 29.976 46.136 -77.598 1.00 82.62 417 ILE A N 1
ATOM 3525 C CA . ILE A 1 417 ? 29.374 45.622 -78.839 1.00 82.62 417 ILE A CA 1
ATOM 3526 C C . ILE A 1 417 ? 28.180 46.491 -79.250 1.00 82.62 417 ILE A C 1
ATOM 3528 O O . ILE A 1 417 ? 28.089 46.865 -80.415 1.00 82.62 417 ILE A O 1
ATOM 3532 N N . TYR A 1 418 ? 27.308 46.866 -78.307 1.00 81.81 418 TYR A N 1
ATOM 3533 C CA . TYR A 1 418 ? 26.175 47.754 -78.576 1.00 81.81 418 TYR A CA 1
ATOM 3534 C C . TYR A 1 418 ? 26.632 49.118 -79.120 1.00 81.81 418 TYR A C 1
ATOM 3536 O O . TYR A 1 418 ? 26.158 49.542 -80.170 1.00 81.81 418 TYR A O 1
ATOM 3544 N N . VAL A 1 419 ? 27.605 49.766 -78.466 1.00 76.62 419 VAL A N 1
ATOM 3545 C CA . VAL A 1 419 ? 28.155 51.063 -78.911 1.00 76.62 419 VAL A CA 1
ATOM 3546 C C . VAL A 1 419 ? 28.823 50.958 -80.289 1.00 76.62 419 VAL A C 1
ATOM 3548 O O . VAL A 1 419 ? 28.669 51.856 -81.114 1.00 76.62 419 VAL A O 1
ATOM 3551 N N . ALA A 1 420 ? 29.526 49.858 -80.577 1.00 75.25 420 ALA A N 1
ATOM 3552 C CA . ALA A 1 420 ? 30.105 49.623 -81.900 1.00 75.25 420 ALA A CA 1
ATOM 3553 C C . ALA A 1 420 ? 29.027 49.424 -82.983 1.00 75.25 420 ALA A C 1
ATOM 3555 O O . ALA A 1 420 ? 29.177 49.928 -84.094 1.00 75.25 420 ALA A O 1
ATOM 3556 N N . PHE A 1 421 ? 27.939 48.719 -82.666 1.00 77.06 421 PHE A N 1
ATOM 3557 C CA . PHE A 1 421 ? 26.833 48.469 -83.593 1.00 77.06 421 PHE A CA 1
ATOM 3558 C C . PHE A 1 421 ? 26.049 49.755 -83.907 1.00 77.06 421 PHE A C 1
ATOM 3560 O O . PHE A 1 421 ? 25.768 50.038 -85.070 1.00 77.06 421 PHE A O 1
ATOM 3567 N N . ASP A 1 422 ? 25.779 50.569 -82.884 1.00 70.94 422 ASP A N 1
ATOM 3568 C CA . ASP A 1 422 ? 25.123 51.878 -83.000 1.00 70.94 422 ASP A CA 1
ATOM 3569 C C . ASP A 1 422 ? 25.952 52.856 -83.859 1.00 70.94 422 ASP A C 1
ATOM 3571 O O . ASP A 1 422 ? 25.439 53.470 -84.796 1.00 70.94 422 ASP A O 1
ATOM 3575 N N . PHE A 1 423 ? 27.275 52.900 -83.644 1.00 68.06 423 PHE A N 1
ATOM 3576 C CA . PHE A 1 423 ? 28.205 53.679 -84.473 1.00 68.06 423 PHE A CA 1
ATOM 3577 C C . PHE A 1 423 ? 28.205 53.246 -85.951 1.00 68.06 423 PHE A C 1
ATOM 3579 O O . PHE A 1 423 ? 28.244 54.095 -86.845 1.00 68.06 423 PHE A O 1
ATOM 3586 N N . PHE A 1 424 ? 28.135 51.939 -86.230 1.00 69.94 424 PHE A N 1
ATOM 3587 C CA . PHE A 1 424 ? 28.090 51.423 -87.603 1.00 69.94 424 PHE A CA 1
ATOM 3588 C C . PHE A 1 424 ? 26.779 51.740 -88.334 1.00 69.94 424 PHE A C 1
ATOM 3590 O O . PHE A 1 424 ? 26.810 51.931 -89.550 1.00 69.94 424 PHE A O 1
ATOM 3597 N N . ILE A 1 425 ? 25.650 51.798 -87.619 1.00 68.81 425 ILE A N 1
ATOM 3598 C CA . ILE A 1 425 ? 24.331 52.094 -88.200 1.00 68.81 425 ILE A CA 1
ATOM 3599 C C . ILE A 1 425 ? 24.139 53.598 -88.404 1.00 68.81 425 ILE A C 1
ATOM 3601 O O . ILE A 1 425 ? 23.781 54.022 -89.501 1.00 68.81 425 ILE A O 1
ATOM 3605 N N . ASN A 1 426 ? 24.388 54.403 -87.369 1.00 64.25 426 ASN A N 1
ATOM 3606 C CA . ASN A 1 426 ? 24.044 55.825 -87.387 1.00 64.25 426 ASN A CA 1
ATOM 3607 C C . ASN A 1 426 ? 25.144 56.722 -87.979 1.00 64.25 426 ASN A C 1
ATOM 3609 O O . ASN A 1 426 ? 24.854 57.853 -88.352 1.00 64.25 426 ASN A O 1
ATOM 3613 N N . ARG A 1 427 ? 26.393 56.239 -88.101 1.00 60.47 427 ARG A N 1
ATOM 3614 C CA . ARG A 1 427 ? 27.563 56.947 -88.680 1.00 60.47 427 ARG A CA 1
ATOM 3615 C C . ARG A 1 427 ? 27.936 58.313 -88.070 1.00 60.47 427 ARG A C 1
ATOM 3617 O O . ARG A 1 427 ? 28.956 58.877 -88.466 1.00 60.47 427 ARG A O 1
ATOM 3624 N N . ASP A 1 428 ? 27.196 58.797 -87.078 1.00 59.62 428 ASP A N 1
ATOM 3625 C CA . ASP A 1 428 ? 27.483 60.020 -86.330 1.00 59.62 428 ASP A CA 1
ATOM 3626 C C . ASP A 1 428 ? 28.509 59.783 -85.210 1.00 59.62 428 ASP A C 1
ATOM 3628 O O . ASP A 1 428 ? 28.272 59.066 -84.235 1.00 59.62 428 ASP A O 1
ATOM 3632 N N . SER A 1 429 ? 29.655 60.462 -85.296 1.00 60.00 429 SER A N 1
ATOM 3633 C CA . SER A 1 429 ? 30.697 60.450 -84.255 1.00 60.00 429 SER A CA 1
ATOM 3634 C C . SER A 1 429 ? 30.316 61.239 -82.991 1.00 60.00 429 SER A C 1
ATOM 3636 O O . SER A 1 429 ? 30.949 61.080 -81.943 1.00 60.00 429 SER A O 1
ATOM 3638 N N . SER A 1 430 ? 29.257 62.051 -83.062 1.00 61.97 430 SER A N 1
ATOM 3639 C CA . SER A 1 430 ? 28.752 62.921 -81.993 1.00 61.97 430 SER A CA 1
ATOM 3640 C C . SER A 1 430 ? 28.463 62.170 -80.687 1.00 61.97 430 SER A C 1
ATOM 3642 O O . SER A 1 430 ? 28.810 62.646 -79.606 1.00 61.97 430 SER A O 1
ATOM 3644 N N . TYR A 1 431 ? 27.892 60.962 -80.767 1.00 61.94 431 TYR A N 1
ATOM 3645 C CA . TYR A 1 431 ? 27.585 60.153 -79.581 1.00 61.94 431 TYR A CA 1
ATOM 3646 C C . TYR A 1 431 ? 28.843 59.632 -78.870 1.00 61.94 431 TYR A C 1
ATOM 3648 O O . TYR A 1 431 ? 28.883 59.601 -77.639 1.00 61.94 431 TYR A O 1
ATOM 3656 N N . LEU A 1 432 ? 29.901 59.286 -79.615 1.00 62.50 432 LEU A N 1
ATOM 3657 C CA . LEU A 1 432 ? 31.170 58.846 -79.025 1.00 62.50 432 LEU A CA 1
ATOM 3658 C C . LEU A 1 432 ? 31.872 59.989 -78.284 1.00 62.50 432 LEU A C 1
ATOM 3660 O O . LEU A 1 432 ? 32.373 59.762 -77.185 1.00 62.50 432 LEU A O 1
ATOM 3664 N N . MET A 1 433 ? 31.843 61.212 -78.823 1.00 62.03 433 MET A N 1
ATOM 3665 C CA . MET A 1 433 ? 32.371 62.406 -78.143 1.00 62.03 433 MET A CA 1
ATOM 3666 C C . MET A 1 433 ? 31.655 62.656 -76.806 1.00 62.03 433 MET A C 1
ATOM 3668 O O . MET A 1 433 ? 32.311 62.797 -75.774 1.00 62.03 433 MET A O 1
ATOM 3672 N N . ILE A 1 434 ? 30.317 62.599 -76.788 1.00 65.94 434 ILE A N 1
ATOM 3673 C CA . ILE A 1 434 ? 29.508 62.776 -75.566 1.00 65.94 434 ILE A CA 1
ATOM 3674 C C . ILE A 1 434 ? 29.806 61.678 -74.529 1.00 65.94 434 ILE A C 1
ATOM 3676 O O . ILE A 1 434 ? 29.911 61.961 -73.333 1.00 65.94 434 ILE A O 1
ATOM 3680 N N . ILE A 1 435 ? 29.975 60.423 -74.963 1.00 66.06 435 ILE A N 1
ATOM 3681 C CA . ILE A 1 435 ? 30.375 59.314 -74.081 1.00 66.06 435 ILE A CA 1
ATOM 3682 C C . ILE A 1 435 ? 31.796 59.533 -73.539 1.00 66.06 435 ILE A C 1
ATOM 3684 O O . ILE A 1 435 ? 32.049 59.249 -72.369 1.00 66.06 435 ILE A O 1
ATOM 3688 N N . GLN A 1 436 ? 32.716 60.074 -74.341 1.00 68.50 436 GLN A N 1
ATOM 3689 C CA . GLN A 1 436 ? 34.096 60.329 -73.928 1.00 68.50 436 GLN A CA 1
ATOM 3690 C C . GLN A 1 436 ? 34.200 61.482 -72.915 1.00 68.50 436 GLN A C 1
ATOM 3692 O O . GLN A 1 436 ? 34.957 61.376 -71.947 1.00 68.50 436 GLN A O 1
ATOM 3697 N N . GLU A 1 437 ? 33.413 62.551 -73.073 1.00 69.50 437 GLU A N 1
ATOM 3698 C CA . GLU A 1 437 ? 33.322 63.643 -72.093 1.00 69.50 437 GLU A CA 1
ATOM 3699 C C . GLU A 1 437 ? 32.649 63.201 -70.789 1.00 69.50 437 GLU A C 1
ATOM 3701 O O . GLU A 1 437 ? 33.190 63.437 -69.706 1.00 69.50 437 GLU A O 1
ATOM 3706 N N . ARG A 1 438 ? 31.523 62.476 -70.865 1.00 69.12 438 ARG A N 1
ATOM 3707 C CA . ARG A 1 438 ? 30.866 61.908 -69.673 1.00 69.12 438 ARG A CA 1
ATOM 3708 C C . ARG A 1 438 ? 31.751 60.877 -68.969 1.00 69.12 438 ARG A C 1
ATOM 3710 O O . ARG A 1 438 ? 31.810 60.864 -67.743 1.00 69.12 438 ARG A O 1
ATOM 3717 N N . GLY A 1 439 ? 32.491 60.063 -69.721 1.00 69.31 439 GLY A N 1
ATOM 3718 C CA . GLY A 1 439 ? 33.468 59.115 -69.185 1.00 69.31 439 GLY A CA 1
ATOM 3719 C C . GLY A 1 439 ? 34.607 59.807 -68.432 1.00 69.31 439 GLY A C 1
ATOM 3720 O O . GLY A 1 439 ? 34.946 59.385 -67.328 1.00 69.31 439 GLY A O 1
ATOM 3721 N N . LYS A 1 440 ? 35.144 60.912 -68.973 1.00 73.00 440 LYS A N 1
ATOM 3722 C CA . LYS A 1 440 ? 36.113 61.766 -68.262 1.00 73.00 440 LYS A CA 1
ATOM 3723 C C . LYS A 1 440 ? 35.509 62.362 -66.989 1.00 73.00 440 LYS A C 1
ATOM 3725 O O . LYS A 1 440 ? 36.122 62.247 -65.936 1.00 73.00 440 LYS A O 1
ATOM 3730 N N . SER A 1 441 ? 34.309 62.941 -67.065 1.00 69.69 441 SER A N 1
ATOM 3731 C CA . SER A 1 441 ? 33.600 63.513 -65.908 1.00 69.69 441 SER A CA 1
ATOM 3732 C C . SER A 1 441 ? 33.444 62.503 -64.762 1.00 69.69 441 SER A C 1
ATOM 3734 O O . SER A 1 441 ? 33.836 62.802 -63.636 1.00 69.69 441 SER A O 1
ATOM 3736 N N . VAL A 1 442 ? 32.970 61.286 -65.055 1.00 70.50 442 VAL A N 1
ATOM 3737 C CA . VAL A 1 442 ? 32.797 60.220 -64.052 1.00 70.50 442 VAL A CA 1
ATOM 3738 C C . VAL A 1 442 ? 34.140 59.720 -63.504 1.00 70.50 442 VAL A C 1
ATOM 3740 O O . VAL A 1 442 ? 34.243 59.401 -62.320 1.00 70.50 442 VAL A O 1
ATOM 3743 N N . TYR A 1 443 ? 35.185 59.672 -64.335 1.00 72.19 443 TYR A N 1
ATOM 3744 C CA . TYR A 1 443 ? 36.537 59.309 -63.900 1.00 72.19 443 TYR A CA 1
ATOM 3745 C C . TYR A 1 443 ? 37.128 60.345 -62.932 1.00 72.19 443 TYR A C 1
ATOM 3747 O O . TYR A 1 443 ? 37.666 59.966 -61.892 1.00 72.19 443 TYR A O 1
ATOM 3755 N N . TYR A 1 444 ? 36.971 61.642 -63.217 1.00 73.88 444 TYR A N 1
ATOM 3756 C CA . TYR A 1 444 ? 37.411 62.708 -62.314 1.00 73.88 444 TYR A CA 1
ATOM 3757 C C . TYR A 1 444 ? 36.613 62.724 -61.001 1.00 73.88 444 TYR A C 1
ATOM 3759 O O . TYR A 1 444 ? 37.233 62.762 -59.942 1.00 73.88 444 TYR A O 1
ATOM 3767 N N . SER A 1 445 ? 35.281 62.569 -61.032 1.00 66.50 445 SER A N 1
ATOM 3768 C CA . SER A 1 445 ? 34.480 62.508 -59.795 1.00 66.50 445 SER A CA 1
ATOM 3769 C C . SER A 1 445 ? 34.794 61.275 -58.937 1.00 66.50 445 SER A C 1
ATOM 3771 O O . SER A 1 445 ? 34.735 61.336 -57.710 1.00 66.50 445 SER A O 1
ATOM 3773 N N . LEU A 1 446 ? 35.148 60.143 -59.563 1.00 62.16 446 LEU A N 1
ATOM 3774 C CA . LEU A 1 446 ? 35.618 58.957 -58.840 1.00 62.16 446 LEU A CA 1
ATOM 3775 C C . LEU A 1 446 ? 36.967 59.212 -58.161 1.00 62.16 446 LEU A C 1
ATOM 3777 O O . LEU A 1 446 ? 37.126 58.835 -57.003 1.00 62.16 446 LEU A O 1
ATOM 3781 N N . ILE A 1 447 ? 37.906 59.875 -58.842 1.00 70.31 447 ILE A N 1
ATOM 3782 C CA . ILE A 1 447 ? 39.197 60.259 -58.252 1.00 70.31 447 ILE A CA 1
ATOM 3783 C C . ILE A 1 447 ? 38.994 61.217 -57.072 1.00 70.31 447 ILE A C 1
ATOM 3785 O O . ILE A 1 447 ? 39.546 60.956 -56.006 1.00 70.31 447 ILE A O 1
ATOM 3789 N N . GLU A 1 448 ? 38.162 62.255 -57.203 1.00 66.81 448 GLU A N 1
ATOM 3790 C CA . GLU A 1 448 ? 37.842 63.155 -56.083 1.00 66.81 448 GLU A CA 1
ATOM 3791 C C . GLU A 1 448 ? 37.248 62.389 -54.891 1.00 66.81 448 GLU A C 1
ATOM 3793 O O . GLU A 1 448 ? 37.734 62.543 -53.774 1.00 66.81 448 GLU A O 1
ATOM 3798 N N . SER A 1 449 ? 36.293 61.478 -55.123 1.00 58.97 449 SER A N 1
ATOM 3799 C CA . SER A 1 449 ? 35.672 60.674 -54.054 1.00 58.97 449 SER A CA 1
ATOM 3800 C C . SER A 1 449 ? 36.625 59.707 -53.334 1.00 58.97 449 SER A C 1
ATOM 3802 O O . SER A 1 449 ? 36.345 59.288 -52.213 1.00 58.97 449 SER A O 1
ATOM 3804 N N . ILE A 1 450 ? 37.741 59.340 -53.975 1.00 63.88 450 ILE A N 1
ATOM 3805 C CA . ILE A 1 450 ? 38.780 58.461 -53.414 1.00 63.88 450 ILE A CA 1
ATOM 3806 C C . ILE A 1 450 ? 39.842 59.273 -52.653 1.00 63.88 450 ILE A C 1
ATOM 3808 O O . ILE A 1 450 ? 40.482 58.732 -51.757 1.00 63.88 450 ILE A O 1
ATOM 3812 N N . PHE A 1 451 ? 40.021 60.555 -52.987 1.00 57.94 451 PHE A N 1
ATOM 3813 C CA . PHE A 1 451 ? 40.952 61.469 -52.313 1.00 57.94 451 PHE A CA 1
ATOM 3814 C C . PHE A 1 451 ? 40.293 62.373 -51.251 1.00 57.94 451 PHE A C 1
ATOM 3816 O O . PHE A 1 451 ? 41.006 63.072 -50.534 1.00 57.94 451 PHE A O 1
ATOM 3823 N N . SER A 1 452 ? 38.961 62.361 -51.119 1.00 53.25 452 SER A N 1
ATOM 3824 C CA . SER A 1 452 ? 38.208 63.105 -50.093 1.00 53.25 452 SER A CA 1
ATOM 3825 C C . SER A 1 452 ? 37.788 62.245 -48.885 1.00 53.25 452 SER A C 1
ATOM 3827 O O . SER A 1 452 ? 36.750 62.520 -48.273 1.00 53.25 452 SER A O 1
ATOM 3829 N N . LEU A 1 453 ? 38.536 61.177 -48.588 1.00 41.25 453 LEU A N 1
ATOM 3830 C CA . LEU A 1 453 ? 38.256 60.162 -47.562 1.00 41.25 453 LEU A CA 1
ATOM 3831 C C . LEU A 1 453 ? 39.554 59.771 -46.835 1.00 41.25 453 LEU A C 1
ATOM 3833 O O . LEU A 1 453 ? 39.488 59.609 -45.597 1.00 41.25 453 LEU A O 1
#

Secondary structure (DSSP, 8-state):
-EEEEEEEEE--STTS-BT-EE-HHHHHHHHHHHHHHHHHH---EEEEEEEEETTT--EEEEEEEEESS----HHHHHHT-TTS-HHHHHHHHHHHTTSS--PPP-HHHHHHHHHHHHHHHHHHHHHHHHHHHHHHHHHHHHHHHHHHHHHHHHHHHHHHHHHHT-TTS-HHHHHHHHHHHHHHHHHHHHHHHHHHHHHHHHHHHHHHHHHHHHHHHHHHHHHHHHHHHHHHHHHHHHHHHHHHHHHHHHHHHHHHHHHHHHHHHHHHHHHHHTTS----------------PPP--HHHHHHHHHHHHHHHHHHHHHHHHHHHHHHHHHHHHHHHHHHHHHHHHHHHHHHHHHHHHHHHHHHHHHHHHHHHHHHHHHHHHHHHHHHHHHHHHHHHHHTT---HHHHHHHHHHHHHHHHHHHHHHH--THHHHHHHHHHHHHHHHHHHHHH--

Organism: NCBI:txid306541

Sequence (453 aa):
MYLIEFKNINHTDDIFSFGKYLTFTRANEMLLEAVNRYKIKGKKSKIGYKIIEQESKDILFNSRIIINGDIESLFNIILNNKGIDIDIKNYVKNVSDEAIIETSINIPEAKKQKEKVNDLREEKEQLVTLLREQEKESSNRELEHQEQLNRLKQEIDQIKQVVDSKGNEEQKLEQDRLNQIKALEEKRYQLEQQAQEKRNEEKRKRERHEKTLAELEKQKELAEEELSTLNEQVEMSEVERKKRRLELEEQQRELERSKELTLNQMTLEEAKVDAEFPLNNSKKEAPLTQAVSVPNIEEEEQNKWIIFSRKAWGIAKKITRYIFINSKRRLRVHRQNKRKKKAFDEQLQKAKIAFLKEIQQDKKHRERQITKAERERLKDQMAYERKEARYLREIKKKKRSFPSRTIFRMLIILLLIYVAFDFFINRDSSYLMIIQERGKSVYYSLIESIFSL

pLDDT: mean 74.98, std 13.03, range [28.52, 92.31]